Protein AF-A0A940CEE2-F1 (afdb_monomer_lite)

pLDDT: mean 84.32, std 19.45, range [20.98, 98.81]

Structure (mmCIF, N/CA/C/O backbone):
data_AF-A0A940CEE2-F1
#
_entry.id   AF-A0A940CEE2-F1
#
loop_
_atom_site.group_PDB
_atom_site.id
_atom_site.type_symbol
_atom_site.label_atom_id
_atom_site.label_alt_id
_atom_site.label_comp_id
_atom_site.label_asym_id
_atom_site.label_entity_id
_atom_site.label_seq_id
_atom_site.pdbx_PDB_ins_code
_atom_site.Cartn_x
_atom_site.Cartn_y
_atom_site.Cartn_z
_atom_site.occupancy
_atom_site.B_iso_or_equiv
_atom_site.auth_seq_id
_atom_site.auth_comp_id
_atom_site.auth_asym_id
_atom_site.auth_atom_id
_atom_site.pdbx_PDB_model_num
ATOM 1 N N . MET A 1 1 ? 8.000 -18.788 17.522 1.00 81.31 1 MET A N 1
ATOM 2 C CA . MET A 1 1 ? 8.241 -17.358 17.833 1.00 81.31 1 MET A CA 1
ATOM 3 C C . MET A 1 1 ? 6.896 -16.651 17.803 1.00 81.31 1 MET A C 1
ATOM 5 O O . MET A 1 1 ? 6.186 -16.853 16.826 1.00 81.31 1 MET A O 1
ATOM 9 N N . SER A 1 2 ? 6.534 -15.893 18.843 1.00 93.56 2 SER A N 1
ATOM 10 C CA . SER A 1 2 ? 5.255 -15.168 18.865 1.00 93.56 2 SER A CA 1
ATOM 11 C C . SER A 1 2 ? 5.265 -13.941 17.952 1.00 93.56 2 SER A C 1
ATOM 13 O O . SER A 1 2 ? 6.342 -13.401 17.676 1.00 93.56 2 SER A O 1
ATOM 15 N N . LEU A 1 3 ? 4.089 -13.460 17.534 1.00 95.31 3 LEU A N 1
ATOM 16 C CA . LEU A 1 3 ? 3.971 -12.258 16.687 1.00 95.31 3 LEU A CA 1
ATOM 17 C C . LEU A 1 3 ? 4.657 -11.036 17.311 1.00 95.31 3 LEU A C 1
ATOM 19 O O . LEU A 1 3 ? 5.455 -10.367 16.659 1.00 95.31 3 LEU A O 1
ATOM 23 N N . ILE A 1 4 ? 4.418 -10.780 18.598 1.00 92.94 4 ILE A N 1
ATOM 24 C CA . ILE A 1 4 ? 5.032 -9.651 19.310 1.00 92.94 4 ILE A CA 1
ATOM 25 C C . ILE A 1 4 ? 6.558 -9.777 19.348 1.00 92.94 4 ILE A C 1
ATOM 27 O O . ILE A 1 4 ? 7.265 -8.793 19.133 1.00 92.94 4 ILE A O 1
ATOM 31 N N . ASN A 1 5 ? 7.087 -10.985 19.565 1.00 92.81 5 ASN A N 1
ATOM 32 C CA . ASN A 1 5 ? 8.532 -11.202 19.531 1.00 92.81 5 ASN A CA 1
ATOM 33 C C . ASN A 1 5 ? 9.095 -11.028 18.118 1.00 92.81 5 ASN A C 1
ATOM 35 O O . ASN A 1 5 ? 10.197 -10.496 17.978 1.00 92.81 5 ASN A O 1
ATOM 39 N N . LYS A 1 6 ? 8.346 -11.416 17.078 1.00 94.38 6 LYS A N 1
ATOM 40 C CA . LYS A 1 6 ? 8.749 -11.178 15.690 1.00 94.38 6 LYS A CA 1
ATOM 41 C C . LYS A 1 6 ? 8.789 -9.686 15.363 1.00 94.38 6 LYS A C 1
ATOM 43 O O . LYS A 1 6 ? 9.757 -9.237 14.766 1.00 94.38 6 LYS A O 1
ATOM 48 N N . ILE A 1 7 ? 7.794 -8.915 15.800 1.00 92.50 7 ILE A N 1
ATOM 49 C CA . ILE A 1 7 ? 7.739 -7.458 15.606 1.00 92.50 7 ILE A CA 1
ATOM 50 C C . ILE A 1 7 ? 8.892 -6.756 16.335 1.00 92.50 7 ILE A C 1
ATOM 52 O O . ILE A 1 7 ? 9.545 -5.890 15.759 1.00 92.50 7 ILE A O 1
ATOM 56 N N . LYS A 1 8 ? 9.187 -7.149 17.581 1.00 90.38 8 LYS A N 1
ATOM 57 C CA . LYS A 1 8 ? 10.315 -6.594 18.352 1.00 90.38 8 LYS A CA 1
ATOM 58 C C . LYS A 1 8 ? 11.673 -6.839 17.688 1.00 90.38 8 LYS A C 1
ATOM 60 O O . LYS A 1 8 ? 12.581 -6.045 17.879 1.00 90.38 8 LYS A O 1
ATOM 65 N N . ASN A 1 9 ? 11.793 -7.912 16.909 1.00 91.38 9 ASN A N 1
ATOM 66 C CA . ASN A 1 9 ? 13.019 -8.312 16.219 1.00 91.38 9 ASN A CA 1
ATOM 67 C C . ASN A 1 9 ? 12.843 -8.273 14.691 1.00 91.38 9 ASN A C 1
ATOM 69 O O . ASN A 1 9 ? 13.391 -9.119 13.987 1.00 91.38 9 ASN A O 1
ATOM 73 N N . ILE A 1 10 ? 12.037 -7.342 14.169 1.00 91.19 10 ILE A N 1
ATOM 74 C CA . ILE A 1 10 ? 11.598 -7.355 12.763 1.00 91.19 10 ILE A CA 1
ATOM 75 C C . ILE A 1 10 ? 12.749 -7.207 11.755 1.00 91.19 10 ILE A C 1
ATOM 77 O O . ILE A 1 10 ? 12.699 -7.786 10.670 1.00 91.19 10 ILE A O 1
ATOM 81 N N . GLU A 1 11 ? 13.806 -6.492 12.139 1.00 88.81 11 GLU A N 1
ATOM 82 C CA . GLU A 1 11 ? 15.033 -6.312 11.354 1.00 88.81 11 GLU A CA 1
ATOM 83 C C . GLU A 1 11 ? 15.841 -7.612 11.201 1.00 88.81 11 GLU A C 1
ATOM 85 O O . GLU A 1 11 ? 16.693 -7.708 10.321 1.00 88.81 11 GLU A O 1
ATOM 90 N N . ASN A 1 12 ? 15.540 -8.629 12.019 1.00 87.81 12 ASN A N 1
ATOM 91 C CA . ASN A 1 12 ? 16.227 -9.912 12.037 1.00 87.81 12 ASN A CA 1
ATOM 92 C C . ASN A 1 12 ? 15.361 -11.037 11.415 1.00 87.81 12 ASN A C 1
ATOM 94 O O . ASN A 1 12 ? 14.203 -11.235 11.812 1.00 87.81 12 ASN A O 1
ATOM 98 N N . PRO A 1 13 ? 15.908 -11.826 10.467 1.00 87.38 13 PRO A N 1
ATOM 99 C CA . PRO A 1 13 ? 17.235 -11.667 9.871 1.00 87.38 13 PRO A CA 1
ATOM 100 C C . PRO A 1 13 ? 17.308 -10.427 8.955 1.00 87.38 13 PRO A C 1
ATOM 102 O O . PRO A 1 13 ? 16.278 -10.030 8.394 1.00 87.38 13 PRO A O 1
ATOM 105 N N . PRO A 1 14 ? 18.507 -9.842 8.763 1.00 83.50 14 PRO A N 1
ATOM 106 C CA . PRO A 1 14 ? 18.714 -8.771 7.798 1.00 83.50 14 PRO A CA 1
ATOM 107 C C . PRO A 1 14 ? 18.245 -9.184 6.408 1.00 83.50 14 PRO A C 1
ATOM 109 O O . PRO A 1 14 ? 18.475 -10.312 5.969 1.00 83.50 14 PRO A O 1
ATOM 112 N N . LEU A 1 15 ? 17.625 -8.257 5.682 1.00 76.69 15 LEU A N 1
ATOM 113 C CA . LEU A 1 15 ? 17.040 -8.551 4.374 1.00 76.69 15 LEU A CA 1
ATOM 114 C C . LEU A 1 15 ? 18.078 -9.032 3.345 1.00 76.69 15 LEU A C 1
ATOM 116 O O . LEU A 1 15 ? 17.732 -9.781 2.436 1.00 76.69 15 LEU A O 1
ATOM 120 N N . SER A 1 16 ? 19.346 -8.637 3.503 1.00 70.69 16 SER A N 1
ATOM 121 C CA . SER A 1 16 ? 20.480 -9.127 2.707 1.00 70.69 16 SER A CA 1
ATOM 122 C C . SER A 1 16 ? 20.638 -10.645 2.776 1.00 70.69 16 SER A C 1
ATOM 124 O O . SER A 1 16 ? 21.061 -11.259 1.801 1.00 70.69 16 SER A O 1
ATOM 126 N N . ASN A 1 17 ? 20.267 -11.257 3.903 1.00 70.44 17 ASN A N 1
ATOM 127 C CA . ASN A 1 17 ? 20.340 -12.703 4.088 1.00 70.44 17 ASN A CA 1
ATOM 128 C C . ASN A 1 17 ? 19.202 -13.411 3.342 1.00 70.44 17 ASN A C 1
ATOM 130 O O . ASN A 1 17 ? 19.378 -14.534 2.885 1.00 70.44 17 ASN A O 1
ATOM 134 N N . THR A 1 18 ? 18.051 -12.747 3.202 1.00 68.44 18 THR A N 1
ATOM 135 C CA . THR A 1 18 ? 16.849 -13.300 2.563 1.00 68.44 18 THR A CA 1
ATOM 136 C C . THR A 1 18 ? 16.827 -13.060 1.051 1.00 68.44 18 THR A C 1
ATOM 138 O O . THR A 1 18 ? 16.414 -13.932 0.294 1.00 68.44 18 THR A O 1
ATOM 141 N N . LEU A 1 19 ? 17.256 -11.879 0.595 1.00 73.00 19 LEU A N 1
ATOM 142 C CA . LEU A 1 19 ? 17.144 -11.441 -0.805 1.00 73.00 19 LEU A CA 1
ATOM 143 C C . LEU A 1 19 ? 18.478 -11.390 -1.559 1.00 73.00 19 LEU A C 1
ATOM 145 O O . LEU A 1 19 ? 18.493 -11.075 -2.752 1.00 73.00 19 LEU A O 1
ATOM 149 N N . GLY A 1 20 ? 19.590 -11.666 -0.875 1.00 66.38 20 GLY A N 1
ATOM 150 C CA . GLY A 1 20 ? 20.932 -11.421 -1.389 1.00 66.38 20 GLY A CA 1
ATOM 151 C C . GLY A 1 20 ? 21.278 -9.929 -1.452 1.00 66.38 20 GLY A C 1
ATOM 152 O O . GLY A 1 20 ? 20.511 -9.051 -1.041 1.00 66.38 20 GLY A O 1
ATOM 153 N N . ASN A 1 21 ? 22.466 -9.625 -1.976 1.00 64.06 21 ASN A N 1
ATOM 154 C CA . ASN A 1 21 ? 22.903 -8.243 -2.154 1.00 64.06 21 ASN A CA 1
ATOM 155 C C . ASN A 1 21 ? 22.044 -7.522 -3.204 1.00 64.06 21 ASN A C 1
ATOM 157 O O . ASN A 1 21 ? 21.789 -8.044 -4.287 1.00 64.06 21 ASN A O 1
ATOM 161 N N . TYR A 1 22 ? 21.672 -6.277 -2.896 1.00 66.50 22 TYR A N 1
ATOM 162 C CA . TYR A 1 22 ? 20.933 -5.362 -3.776 1.00 66.50 22 TYR A CA 1
ATOM 163 C C . TYR A 1 22 ? 21.579 -5.214 -5.172 1.00 66.50 22 TYR A C 1
ATOM 165 O O . TYR A 1 22 ? 20.865 -5.069 -6.165 1.00 66.50 22 TYR A O 1
ATOM 173 N N . GLY A 1 23 ? 22.914 -5.327 -5.247 1.00 71.50 23 GLY A N 1
ATOM 174 C CA . GLY A 1 23 ? 23.699 -5.387 -6.483 1.00 71.50 23 GLY A CA 1
ATOM 175 C C . GLY A 1 23 ? 23.629 -4.125 -7.350 1.00 71.50 23 GLY A C 1
ATOM 176 O O . GLY A 1 23 ? 22.944 -3.151 -7.038 1.00 71.50 23 GLY A O 1
ATOM 177 N N . SER A 1 24 ? 24.356 -4.139 -8.463 1.00 85.25 24 SER A N 1
ATOM 178 C CA . SER A 1 24 ? 24.131 -3.225 -9.581 1.00 85.25 24 SER A CA 1
ATOM 179 C C . SER A 1 24 ? 23.668 -4.028 -10.791 1.00 85.25 24 SER A C 1
ATOM 181 O O . SER A 1 24 ? 23.993 -5.207 -10.934 1.00 85.25 24 SER A O 1
ATOM 183 N N . GLY A 1 25 ? 22.853 -3.419 -11.642 1.00 89.94 25 GLY A N 1
ATOM 184 C CA . GLY A 1 25 ? 22.309 -4.115 -12.797 1.00 89.94 25 GLY A CA 1
ATOM 185 C C . GLY A 1 25 ? 21.598 -3.193 -13.765 1.00 89.94 25 GLY A C 1
ATOM 186 O O . GLY A 1 25 ? 21.305 -2.031 -13.468 1.00 89.94 25 GLY A O 1
ATOM 187 N N . SER A 1 26 ? 21.345 -3.731 -14.951 1.00 91.94 26 SER A N 1
ATOM 188 C CA . SER A 1 26 ? 20.600 -3.057 -15.998 1.00 91.94 26 SER A CA 1
ATOM 189 C C . SER A 1 26 ? 19.793 -4.056 -16.803 1.00 91.94 26 SER A C 1
ATOM 191 O O . SER A 1 26 ? 20.280 -5.152 -17.063 1.00 91.94 26 SER A O 1
ATOM 193 N N . HIS A 1 27 ? 18.585 -3.649 -17.185 1.00 94.38 27 HIS A N 1
ATOM 194 C CA . HIS A 1 27 ? 17.670 -4.432 -18.014 1.00 94.38 27 HIS A CA 1
ATOM 195 C C . HIS A 1 27 ? 16.973 -3.513 -19.007 1.00 94.38 27 HIS A C 1
ATOM 197 O O . HIS A 1 27 ? 16.676 -2.354 -18.697 1.00 94.38 27 HIS A O 1
ATOM 203 N N . ASN A 1 28 ? 16.706 -4.018 -20.204 1.00 92.12 28 ASN A N 1
ATOM 204 C CA . ASN A 1 28 ? 16.110 -3.225 -21.266 1.00 92.12 28 ASN A CA 1
ATOM 205 C C . ASN A 1 28 ? 14.593 -3.211 -21.163 1.00 92.12 28 ASN A C 1
ATOM 207 O O . ASN A 1 28 ? 13.999 -2.163 -21.413 1.00 92.12 28 ASN A O 1
ATOM 211 N N . THR A 1 29 ? 13.971 -4.321 -20.774 1.00 96.38 29 THR A N 1
ATOM 212 C CA . THR A 1 29 ? 12.514 -4.497 -20.811 1.00 96.38 29 THR A CA 1
ATOM 213 C C . THR A 1 29 ? 11.898 -4.750 -19.433 1.00 96.38 29 THR A C 1
ATOM 215 O O . THR A 1 29 ? 12.593 -4.970 -18.436 1.00 96.38 29 THR A O 1
ATOM 218 N N . ILE A 1 30 ? 10.567 -4.645 -19.356 1.00 97.44 30 ILE A N 1
ATOM 219 C CA . ILE A 1 30 ? 9.800 -4.895 -18.128 1.00 97.44 30 ILE A CA 1
ATOM 220 C C . ILE A 1 30 ? 9.936 -6.350 -17.678 1.00 97.44 30 ILE A C 1
ATOM 222 O O . ILE A 1 30 ? 10.122 -6.577 -16.486 1.00 97.44 30 ILE A O 1
ATOM 226 N N . ASP A 1 31 ? 9.845 -7.314 -18.596 1.00 97.75 31 ASP A N 1
ATOM 227 C CA . ASP A 1 31 ? 9.968 -8.741 -18.278 1.00 97.75 31 ASP A CA 1
ATOM 228 C C . ASP A 1 31 ? 11.364 -9.106 -17.770 1.00 97.75 31 ASP A C 1
ATOM 230 O O . ASP A 1 31 ? 11.460 -9.716 -16.709 1.00 97.75 31 ASP A O 1
ATOM 234 N N . GLU A 1 32 ? 12.429 -8.653 -18.435 1.00 97.38 32 GLU A N 1
ATOM 235 C CA . GLU A 1 32 ? 13.812 -8.825 -17.974 1.00 97.38 32 GLU A CA 1
ATOM 236 C C . GLU A 1 32 ? 13.981 -8.277 -16.551 1.00 97.38 32 GLU A C 1
ATOM 238 O O . GLU A 1 32 ? 14.397 -8.993 -15.637 1.00 97.38 32 GLU A O 1
ATOM 243 N N . PHE A 1 33 ? 13.596 -7.017 -16.317 1.00 96.81 33 PHE A N 1
ATOM 244 C CA . PHE A 1 33 ? 13.703 -6.432 -14.983 1.00 96.81 33 PHE A CA 1
ATOM 245 C C . PHE A 1 33 ? 12.853 -7.183 -13.952 1.00 96.81 33 PHE A C 1
ATOM 247 O O . PHE A 1 33 ? 13.296 -7.405 -12.823 1.00 96.81 33 PHE A O 1
ATOM 254 N N . PHE A 1 34 ? 11.641 -7.594 -14.321 1.00 97.88 34 PHE A N 1
ATOM 255 C CA . PHE A 1 34 ? 10.779 -8.354 -13.433 1.00 97.88 34 PHE A CA 1
ATOM 256 C C . PHE A 1 34 ? 11.407 -9.700 -13.061 1.00 97.88 34 PHE A C 1
ATOM 258 O O . PHE A 1 34 ? 11.545 -9.987 -11.872 1.00 97.88 34 PHE A O 1
ATOM 265 N N . ASP A 1 35 ? 11.813 -10.506 -14.040 1.00 96.31 35 ASP A N 1
ATOM 266 C CA . ASP A 1 35 ? 12.311 -11.862 -13.813 1.00 96.31 35 ASP A CA 1
ATOM 267 C C . ASP A 1 35 ? 13.661 -11.876 -13.087 1.00 96.31 35 ASP A C 1
ATOM 269 O O . ASP A 1 35 ? 13.861 -12.715 -12.207 1.00 96.31 35 ASP A O 1
ATOM 273 N N . TYR A 1 36 ? 14.562 -10.932 -13.383 1.00 93.25 36 TYR A N 1
ATOM 274 C CA . TYR A 1 36 ? 15.892 -10.895 -12.766 1.00 93.25 36 TYR A CA 1
ATOM 275 C C . TYR A 1 36 ? 15.959 -10.093 -11.461 1.00 93.25 36 TYR A C 1
ATOM 277 O O . TYR A 1 36 ? 16.795 -10.398 -10.607 1.00 93.25 36 TYR A O 1
ATOM 285 N N . TYR A 1 37 ? 15.116 -9.071 -11.269 1.00 93.31 37 TYR A N 1
ATOM 286 C CA . TYR A 1 37 ? 15.169 -8.232 -10.066 1.00 93.31 37 TYR A CA 1
ATOM 287 C C . TYR A 1 37 ? 13.998 -8.447 -9.109 1.00 93.31 37 TYR A C 1
ATOM 289 O O . TYR A 1 37 ? 14.243 -8.666 -7.919 1.00 93.31 37 TYR A O 1
ATOM 297 N N . ILE A 1 38 ? 12.755 -8.333 -9.594 1.00 95.56 38 ILE A N 1
ATOM 298 C CA . ILE A 1 38 ? 11.550 -8.279 -8.746 1.00 95.56 38 ILE A CA 1
ATOM 299 C C . ILE A 1 38 ? 11.150 -9.674 -8.274 1.00 95.56 38 ILE A C 1
ATOM 301 O O . ILE A 1 38 ? 10.988 -9.898 -7.078 1.00 95.56 38 ILE A O 1
ATOM 305 N N . LYS A 1 39 ? 10.994 -10.618 -9.202 1.00 95.69 39 LYS A N 1
ATOM 306 C CA . LYS A 1 39 ? 10.476 -11.964 -8.946 1.00 95.69 39 LYS A CA 1
ATOM 307 C C . LYS A 1 39 ? 11.280 -12.744 -7.900 1.00 95.69 39 LYS A C 1
ATOM 309 O O . LYS A 1 39 ? 10.642 -13.314 -7.017 1.00 95.69 39 LYS A O 1
ATOM 314 N N . PRO A 1 40 ? 12.630 -12.721 -7.891 1.00 91.94 40 PRO A N 1
ATOM 315 C CA . PRO A 1 40 ? 13.412 -13.371 -6.836 1.00 91.94 40 PRO A CA 1
ATOM 316 C C . PRO A 1 40 ? 13.230 -12.727 -5.452 1.00 91.94 40 PRO A C 1
ATOM 318 O O . PRO A 1 40 ? 13.626 -13.308 -4.449 1.00 91.94 40 PRO A O 1
ATOM 321 N N . LYS A 1 41 ? 12.656 -11.517 -5.396 1.00 92.81 41 LYS A N 1
ATOM 322 C CA . LYS A 1 41 ? 12.412 -10.726 -4.181 1.00 92.81 41 LYS A CA 1
ATOM 323 C C . LYS A 1 41 ? 10.945 -10.713 -3.748 1.00 92.81 41 LYS A C 1
ATOM 325 O O . LYS A 1 41 ? 10.556 -9.912 -2.895 1.00 92.81 41 LYS A O 1
ATOM 330 N N . LEU A 1 42 ? 10.120 -11.572 -4.341 1.00 95.50 42 LEU A N 1
ATOM 331 C CA . LEU A 1 42 ? 8.764 -11.816 -3.868 1.00 95.50 42 LEU A CA 1
ATOM 332 C C . LEU A 1 42 ? 8.791 -12.815 -2.699 1.00 95.50 42 LEU A C 1
ATOM 334 O O . LEU A 1 42 ? 9.643 -13.705 -2.678 1.00 95.50 42 LEU A O 1
ATOM 338 N N . PRO A 1 43 ? 7.859 -12.714 -1.734 1.00 95.56 43 PRO A N 1
ATOM 339 C CA . PRO A 1 43 ? 7.718 -13.723 -0.696 1.00 95.56 43 PRO A CA 1
ATOM 340 C C . PRO A 1 43 ? 7.426 -15.104 -1.287 1.00 95.56 43 PRO A C 1
ATOM 342 O O . PRO A 1 43 ? 6.812 -15.232 -2.351 1.00 95.56 43 PRO A O 1
ATOM 345 N N . GLN A 1 44 ? 7.827 -16.149 -0.564 1.00 94.38 44 GLN A N 1
ATOM 346 C CA . GLN A 1 44 ? 7.632 -17.526 -1.013 1.00 94.38 44 GLN A CA 1
ATOM 347 C C . GLN A 1 44 ? 6.140 -17.836 -1.223 1.00 94.38 44 GLN A C 1
ATOM 349 O O . GLN A 1 44 ? 5.330 -17.507 -0.349 1.00 94.38 44 GLN A O 1
ATOM 354 N N . PRO A 1 45 ? 5.745 -18.525 -2.311 1.00 95.75 45 PRO A N 1
ATOM 355 C CA . PRO A 1 45 ? 4.332 -18.749 -2.614 1.00 95.75 45 PRO A CA 1
ATOM 356 C C . PRO A 1 45 ? 3.530 -19.434 -1.506 1.00 95.75 45 PRO A C 1
ATOM 358 O O . PRO A 1 45 ? 2.371 -19.093 -1.280 1.00 95.75 45 PRO A O 1
ATOM 361 N N . CYS A 1 46 ? 4.130 -20.379 -0.777 1.00 96.31 46 CYS A N 1
ATOM 362 C CA . CYS A 1 46 ? 3.471 -21.033 0.356 1.00 96.31 46 CYS A CA 1
ATOM 363 C C . CYS A 1 46 ? 3.204 -20.067 1.523 1.00 96.31 46 CYS A C 1
ATOM 365 O O . CYS A 1 46 ? 2.202 -20.204 2.218 1.00 96.31 46 CYS A O 1
ATOM 367 N N . VAL A 1 47 ? 4.064 -19.067 1.720 1.00 97.88 47 VAL A N 1
ATOM 368 C CA . VAL A 1 47 ? 3.930 -18.053 2.774 1.00 97.88 47 VAL A CA 1
ATOM 369 C C . VAL A 1 47 ? 2.878 -17.024 2.378 1.00 97.88 47 VAL A C 1
ATOM 371 O O . VAL A 1 47 ? 2.045 -16.664 3.204 1.00 97.88 47 VAL A O 1
ATOM 374 N N . VAL A 1 48 ? 2.850 -16.612 1.106 1.00 98.25 48 VAL A N 1
ATOM 375 C CA . VAL A 1 48 ? 1.804 -15.722 0.579 1.00 98.25 48 VAL A CA 1
ATOM 376 C C . VAL A 1 48 ? 0.415 -16.338 0.753 1.00 98.25 48 VAL A C 1
ATOM 378 O O . VAL A 1 48 ? -0.493 -15.651 1.207 1.00 98.25 48 VAL A O 1
ATOM 381 N N . ARG A 1 49 ? 0.255 -17.640 0.477 1.00 98.50 49 ARG A N 1
ATOM 382 C CA . ARG A 1 49 ? -1.017 -18.357 0.690 1.00 98.50 49 ARG A CA 1
ATOM 383 C C . ARG A 1 49 ? -1.438 -18.428 2.158 1.00 98.50 49 ARG A C 1
ATOM 385 O O . ARG A 1 49 ? -2.619 -18.275 2.455 1.00 98.50 49 ARG A O 1
ATOM 392 N N . LYS A 1 50 ? -0.484 -18.610 3.080 1.00 98.56 50 LYS A N 1
ATOM 393 C CA . LYS A 1 50 ? -0.757 -18.556 4.528 1.00 98.56 50 LYS A CA 1
ATOM 394 C C . LYS A 1 50 ? -1.250 -17.174 4.952 1.00 98.56 50 LYS A C 1
ATOM 396 O O . LYS A 1 50 ? -2.260 -17.084 5.639 1.00 98.56 50 LYS A O 1
ATOM 401 N N . TRP A 1 51 ? -0.584 -16.113 4.493 1.00 98.75 51 TRP A N 1
ATOM 402 C CA . TRP A 1 51 ? -1.029 -14.738 4.734 1.00 98.75 51 TRP A CA 1
ATOM 403 C C . TRP A 1 51 ? -2.398 -14.451 4.126 1.00 98.75 51 TRP A C 1
ATOM 405 O O . TRP A 1 51 ? -3.208 -13.788 4.762 1.00 98.75 51 TRP A O 1
ATOM 415 N N . HIS A 1 52 ? -2.663 -14.956 2.922 1.00 98.81 52 HIS A N 1
ATOM 416 C CA . HIS A 1 52 ? -3.967 -14.818 2.288 1.00 98.81 52 HIS A CA 1
ATOM 417 C C . HIS A 1 52 ? -5.065 -15.458 3.138 1.00 98.81 52 HIS A C 1
ATOM 419 O O . HIS A 1 52 ? -5.987 -14.760 3.537 1.00 98.81 52 HIS A O 1
ATOM 425 N N . THR A 1 53 ? -4.900 -16.732 3.509 1.00 98.75 53 THR A N 1
ATOM 426 C CA . THR A 1 53 ? -5.853 -17.461 4.367 1.00 98.75 53 THR A CA 1
ATOM 427 C C . THR A 1 53 ? -6.087 -16.715 5.682 1.00 98.75 53 THR A C 1
ATOM 429 O O . THR A 1 53 ? -7.219 -16.388 6.014 1.00 98.75 53 THR A O 1
ATOM 432 N N . LEU A 1 54 ? -5.005 -16.338 6.378 1.00 98.75 54 LEU A N 1
ATOM 433 C CA . LEU A 1 54 ? -5.067 -15.561 7.619 1.00 98.75 54 LEU A CA 1
ATOM 434 C C . LEU A 1 54 ? -5.907 -14.286 7.459 1.00 98.75 54 LEU A C 1
ATOM 436 O O . LEU A 1 54 ? -6.730 -13.985 8.317 1.00 98.75 54 LEU A O 1
ATOM 440 N N . LEU A 1 55 ? -5.666 -13.512 6.397 1.00 98.69 55 LEU A N 1
ATOM 441 C CA . LEU A 1 55 ? -6.335 -12.233 6.180 1.00 98.69 55 LEU A CA 1
ATOM 442 C C . LEU A 1 55 ? -7.790 -12.411 5.737 1.00 98.69 55 LEU A C 1
ATOM 444 O O . LEU A 1 55 ? -8.627 -11.616 6.159 1.00 98.69 55 LEU A O 1
ATOM 448 N N . MET A 1 56 ? -8.102 -13.428 4.928 1.00 98.56 56 MET A N 1
ATOM 449 C CA . MET A 1 56 ? -9.482 -13.732 4.537 1.00 98.56 56 MET A CA 1
ATOM 450 C C . MET A 1 56 ? -10.301 -14.160 5.754 1.00 98.56 56 MET A C 1
ATOM 452 O O . MET A 1 56 ? -11.356 -13.567 5.981 1.00 98.56 56 MET A O 1
ATOM 456 N N . ASP A 1 57 ? -9.764 -15.070 6.577 1.00 98.44 57 ASP A N 1
ATOM 457 C CA . ASP A 1 57 ? -10.394 -15.532 7.818 1.00 98.44 57 ASP A CA 1
ATOM 458 C C . ASP A 1 57 ? -10.547 -14.384 8.819 1.00 98.44 57 ASP A C 1
ATOM 460 O O . ASP A 1 57 ? -11.613 -14.183 9.392 1.00 98.44 57 ASP A O 1
ATOM 464 N N . TYR A 1 58 ? -9.490 -13.591 9.033 1.00 98.50 58 TYR A N 1
ATOM 465 C CA . TYR A 1 58 ? -9.520 -12.471 9.974 1.00 98.50 58 TYR A CA 1
ATOM 466 C C . TYR A 1 58 ? -10.589 -11.442 9.603 1.00 98.50 58 TYR A C 1
ATOM 468 O O . TYR A 1 58 ? -11.272 -10.931 10.487 1.00 98.50 58 TYR A O 1
ATOM 476 N N . THR A 1 59 ? -10.745 -11.159 8.308 1.00 98.31 59 THR A N 1
ATOM 477 C CA . THR A 1 59 ? -11.652 -10.119 7.801 1.00 98.31 59 THR A CA 1
ATOM 478 C C . THR A 1 59 ? -12.998 -10.648 7.309 1.00 98.31 59 THR A C 1
ATOM 480 O O . THR A 1 59 ? -13.720 -9.917 6.628 1.00 98.31 59 THR A O 1
ATOM 483 N N . ASP A 1 60 ? -13.317 -11.912 7.592 1.00 97.75 60 ASP A N 1
ATOM 484 C CA . ASP A 1 60 ? -14.601 -12.521 7.242 1.00 97.75 60 ASP A CA 1
ATOM 485 C C . ASP A 1 60 ? -15.783 -11.735 7.837 1.00 97.75 60 ASP A C 1
ATOM 487 O O . ASP A 1 60 ? -15.683 -11.176 8.935 1.00 97.75 60 ASP A O 1
ATOM 491 N N . GLU A 1 61 ? -16.909 -11.691 7.119 1.00 96.94 61 GLU A N 1
ATOM 492 C CA . GLU A 1 61 ? -18.096 -10.940 7.550 1.00 96.94 61 GLU A CA 1
ATOM 493 C C . GLU A 1 61 ? -18.645 -11.438 8.894 1.00 96.94 61 GLU A C 1
ATOM 495 O O . GLU A 1 61 ? -19.137 -10.635 9.688 1.00 96.94 61 GLU A O 1
ATOM 500 N N . ALA A 1 62 ? -18.482 -12.727 9.216 1.00 97.06 62 ALA A N 1
ATOM 501 C CA . ALA A 1 62 ? -18.872 -13.282 10.509 1.00 97.06 62 ALA A CA 1
ATOM 502 C C . ALA A 1 62 ? -18.080 -12.687 11.688 1.00 97.06 62 ALA A C 1
ATOM 504 O O . ALA A 1 62 ? -18.546 -12.734 12.825 1.00 97.06 62 ALA A O 1
ATOM 505 N N . ASN A 1 63 ? -16.903 -12.104 11.433 1.00 96.50 63 ASN A N 1
ATOM 506 C CA . ASN A 1 63 ? -16.065 -11.474 12.454 1.00 96.50 63 ASN A CA 1
ATOM 507 C C . ASN A 1 63 ? -16.316 -9.965 12.602 1.00 96.50 63 ASN A C 1
ATOM 509 O O . ASN A 1 63 ? -15.687 -9.330 13.448 1.00 96.50 63 ASN A O 1
ATOM 513 N N . PHE A 1 64 ? -17.211 -9.365 11.807 1.00 96.12 64 PHE A N 1
ATOM 514 C CA . PHE A 1 64 ? -17.421 -7.912 11.792 1.00 96.12 64 PHE A CA 1
ATOM 515 C C . PHE A 1 64 ? -17.724 -7.322 13.167 1.00 96.12 64 PHE A C 1
ATOM 517 O O . PHE A 1 64 ? -17.256 -6.238 13.471 1.00 96.12 64 PHE A O 1
ATOM 524 N N . ASN A 1 65 ? -18.446 -8.019 14.031 1.00 94.94 65 ASN A N 1
ATOM 525 C CA . ASN A 1 65 ? -18.775 -7.508 15.362 1.00 94.94 65 ASN A CA 1
ATOM 526 C C . ASN A 1 65 ? -17.569 -7.335 16.308 1.00 94.94 65 ASN A C 1
ATOM 528 O O . ASN A 1 65 ? -17.745 -6.772 17.381 1.00 94.94 65 ASN A O 1
ATOM 532 N N . THR A 1 66 ? -16.382 -7.838 15.955 1.00 94.25 66 THR A N 1
ATOM 533 C CA . THR A 1 66 ? -15.165 -7.811 16.792 1.00 94.25 66 THR A CA 1
ATOM 534 C C . THR A 1 66 ? -13.906 -7.462 15.994 1.00 94.25 66 THR A C 1
ATOM 536 O O . THR A 1 66 ? -12.783 -7.686 16.448 1.00 94.25 66 THR A O 1
ATOM 539 N N . LEU A 1 67 ? -14.067 -6.955 14.770 1.00 97.19 67 LEU A N 1
ATOM 540 C CA . LEU A 1 67 ? -12.956 -6.725 13.858 1.00 97.19 67 LEU A CA 1
ATOM 541 C C . LEU A 1 67 ? -12.283 -5.375 14.122 1.00 97.19 67 LEU A C 1
ATOM 543 O O . LEU A 1 67 ? -12.951 -4.349 14.201 1.00 97.19 67 LEU A O 1
ATOM 547 N N . SER A 1 68 ? -10.950 -5.371 14.160 1.00 96.38 68 SER A N 1
ATOM 548 C CA . SER A 1 68 ? -10.133 -4.159 14.259 1.00 96.38 68 SER A CA 1
ATOM 549 C C . SER A 1 68 ? -9.300 -3.978 12.988 1.00 96.38 68 SER A C 1
ATOM 551 O O . SER A 1 68 ? -8.524 -4.859 12.607 1.00 96.38 68 SER A O 1
ATOM 553 N N . CYS A 1 69 ? -9.485 -2.861 12.283 1.00 95.75 69 CYS A N 1
ATOM 554 C CA . CYS A 1 69 ? -8.856 -2.599 10.983 1.00 95.75 69 CYS A CA 1
ATOM 555 C C . CYS A 1 69 ? -7.979 -1.344 10.996 1.00 95.75 69 CYS A C 1
ATOM 557 O O . CYS A 1 69 ? -8.338 -0.311 11.555 1.00 95.75 69 CYS A O 1
ATOM 559 N N . CYS A 1 70 ? -6.853 -1.388 10.283 1.00 92.06 70 CYS A N 1
ATOM 560 C CA . CYS A 1 70 ? -6.057 -0.192 10.030 1.00 92.06 70 CYS A CA 1
ATOM 561 C C . CYS A 1 70 ? -6.351 0.394 8.645 1.00 92.06 70 CYS A C 1
ATOM 563 O O . CYS A 1 70 ? -6.510 -0.330 7.662 1.00 92.06 70 CYS A O 1
ATOM 565 N N . LEU A 1 71 ? -6.397 1.720 8.554 1.00 91.00 71 LEU A N 1
ATOM 566 C CA . LEU A 1 71 ? -6.663 2.443 7.320 1.00 91.00 71 LEU A CA 1
ATOM 567 C C . LEU A 1 71 ? -5.577 3.461 7.037 1.00 91.00 71 LEU A C 1
ATOM 569 O O . LEU A 1 71 ? -5.003 4.074 7.932 1.00 91.00 71 LEU A O 1
ATOM 573 N N . ARG A 1 72 ? -5.373 3.727 5.754 1.00 86.50 72 ARG A N 1
ATOM 574 C CA . ARG A 1 72 ? -4.676 4.923 5.306 1.00 86.50 72 ARG A CA 1
ATOM 575 C C . ARG A 1 72 ? -5.693 5.910 4.755 1.00 86.50 72 ARG A C 1
ATOM 577 O O . ARG A 1 72 ? -6.542 5.533 3.947 1.00 86.50 72 ARG A O 1
ATOM 584 N N . TYR A 1 73 ? -5.565 7.168 5.165 1.00 81.88 73 TYR A N 1
ATOM 585 C CA . TYR A 1 73 ? -6.350 8.268 4.623 1.00 81.88 73 TYR A CA 1
ATOM 586 C C . TYR A 1 73 ? -5.460 9.458 4.285 1.00 81.88 73 TYR A C 1
ATOM 588 O O . TYR A 1 73 ? -4.718 9.969 5.130 1.00 81.88 73 TYR A O 1
ATOM 596 N N . GLY A 1 74 ? -5.551 9.903 3.031 1.00 69.94 74 GLY A N 1
ATOM 597 C CA . GLY A 1 74 ? -4.729 10.991 2.520 1.00 69.94 74 GLY A CA 1
ATOM 598 C C . GLY A 1 74 ? -3.222 10.691 2.533 1.00 69.94 74 GLY A C 1
ATOM 599 O O . GLY A 1 74 ? -2.735 9.665 3.008 1.00 69.94 74 GLY A O 1
ATOM 600 N N . ASN A 1 75 ? -2.450 11.605 1.946 1.00 54.81 75 ASN A N 1
ATOM 601 C CA . ASN A 1 75 ? -0.993 11.455 1.847 1.00 54.81 75 ASN A CA 1
ATOM 602 C C . ASN A 1 75 ? -0.227 12.691 2.324 1.00 54.81 75 ASN A C 1
ATOM 604 O O . ASN A 1 75 ? 0.884 12.583 2.823 1.00 54.81 75 ASN A O 1
ATOM 608 N N . ASN A 1 76 ? -0.847 13.866 2.207 1.00 54.28 76 ASN A N 1
ATOM 609 C CA . ASN A 1 76 ? -0.282 15.128 2.649 1.00 54.28 76 ASN A CA 1
ATOM 610 C C . ASN A 1 76 ? -1.287 15.782 3.582 1.00 54.28 76 ASN A C 1
ATOM 612 O O . ASN A 1 76 ? -2.393 16.129 3.162 1.00 54.28 76 ASN A O 1
ATOM 616 N N . GLY A 1 77 ? -0.889 15.985 4.834 1.00 56.47 77 GLY A N 1
ATOM 617 C CA . GLY A 1 77 ? -1.555 16.938 5.699 1.00 56.47 77 GLY A CA 1
ATOM 618 C C . GLY A 1 77 ? -1.532 18.297 5.010 1.00 56.47 77 GLY A C 1
ATOM 619 O O . GLY A 1 77 ? -0.499 18.957 4.974 1.00 56.47 77 GLY A O 1
ATOM 620 N N . SER A 1 78 ? -2.628 18.674 4.356 1.00 57.03 78 SER A N 1
ATOM 621 C CA . SER A 1 78 ? -2.699 19.930 3.613 1.00 57.03 78 SER A CA 1
ATOM 622 C C . SER A 1 78 ? -2.338 21.092 4.540 1.00 57.03 78 SER A C 1
ATOM 624 O O . SER A 1 78 ? -2.931 21.215 5.611 1.00 57.03 78 SER A O 1
ATOM 626 N N . ALA A 1 79 ? -1.423 21.970 4.112 1.00 57.56 79 ALA A N 1
ATOM 627 C CA . ALA A 1 79 ? -1.156 23.229 4.813 1.00 57.56 79 ALA A CA 1
ATOM 628 C C . ALA A 1 79 ? -2.424 24.093 4.905 1.00 57.56 79 ALA A C 1
ATOM 630 O O . ALA A 1 79 ? -2.625 24.805 5.883 1.00 57.56 79 ALA A O 1
ATOM 631 N N . LYS A 1 80 ? -3.320 23.981 3.911 1.00 64.75 80 LYS A N 1
ATOM 632 C CA . LYS A 1 80 ? -4.648 24.590 3.985 1.00 64.75 80 LYS A CA 1
ATOM 633 C C . LYS A 1 80 ? -5.492 23.866 5.042 1.00 64.75 80 LYS A C 1
ATOM 635 O O . LYS A 1 80 ? -5.606 22.632 4.935 1.00 64.75 80 LYS A O 1
ATOM 640 N N . PRO A 1 81 ? -6.094 24.597 5.993 1.00 60.56 81 PRO A N 1
ATOM 641 C CA . PRO A 1 81 ? -7.029 24.056 6.973 1.00 60.56 81 PRO A CA 1
ATOM 642 C C . PRO A 1 81 ? -8.188 23.270 6.341 1.00 60.56 81 PRO A C 1
ATOM 644 O O . PRO A 1 81 ? -8.462 23.383 5.146 1.00 60.56 81 PRO A O 1
ATOM 647 N N . SER A 1 82 ? -8.824 22.372 7.091 1.00 65.69 82 SER A N 1
ATOM 648 C CA . SER A 1 82 ? -10.146 21.838 6.758 1.00 65.69 82 SER A CA 1
ATOM 649 C C . SER A 1 82 ? -11.165 22.963 6.934 1.00 65.69 82 SER A C 1
ATOM 651 O O . SER A 1 82 ? -10.840 24.023 7.470 1.00 65.69 82 SER A O 1
ATOM 653 N N . VAL A 1 83 ? -12.410 22.732 6.523 1.00 62.28 83 VAL A N 1
ATOM 654 C CA . VAL A 1 83 ? -13.512 23.656 6.842 1.00 62.28 83 VAL A CA 1
ATOM 655 C C . VAL A 1 83 ? -13.693 23.845 8.359 1.00 62.28 83 VAL A C 1
ATOM 657 O O . VAL A 1 83 ? -14.232 24.856 8.785 1.00 62.28 83 VAL A O 1
ATOM 660 N N . HIS A 1 84 ? -13.136 22.938 9.171 1.00 65.12 84 HIS A N 1
ATOM 661 C CA . HIS A 1 84 ? -13.090 23.006 10.635 1.00 65.12 84 HIS A CA 1
ATOM 662 C C . HIS A 1 84 ? -11.733 23.483 11.190 1.00 65.12 84 HIS A C 1
ATOM 664 O O . HIS A 1 84 ? -11.424 23.262 12.356 1.00 65.12 84 HIS A O 1
ATOM 670 N N . GLY A 1 85 ? -10.883 24.105 10.365 1.00 67.00 85 GLY A N 1
ATOM 671 C CA . GLY A 1 85 ? -9.640 24.740 10.822 1.00 67.00 85 GLY A CA 1
ATOM 672 C C . GLY A 1 85 ? -8.435 23.805 11.003 1.00 67.00 85 GLY A C 1
ATOM 673 O O . GLY A 1 85 ? -7.332 24.267 11.280 1.00 67.00 85 GLY A O 1
ATOM 674 N N . GLU A 1 86 ? -8.584 22.500 10.793 1.00 74.69 86 GLU A N 1
ATOM 675 C CA . GLU A 1 86 ? -7.513 21.527 11.045 1.00 74.69 86 GLU A CA 1
ATOM 676 C C . GLU A 1 86 ? -6.544 21.486 9.868 1.00 74.69 86 GLU A C 1
ATOM 678 O O . GLU A 1 86 ? -6.991 21.342 8.741 1.00 74.69 86 GLU A O 1
ATOM 683 N N . SER A 1 87 ? -5.231 21.556 10.058 1.00 67.19 87 SER A N 1
ATOM 684 C CA . SER A 1 87 ? -4.256 21.488 8.955 1.00 67.19 87 SER A CA 1
ATOM 685 C C . SER A 1 87 ? -3.146 20.481 9.240 1.00 67.19 87 SER A C 1
ATOM 687 O O . SER A 1 87 ? -3.025 19.954 10.345 1.00 67.19 87 SER A O 1
ATOM 689 N N . GLY A 1 88 ? -2.341 20.171 8.223 1.00 70.19 88 GLY A N 1
ATOM 690 C CA . GLY A 1 88 ? -1.137 19.368 8.403 1.00 70.19 88 GLY A CA 1
ATOM 691 C C . GLY A 1 88 ? -1.420 17.980 8.980 1.00 70.19 88 GLY A 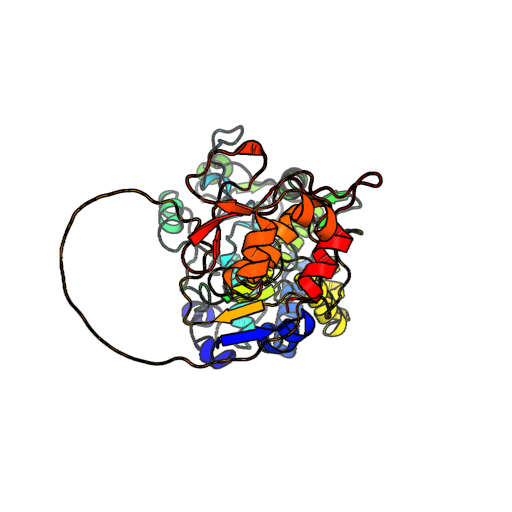C 1
ATOM 692 O O . GLY A 1 88 ? -2.366 17.298 8.581 1.00 70.19 88 GLY A O 1
ATOM 693 N N . TYR A 1 89 ? -0.571 17.576 9.923 1.00 64.94 89 TYR A N 1
ATOM 694 C CA . TYR A 1 89 ? -0.583 16.258 10.557 1.00 64.94 89 TYR A CA 1
ATOM 695 C C . TYR A 1 89 ? -1.936 15.887 11.179 1.00 64.94 89 TYR A C 1
ATOM 697 O O . TYR A 1 89 ? -2.352 14.733 11.105 1.00 64.94 89 TYR A O 1
ATOM 705 N N . TYR A 1 90 ? -2.661 16.869 11.724 1.00 70.44 90 TYR A N 1
ATOM 706 C CA . TYR A 1 90 ? -3.947 16.644 12.380 1.00 70.44 90 TYR A CA 1
ATOM 707 C C . TYR A 1 90 ? -4.944 15.962 11.443 1.00 70.44 90 TYR A C 1
ATOM 709 O O . TYR A 1 90 ? -5.579 14.993 11.851 1.00 70.44 90 TYR A O 1
ATOM 717 N N . LYS A 1 91 ? -4.999 16.375 10.168 1.00 72.38 91 LYS A N 1
ATOM 718 C CA . LYS A 1 91 ? -5.910 15.809 9.156 1.00 72.38 91 LYS A CA 1
ATOM 719 C C . LYS A 1 91 ? -5.692 14.323 8.864 1.00 72.38 91 LYS A C 1
ATOM 721 O O . LYS A 1 91 ? -6.577 13.698 8.295 1.00 72.38 91 LYS A O 1
ATOM 726 N N . LEU A 1 92 ? -4.516 13.778 9.179 1.00 75.12 92 LEU A N 1
ATOM 727 C CA . LEU A 1 92 ? -4.160 12.401 8.829 1.00 75.12 92 LEU A CA 1
ATOM 728 C C . LEU A 1 92 ? -4.660 11.379 9.858 1.00 75.12 92 LEU A C 1
ATOM 730 O O . LEU A 1 92 ? -4.619 10.188 9.570 1.00 75.12 92 LEU A O 1
ATOM 734 N N . ARG A 1 93 ? -5.094 11.836 11.047 1.00 81.44 93 ARG A N 1
ATOM 735 C CA . ARG A 1 93 ? -5.703 11.017 12.117 1.00 81.44 93 ARG A CA 1
ATOM 736 C C . ARG A 1 93 ? -4.871 9.811 12.575 1.00 81.44 93 ARG A C 1
ATOM 738 O O . ARG A 1 93 ? -5.395 8.907 13.213 1.00 81.44 93 ARG A O 1
ATOM 745 N N . ARG A 1 94 ? -3.574 9.769 12.254 1.00 80.94 94 ARG A N 1
ATOM 746 C CA . ARG A 1 94 ? -2.712 8.594 12.464 1.00 80.94 94 ARG A CA 1
ATOM 747 C C . ARG A 1 94 ? -2.664 8.206 13.945 1.00 80.94 94 ARG A C 1
ATOM 749 O O . ARG A 1 94 ? -2.292 9.026 14.784 1.00 80.94 94 ARG A O 1
ATOM 756 N N . GLY A 1 95 ? -3.009 6.956 14.241 1.00 80.50 95 GLY A N 1
ATOM 757 C CA . GLY A 1 95 ? -3.126 6.387 15.584 1.00 80.50 95 GLY A CA 1
ATOM 758 C C . GLY A 1 95 ? -4.472 6.630 16.274 1.00 80.50 95 GLY A C 1
ATOM 759 O O . GLY A 1 95 ? -4.637 6.213 17.412 1.00 80.50 95 GLY A O 1
ATOM 760 N N . TRP A 1 96 ? -5.423 7.319 15.639 1.00 87.12 96 TRP A N 1
ATOM 761 C CA . TRP A 1 96 ? -6.695 7.658 16.276 1.00 87.12 96 TRP A CA 1
ATOM 762 C C . TRP A 1 96 ? -7.737 6.585 15.996 1.00 87.12 96 TRP A C 1
ATOM 764 O O . TRP A 1 96 ? -7.946 6.209 14.841 1.00 87.12 96 TRP A O 1
ATOM 774 N N . LEU A 1 97 ? -8.379 6.111 17.061 1.00 91.62 97 LEU A N 1
ATOM 775 C CA . LEU A 1 97 ? -9.303 4.985 17.040 1.00 91.62 97 LEU A CA 1
ATOM 776 C C . LEU A 1 97 ? -10.754 5.456 16.947 1.00 91.62 97 LEU A C 1
ATOM 778 O O . LEU A 1 97 ? -11.192 6.312 17.721 1.00 91.62 97 LEU A O 1
ATOM 782 N N . THR A 1 98 ? -11.499 4.858 16.024 1.00 94.62 98 THR A N 1
ATOM 783 C CA . THR A 1 98 ? -12.954 4.970 15.925 1.00 94.62 98 THR A CA 1
ATOM 784 C C . THR A 1 98 ? -13.579 3.610 16.218 1.00 94.62 98 THR A C 1
ATOM 786 O O . THR A 1 98 ? -13.171 2.616 15.624 1.00 94.62 98 THR A O 1
ATOM 789 N N . LYS A 1 99 ? -14.574 3.573 17.106 1.00 95.94 99 LYS A N 1
ATOM 790 C CA . LYS A 1 99 ? -15.376 2.383 17.419 1.00 95.94 99 LYS A CA 1
ATOM 791 C C . LYS A 1 99 ? -16.802 2.535 16.907 1.00 95.94 99 LYS A C 1
ATOM 793 O O . LYS A 1 99 ? -17.355 3.640 16.933 1.00 95.94 99 LYS A O 1
ATOM 798 N N . ASN A 1 100 ? -17.387 1.425 16.475 1.00 97.25 100 ASN A N 1
ATOM 799 C CA . ASN A 1 100 ? -18.813 1.353 16.223 1.00 97.25 100 ASN A CA 1
ATOM 800 C C . ASN A 1 100 ? -19.592 1.533 17.539 1.00 97.25 100 ASN A C 1
ATOM 802 O O . ASN A 1 100 ? -19.076 1.269 18.625 1.00 97.25 100 ASN A O 1
ATOM 806 N N . VAL A 1 101 ? -20.826 2.026 17.459 1.00 96.12 101 VAL A N 1
ATOM 807 C CA . VAL A 1 101 ? -21.715 2.140 18.631 1.00 96.12 101 VAL A CA 1
ATOM 808 C C . VAL A 1 101 ? -22.551 0.885 18.868 1.00 96.12 101 VAL A C 1
ATOM 810 O O . VAL A 1 101 ? -23.040 0.695 19.976 1.00 96.12 101 VAL A O 1
ATOM 813 N N . GLU A 1 102 ? -22.725 0.053 17.840 1.00 95.62 102 GLU A N 1
ATOM 814 C CA . GLU A 1 102 ? -23.613 -1.119 17.869 1.00 95.62 102 GLU A CA 1
ATOM 815 C C . GLU A 1 102 ? -22.877 -2.421 18.211 1.00 95.62 102 GLU A C 1
ATOM 817 O O . GLU A 1 102 ? -23.496 -3.381 18.662 1.00 95.62 102 GLU A O 1
ATOM 822 N N . ASP A 1 103 ? -21.563 -2.461 17.996 1.00 96.38 103 ASP A N 1
ATOM 823 C CA . ASP A 1 103 ? -20.704 -3.615 18.247 1.00 96.38 103 ASP A CA 1
ATOM 824 C C . ASP A 1 103 ? -19.246 -3.181 18.474 1.00 96.38 103 ASP A C 1
ATOM 826 O O . ASP A 1 103 ? -18.934 -1.990 18.518 1.00 96.38 103 ASP A O 1
ATOM 830 N N . GLU A 1 104 ? -18.344 -4.154 18.616 1.00 96.00 104 GLU A N 1
ATOM 831 C CA . GLU A 1 104 ? -16.919 -3.925 18.860 1.00 96.00 104 GLU A CA 1
ATOM 832 C C . GLU A 1 104 ? -16.106 -3.765 17.563 1.00 96.00 104 GLU A C 1
ATOM 834 O O . GLU A 1 104 ? -14.876 -3.842 17.606 1.00 96.00 104 GLU A O 1
ATOM 839 N N . PHE A 1 105 ? -16.745 -3.532 16.405 1.00 97.75 105 PHE A N 1
ATOM 840 C CA . PHE A 1 105 ? -16.007 -3.162 15.199 1.00 97.75 105 PHE A CA 1
ATOM 841 C C . PHE A 1 105 ? -15.265 -1.850 15.440 1.00 97.75 105 PHE A C 1
ATOM 843 O O . PHE A 1 105 ? -15.835 -0.851 15.888 1.00 97.75 105 PHE A O 1
ATOM 850 N N . GLU A 1 106 ? -13.996 -1.809 15.068 1.00 96.44 106 GLU A N 1
ATOM 851 C CA . GLU A 1 106 ? -13.182 -0.619 15.221 1.00 96.44 106 GLU A CA 1
ATOM 852 C C . GLU A 1 106 ? -12.203 -0.446 14.065 1.00 96.44 106 GLU A C 1
ATOM 854 O O . GLU A 1 106 ? -11.787 -1.388 13.386 1.00 96.44 106 GLU A O 1
ATOM 859 N N . PHE A 1 107 ? -11.813 0.799 13.834 1.00 94.94 107 PHE A N 1
ATOM 860 C CA . PHE A 1 107 ? -10.765 1.100 12.883 1.00 94.94 107 PHE A CA 1
ATOM 861 C C . PHE A 1 107 ? -9.930 2.294 13.317 1.00 94.94 107 PHE A C 1
ATOM 863 O O . PHE A 1 107 ? -10.378 3.188 14.036 1.00 94.94 107 PHE A O 1
ATOM 870 N N . PHE A 1 108 ? -8.692 2.318 12.848 1.00 91.31 108 PHE A N 1
ATOM 871 C CA . PHE A 1 108 ? -7.726 3.353 13.181 1.00 91.31 108 PHE A CA 1
ATOM 872 C C . PHE A 1 108 ? -6.852 3.695 11.981 1.00 91.31 108 PHE A C 1
ATOM 874 O O . PHE A 1 108 ? -6.775 2.942 11.013 1.00 91.31 108 PHE A O 1
ATOM 881 N N . TYR A 1 109 ? -6.145 4.821 12.044 1.00 87.94 109 TYR A N 1
ATOM 882 C CA . TYR A 1 109 ? -5.333 5.285 10.919 1.00 87.94 109 TYR A CA 1
ATOM 883 C C . TYR A 1 109 ? -3.847 4.978 11.083 1.00 87.94 109 TYR A C 1
ATOM 885 O O . TYR A 1 109 ? -3.280 5.125 12.164 1.00 87.94 109 TYR A O 1
ATOM 893 N N . ALA A 1 110 ? -3.199 4.630 9.982 1.00 86.50 110 ALA A N 1
ATOM 894 C CA . ALA A 1 110 ? -1.801 4.238 9.897 1.00 86.50 110 ALA A CA 1
ATOM 895 C C . ALA A 1 110 ? -1.111 4.907 8.691 1.00 86.50 110 ALA A C 1
ATOM 897 O O . ALA A 1 110 ? -1.763 5.361 7.744 1.00 86.50 110 ALA A O 1
ATOM 898 N N . ASP A 1 111 ? 0.221 4.991 8.724 1.00 82.12 111 ASP A N 1
ATOM 899 C CA . ASP A 1 111 ? 1.031 5.426 7.576 1.00 82.12 111 ASP A CA 1
ATOM 900 C C . ASP A 1 111 ? 1.557 4.225 6.786 1.00 82.12 111 ASP A C 1
ATOM 902 O O . ASP A 1 111 ? 1.632 3.118 7.311 1.00 82.12 111 ASP A O 1
ATOM 906 N N . ASN A 1 112 ? 1.981 4.445 5.536 1.00 80.31 112 ASN A N 1
ATOM 907 C CA . ASN A 1 112 ? 2.507 3.448 4.590 1.00 80.31 112 ASN A CA 1
ATOM 908 C C . ASN A 1 112 ? 3.562 2.497 5.163 1.00 80.31 112 ASN A C 1
ATOM 910 O O . ASN A 1 112 ? 3.767 1.408 4.632 1.00 80.31 112 ASN A O 1
ATOM 914 N N . PHE A 1 113 ? 4.242 2.908 6.231 1.00 83.44 113 PHE A N 1
ATOM 915 C CA . PHE A 1 113 ? 5.181 2.073 6.963 1.00 83.44 113 PHE A CA 1
ATOM 916 C C . PHE A 1 113 ? 4.531 0.819 7.560 1.00 83.44 113 PHE A C 1
ATOM 918 O O . PHE A 1 113 ? 5.206 -0.199 7.656 1.00 83.44 113 PHE A O 1
ATOM 925 N N . PHE A 1 114 ? 3.244 0.834 7.912 1.00 89.81 114 PHE A N 1
ATOM 926 C CA . PHE A 1 114 ? 2.539 -0.343 8.436 1.00 89.81 114 PHE A CA 1
ATOM 927 C C . PHE A 1 114 ? 2.713 -1.576 7.530 1.00 89.81 114 PHE A C 1
ATOM 929 O O . PHE A 1 114 ? 3.107 -2.645 7.997 1.00 89.81 114 PHE A O 1
ATOM 936 N N . SER A 1 115 ? 2.524 -1.413 6.219 1.00 92.69 115 SER A N 1
ATOM 937 C CA . SER A 1 115 ? 2.593 -2.510 5.246 1.00 92.69 115 SER A CA 1
ATOM 938 C C . SER A 1 115 ? 3.968 -3.175 5.193 1.00 92.69 115 SER A C 1
ATOM 940 O O . SER A 1 115 ? 4.084 -4.359 4.877 1.00 92.69 115 SER A O 1
ATOM 942 N N . SER A 1 116 ? 5.023 -2.433 5.544 1.00 92.56 116 SER A N 1
ATOM 943 C CA . SER A 1 116 ? 6.388 -2.959 5.553 1.00 92.56 116 SER A CA 1
ATOM 944 C C . SER A 1 116 ? 6.615 -4.029 6.620 1.00 92.56 116 SER A C 1
ATOM 946 O O . SER A 1 116 ? 7.403 -4.940 6.378 1.00 92.56 116 SER A O 1
ATOM 948 N N . PHE A 1 117 ? 5.885 -3.998 7.743 1.00 93.94 117 PHE A N 1
ATOM 949 C CA . PHE A 1 117 ? 5.971 -5.038 8.774 1.00 93.94 117 PHE A CA 1
ATOM 950 C C . PHE A 1 117 ? 5.437 -6.373 8.258 1.00 93.94 117 PHE A C 1
ATOM 952 O O . PHE A 1 117 ? 6.115 -7.395 8.358 1.00 93.94 117 PHE A O 1
ATOM 959 N N . ILE A 1 118 ? 4.240 -6.363 7.663 1.00 95.69 118 ILE A N 1
ATOM 960 C CA . ILE A 1 118 ? 3.625 -7.580 7.122 1.00 95.69 118 ILE A CA 1
ATOM 961 C C . ILE A 1 118 ? 4.444 -8.116 5.952 1.00 95.69 118 ILE A C 1
ATOM 963 O O . ILE A 1 118 ? 4.754 -9.307 5.908 1.00 95.69 118 ILE A O 1
ATOM 967 N N . TYR A 1 119 ? 4.877 -7.238 5.047 1.00 96.00 119 TYR A N 1
ATOM 968 C CA . TYR A 1 119 ? 5.681 -7.663 3.909 1.00 96.00 119 TYR A CA 1
ATOM 969 C C . TYR A 1 119 ? 7.043 -8.229 4.340 1.00 96.00 119 TYR A C 1
ATOM 971 O O . TYR A 1 119 ? 7.453 -9.266 3.823 1.00 96.00 119 TYR A O 1
ATOM 979 N N . LYS A 1 120 ? 7.718 -7.629 5.336 1.00 94.44 120 LYS A N 1
ATOM 980 C CA . LYS A 1 120 ? 8.955 -8.190 5.913 1.00 94.44 120 LYS A CA 1
ATOM 981 C C . LYS A 1 120 ? 8.730 -9.571 6.503 1.00 94.44 120 LYS A C 1
ATOM 983 O O . LYS A 1 120 ? 9.510 -10.477 6.236 1.00 94.44 120 LYS A O 1
ATOM 988 N N . MET A 1 121 ? 7.664 -9.744 7.281 1.00 95.88 121 MET A N 1
ATOM 989 C CA . MET A 1 121 ? 7.324 -11.048 7.844 1.00 95.88 121 MET A CA 1
ATOM 990 C C . MET A 1 121 ? 7.098 -12.091 6.747 1.00 95.88 121 MET A C 1
ATOM 992 O O . MET A 1 121 ? 7.633 -13.191 6.847 1.00 95.88 121 MET A O 1
ATOM 996 N N . ALA A 1 122 ? 6.391 -11.731 5.673 1.00 96.75 122 ALA A N 1
ATOM 997 C CA . ALA A 1 122 ? 6.203 -12.613 4.527 1.00 96.75 122 ALA A CA 1
ATOM 998 C C . ALA A 1 122 ? 7.534 -12.969 3.836 1.00 96.75 122 ALA A C 1
ATOM 1000 O O . ALA A 1 122 ? 7.752 -14.136 3.507 1.00 96.75 122 ALA A O 1
ATOM 1001 N N . LEU A 1 123 ? 8.441 -12.001 3.652 1.00 94.56 123 LEU A N 1
ATOM 1002 C CA . LEU A 1 123 ? 9.785 -12.250 3.111 1.00 94.56 123 LEU A CA 1
ATOM 1003 C C . LEU A 1 123 ? 10.592 -13.210 3.991 1.00 94.56 123 LEU A C 1
ATOM 1005 O O . LEU A 1 123 ? 11.235 -14.115 3.472 1.00 94.56 123 LEU A O 1
ATOM 1009 N N . ASP A 1 124 ? 10.499 -13.066 5.311 1.00 93.62 124 ASP A N 1
ATOM 1010 C CA . ASP A 1 124 ? 11.176 -13.935 6.283 1.00 93.62 124 ASP A CA 1
ATOM 1011 C C . ASP A 1 124 ? 10.541 -15.328 6.411 1.00 93.62 124 ASP A C 1
ATOM 1013 O O . ASP A 1 124 ? 10.961 -16.133 7.243 1.00 93.62 124 ASP A O 1
ATOM 1017 N N . GLY A 1 125 ? 9.491 -15.613 5.640 1.00 94.31 125 GLY A N 1
ATOM 1018 C CA . GLY A 1 125 ? 8.759 -16.869 5.717 1.00 94.31 125 GLY A CA 1
ATOM 1019 C C . GLY A 1 125 ? 7.858 -17.005 6.947 1.00 94.31 125 GLY A C 1
ATOM 1020 O O . GLY A 1 125 ? 7.400 -18.106 7.255 1.00 94.31 125 GLY A O 1
ATOM 1021 N N . TYR A 1 126 ? 7.586 -15.906 7.651 1.00 96.25 126 TYR A N 1
ATOM 1022 C CA . TYR A 1 126 ? 6.762 -15.873 8.853 1.00 96.25 126 TYR A CA 1
ATOM 1023 C C . TYR A 1 126 ? 5.314 -15.480 8.537 1.00 96.25 126 TYR A C 1
ATOM 1025 O O . TYR A 1 126 ? 5.056 -14.504 7.834 1.00 96.25 126 TYR A O 1
ATOM 1033 N N . CYS A 1 127 ? 4.367 -16.212 9.120 1.00 97.81 127 CYS A N 1
ATOM 1034 C CA . CYS A 1 127 ? 2.949 -15.868 9.186 1.00 97.81 127 CYS A CA 1
ATOM 1035 C C . CYS A 1 127 ? 2.466 -16.205 10.606 1.00 97.81 127 CYS A C 1
ATOM 1037 O O . CYS A 1 127 ? 2.699 -17.337 11.042 1.00 97.81 127 CYS A O 1
ATOM 1039 N N . PRO A 1 128 ? 1.850 -15.263 11.343 1.00 98.06 128 PRO A N 1
ATOM 1040 C CA . PRO A 1 128 ? 1.334 -15.537 12.679 1.00 98.06 128 PRO A CA 1
ATOM 1041 C C . PRO A 1 128 ? 0.097 -16.438 12.620 1.00 98.06 128 PRO A C 1
ATOM 1043 O O . PRO A 1 128 ? -0.496 -16.637 11.556 1.00 98.06 128 PRO A O 1
ATOM 1046 N N . SER A 1 129 ? -0.318 -16.956 13.775 1.00 97.75 129 SER A N 1
ATOM 1047 C CA . SER A 1 129 ? -1.651 -17.547 13.911 1.00 97.75 129 SER A CA 1
ATOM 1048 C C . SER A 1 129 ? -2.745 -16.469 13.892 1.00 97.75 129 SER A C 1
ATOM 1050 O O . SER A 1 129 ? -2.501 -15.315 14.255 1.00 97.75 129 SER A O 1
ATOM 1052 N N . ILE A 1 130 ? -3.977 -16.852 13.536 1.00 96.69 130 ILE A N 1
ATOM 1053 C CA . ILE A 1 130 ? -5.136 -15.941 13.559 1.00 96.69 130 ILE A CA 1
ATOM 1054 C C . ILE A 1 130 ? -5.372 -15.337 14.944 1.00 96.69 130 ILE A C 1
ATOM 1056 O O . ILE A 1 130 ? -5.668 -14.149 15.052 1.00 96.69 130 ILE A O 1
ATOM 1060 N N . LYS A 1 131 ? -5.169 -16.126 16.006 1.00 96.31 131 LYS A N 1
ATOM 1061 C CA . LYS A 1 131 ? -5.303 -15.663 17.388 1.00 96.31 131 LYS A CA 1
ATOM 1062 C C . LYS A 1 131 ? -4.285 -14.573 17.703 1.00 96.31 131 LYS A C 1
ATOM 1064 O O . LYS A 1 131 ? -4.669 -13.515 18.176 1.00 96.31 131 LYS A O 1
ATOM 1069 N N . GLU A 1 132 ? -3.005 -14.799 17.408 1.00 97.06 132 GLU A N 1
ATOM 1070 C CA . GLU A 1 132 ? -1.964 -13.794 17.659 1.00 97.06 132 GLU A CA 1
ATOM 1071 C C . GLU A 1 132 ? -2.192 -12.515 16.855 1.00 97.06 132 GLU A C 1
ATOM 1073 O O . GLU A 1 132 ? -1.976 -11.423 17.375 1.00 97.06 132 GLU A O 1
ATOM 1078 N N . PHE A 1 133 ? -2.620 -12.647 15.597 1.00 96.69 133 PHE A N 1
ATOM 1079 C CA . PHE A 1 133 ? -2.914 -11.499 14.747 1.00 96.69 133 PHE A CA 1
ATOM 1080 C C . PHE A 1 133 ? -4.085 -10.682 15.304 1.00 96.69 133 PHE A C 1
ATOM 1082 O O . PHE A 1 133 ? -3.956 -9.473 15.485 1.00 96.69 133 PHE A O 1
ATOM 1089 N N . ARG A 1 134 ? -5.187 -11.352 15.661 1.00 95.62 134 ARG A N 1
ATOM 1090 C CA . ARG A 1 134 ? -6.361 -10.726 16.278 1.00 95.62 134 ARG A CA 1
ATOM 1091 C C . ARG A 1 134 ? -6.019 -10.065 17.610 1.00 95.62 134 ARG A C 1
ATOM 1093 O O . ARG A 1 134 ? -6.341 -8.895 17.797 1.00 95.62 134 ARG A O 1
ATOM 1100 N N . ASP A 1 135 ? -5.316 -10.772 18.492 1.00 95.25 135 ASP A N 1
ATOM 1101 C CA . ASP A 1 135 ? -4.883 -10.239 19.785 1.00 95.25 135 ASP A CA 1
ATOM 1102 C C . ASP A 1 135 ? -4.024 -8.982 19.587 1.00 95.25 135 ASP A C 1
ATOM 1104 O O . ASP A 1 135 ? -4.220 -7.990 20.284 1.00 95.25 135 ASP A O 1
ATOM 1108 N N . ALA A 1 136 ? -3.107 -8.972 18.614 1.00 94.44 136 ALA A N 1
ATOM 1109 C CA . ALA A 1 136 ? -2.244 -7.819 18.360 1.00 94.44 136 ALA A CA 1
ATOM 1110 C C . ALA A 1 136 ? -3.005 -6.575 17.870 1.00 94.44 136 ALA A C 1
ATOM 1112 O O . ALA A 1 136 ? -2.627 -5.454 18.220 1.00 94.44 136 ALA A O 1
ATOM 1113 N N . PHE A 1 137 ? -4.068 -6.756 17.083 1.00 93.19 137 PHE A N 1
ATOM 1114 C CA . PHE A 1 137 ? -4.913 -5.654 16.619 1.00 93.19 137 PHE A CA 1
ATOM 1115 C C . PHE A 1 137 ? -5.849 -5.141 17.717 1.00 93.19 137 PHE A C 1
ATOM 1117 O O . PHE A 1 137 ? -5.850 -3.941 17.975 1.00 93.19 137 PHE A O 1
ATOM 1124 N N . LEU A 1 138 ? -6.553 -6.034 18.422 1.00 91.44 138 LEU A N 1
ATOM 1125 C CA . LEU A 1 138 ? -7.481 -5.671 19.504 1.00 91.44 138 LEU A CA 1
ATOM 1126 C C . LEU A 1 138 ? -6.780 -5.041 20.712 1.00 91.44 138 LEU A C 1
ATOM 1128 O O . LEU A 1 138 ? -7.307 -4.142 21.358 1.00 91.44 138 LEU A O 1
ATOM 1132 N N . THR A 1 139 ? -5.571 -5.507 21.033 1.00 90.94 139 THR A N 1
ATOM 1133 C CA . THR A 1 139 ? -4.747 -4.902 22.096 1.00 90.94 139 THR A CA 1
ATOM 1134 C C . THR A 1 139 ? -3.956 -3.697 21.611 1.00 90.94 139 THR A C 1
ATOM 1136 O O . THR A 1 139 ? -3.160 -3.140 22.368 1.00 90.94 139 THR A O 1
ATOM 1139 N N . HIS A 1 140 ? -4.136 -3.306 20.348 1.00 88.50 140 HIS A N 1
ATOM 1140 C CA . HIS A 1 140 ? -3.471 -2.161 19.756 1.00 88.50 140 HIS A CA 1
ATOM 1141 C C . HIS A 1 140 ? -1.936 -2.220 19.820 1.00 88.50 140 HIS A C 1
ATOM 1143 O O . HIS A 1 140 ? -1.274 -1.180 19.809 1.00 88.50 140 HIS A O 1
ATOM 1149 N N . SER A 1 141 ? -1.365 -3.427 19.860 1.00 89.44 141 SER A N 1
ATOM 1150 C CA . SER A 1 141 ? 0.071 -3.680 20.017 1.00 89.44 141 SER A CA 1
ATOM 1151 C C . SER A 1 141 ? 0.815 -3.869 18.689 1.00 89.44 141 SER A C 1
ATOM 1153 O O . SER A 1 141 ? 2.050 -3.843 18.670 1.00 89.44 141 SER A O 1
ATOM 1155 N N . PHE A 1 142 ? 0.097 -3.999 17.567 1.00 90.94 142 PHE A N 1
ATOM 1156 C CA . PHE A 1 142 ? 0.699 -3.980 16.233 1.00 90.94 142 PHE A CA 1
ATOM 1157 C C . PHE A 1 142 ? 1.169 -2.556 15.850 1.00 90.94 142 PHE A C 1
ATOM 1159 O O . PHE A 1 142 ? 0.413 -1.602 16.025 1.00 90.94 142 PHE A O 1
ATOM 1166 N N . PRO A 1 143 ? 2.384 -2.362 15.299 1.00 87.44 143 PRO A N 1
ATOM 1167 C CA . PRO A 1 143 ? 2.882 -1.035 14.938 1.00 87.44 143 PRO A CA 1
ATOM 1168 C C . PRO A 1 143 ? 2.093 -0.375 13.801 1.00 87.44 143 PRO A C 1
ATOM 1170 O O . PRO A 1 143 ? 1.953 -0.943 12.722 1.00 87.44 143 PRO A O 1
ATOM 1173 N N . TYR A 1 144 ? 1.680 0.879 13.987 1.00 77.00 144 TYR A N 1
ATOM 1174 C CA . TYR A 1 144 ? 0.867 1.609 12.998 1.00 77.00 144 TYR A CA 1
ATOM 1175 C C . TYR A 1 144 ? 1.690 2.374 11.942 1.00 77.00 144 TYR A C 1
ATOM 1177 O O . TYR A 1 144 ? 1.126 2.997 11.045 1.00 77.00 144 TYR A O 1
ATOM 1185 N N . GLY A 1 145 ? 3.026 2.320 12.033 1.00 63.94 145 GLY A N 1
ATOM 1186 C CA . GLY A 1 145 ? 3.952 2.993 11.119 1.00 63.94 145 GLY A CA 1
ATOM 1187 C C . GLY A 1 145 ? 4.067 4.502 11.370 1.00 63.94 145 GLY A C 1
ATOM 1188 O O . GLY A 1 145 ? 3.118 5.245 11.149 1.00 63.94 145 GLY A O 1
ATOM 1189 N N . PHE A 1 146 ? 5.240 4.975 11.805 1.00 62.03 146 PHE A N 1
ATOM 1190 C CA . PHE A 1 146 ? 5.479 6.402 12.067 1.00 62.03 146 PHE A CA 1
ATOM 1191 C C . PHE A 1 146 ? 6.912 6.805 11.757 1.00 62.03 146 PHE A C 1
ATOM 1193 O O . PHE A 1 146 ? 7.835 6.012 11.933 1.00 62.03 146 PHE A O 1
ATOM 1200 N N . GLY A 1 147 ? 7.108 8.085 11.421 1.00 58.91 147 GLY A N 1
ATOM 1201 C CA . GLY A 1 147 ? 8.379 8.757 11.673 1.00 58.91 147 GLY A CA 1
ATOM 1202 C C . GLY A 1 147 ? 8.617 8.748 13.182 1.00 58.91 147 GLY A C 1
ATOM 1203 O O . GLY A 1 147 ? 8.117 9.620 13.890 1.00 58.91 147 GLY A O 1
ATOM 1204 N N . PHE A 1 148 ? 9.320 7.713 13.651 1.00 54.66 148 PHE A N 1
ATOM 1205 C CA . PHE A 1 148 ? 9.243 7.099 14.986 1.00 54.66 148 PHE A CA 1
ATOM 1206 C C . PHE A 1 148 ? 9.272 8.035 16.205 1.00 54.66 148 PHE A C 1
ATOM 1208 O O . PHE A 1 148 ? 8.872 7.627 17.292 1.00 54.66 148 PHE A O 1
ATOM 1215 N N . MET A 1 149 ? 9.725 9.280 16.053 1.00 58.97 149 MET A N 1
ATOM 1216 C CA . MET A 1 149 ? 9.940 10.199 17.170 1.00 58.97 149 MET A CA 1
ATOM 1217 C C . MET A 1 149 ? 9.063 11.454 17.186 1.00 58.97 149 MET A C 1
ATOM 1219 O O . MET A 1 149 ? 8.790 11.953 18.272 1.00 58.97 149 MET A O 1
ATOM 1223 N N . VAL A 1 150 ? 8.631 11.994 16.043 1.00 64.00 150 VAL A N 1
ATOM 1224 C CA . VAL A 1 150 ? 7.876 13.268 16.026 1.00 64.00 150 VAL A CA 1
ATOM 1225 C C . VAL A 1 150 ? 6.388 12.999 16.224 1.00 64.00 150 VAL A C 1
ATOM 1227 O O . VAL A 1 150 ? 5.763 13.545 17.129 1.00 64.00 150 VAL A O 1
ATOM 1230 N N . ASP A 1 151 ? 5.853 12.081 15.431 1.00 64.75 151 ASP A N 1
ATOM 1231 C CA . ASP A 1 151 ? 4.434 11.733 15.408 1.00 64.75 151 ASP A CA 1
ATOM 1232 C C . ASP A 1 151 ? 3.979 11.071 16.714 1.00 64.75 151 ASP A C 1
ATOM 1234 O O . ASP A 1 151 ? 2.906 11.377 17.240 1.00 64.75 151 ASP A O 1
ATOM 1238 N N . LYS A 1 152 ? 4.843 10.216 17.275 1.00 70.50 152 LYS A N 1
ATOM 1239 C CA . LYS A 1 152 ? 4.647 9.582 18.581 1.00 70.50 152 LYS A CA 1
ATOM 1240 C C . LYS A 1 152 ? 4.490 10.633 19.679 1.00 70.50 152 LYS A C 1
ATOM 1242 O O . LYS A 1 152 ? 3.463 10.652 20.343 1.00 70.50 152 LYS A O 1
ATOM 1247 N N . LYS A 1 153 ? 5.442 11.567 19.795 1.00 73.25 153 LYS A N 1
ATOM 1248 C CA . LYS A 1 153 ? 5.397 12.643 20.800 1.00 73.25 153 LYS A CA 1
ATOM 1249 C C . LYS A 1 153 ? 4.141 13.505 20.669 1.00 73.25 153 LYS A C 1
ATOM 1251 O O . LYS A 1 153 ? 3.536 13.857 21.675 1.00 73.25 153 LYS A O 1
ATOM 1256 N N . VAL A 1 154 ? 3.731 13.829 19.440 1.00 74.56 154 VAL A N 1
ATOM 1257 C CA . VAL A 1 154 ? 2.522 14.631 19.181 1.00 74.56 154 VAL A CA 1
ATOM 1258 C C . VAL A 1 154 ? 1.245 13.907 19.616 1.00 74.56 154 VAL A C 1
ATOM 1260 O O . VAL A 1 154 ? 0.326 14.556 20.117 1.00 74.56 154 VAL A O 1
ATOM 1263 N N . ASN A 1 155 ? 1.158 12.593 19.404 1.00 74.88 155 ASN A N 1
ATOM 1264 C CA . ASN A 1 155 ? -0.004 11.797 19.803 1.00 74.88 155 ASN A CA 1
ATOM 1265 C C . ASN A 1 155 ? -0.003 11.487 21.309 1.00 74.88 155 ASN A C 1
ATOM 1267 O O . ASN A 1 155 ? -1.035 11.662 21.955 1.00 74.88 155 ASN A O 1
ATOM 1271 N N . GLU A 1 156 ? 1.150 11.152 21.892 1.00 76.88 156 GLU A N 1
ATOM 1272 C CA . GLU A 1 156 ? 1.304 10.931 23.337 1.00 76.88 156 GLU A CA 1
ATOM 1273 C C . GLU A 1 156 ? 0.969 12.189 24.142 1.00 76.88 156 GLU A C 1
ATOM 1275 O O . GLU A 1 156 ? 0.247 12.104 25.132 1.00 76.88 156 GLU A O 1
ATOM 1280 N N . PHE A 1 157 ? 1.385 13.373 23.674 1.00 75.12 157 PHE A N 1
ATOM 1281 C CA . PHE A 1 157 ? 1.001 14.652 24.284 1.00 75.12 157 PHE A CA 1
ATOM 1282 C C . PHE A 1 157 ? -0.525 14.847 24.363 1.00 75.12 157 PHE A C 1
ATOM 1284 O O . PHE A 1 157 ? -1.021 15.563 25.227 1.00 75.12 157 PHE A O 1
ATOM 1291 N N . LYS A 1 158 ? -1.288 14.199 23.477 1.00 74.75 158 LYS A N 1
ATOM 1292 C CA . LYS A 1 158 ? -2.757 14.268 23.433 1.00 74.75 158 LYS A CA 1
ATOM 1293 C C . LYS A 1 158 ? -3.442 13.112 24.163 1.00 74.75 158 LYS A C 1
ATOM 1295 O O . LYS A 1 158 ? -4.669 13.027 24.133 1.00 74.75 158 LYS A O 1
ATOM 1300 N N . GLY A 1 159 ? -2.671 12.218 24.782 1.00 74.25 159 GLY A N 1
ATOM 1301 C CA . GLY A 1 159 ? -3.181 11.007 25.420 1.00 74.25 159 GLY A CA 1
ATOM 1302 C C . GLY A 1 159 ? -3.590 9.907 24.436 1.00 74.25 159 GLY A C 1
ATOM 1303 O O . GLY A 1 159 ? -4.334 9.012 24.821 1.00 74.25 159 GLY A O 1
ATOM 1304 N N . VAL A 1 160 ? -3.135 9.961 23.177 1.00 77.38 160 VAL A N 1
ATOM 1305 C CA . VAL A 1 160 ? -3.347 8.887 22.196 1.00 77.38 160 VAL A CA 1
ATOM 1306 C C . VAL A 1 160 ? -2.150 7.942 22.237 1.00 77.38 160 VAL A C 1
ATOM 1308 O O . VAL A 1 160 ? -1.030 8.333 21.900 1.00 77.38 160 VAL A O 1
ATOM 1311 N N . VAL A 1 161 ? -2.387 6.694 22.643 1.00 71.38 161 VAL A N 1
ATOM 1312 C CA . VAL A 1 161 ? -1.351 5.657 22.717 1.00 71.38 161 VAL A CA 1
ATOM 1313 C C . VAL A 1 161 ? -1.174 5.003 21.357 1.00 71.38 161 VAL A C 1
ATOM 1315 O O . VAL A 1 161 ? -2.137 4.653 20.683 1.00 71.38 161 VAL A O 1
ATOM 1318 N N . VAL A 1 162 ? 0.082 4.836 20.958 1.00 75.81 162 VAL A N 1
ATOM 1319 C CA . VAL A 1 162 ? 0.443 4.355 19.633 1.00 75.81 162 VAL A CA 1
ATOM 1320 C C . VAL A 1 162 ? 1.583 3.351 19.751 1.00 75.81 162 VAL A C 1
ATOM 1322 O O . VAL A 1 162 ? 2.671 3.690 20.221 1.00 75.81 162 VAL A O 1
ATOM 1325 N N . ALA A 1 163 ? 1.361 2.119 19.294 1.00 80.38 163 ALA A N 1
ATOM 1326 C CA . ALA A 1 163 ? 2.414 1.111 19.264 1.00 80.38 163 ALA A CA 1
ATOM 1327 C C . ALA A 1 163 ? 3.478 1.443 18.210 1.00 80.38 163 ALA A C 1
ATOM 1329 O O . ALA A 1 163 ? 3.187 1.806 17.065 1.00 80.38 163 ALA A O 1
ATOM 1330 N N . THR A 1 164 ? 4.737 1.277 18.607 1.00 78.06 164 THR A N 1
ATOM 1331 C CA . THR A 1 164 ? 5.916 1.522 17.773 1.00 78.06 164 THR A CA 1
ATOM 1332 C C . THR A 1 164 ? 6.867 0.337 17.833 1.00 78.06 164 THR A C 1
ATOM 1334 O O . THR A 1 164 ? 6.963 -0.323 18.864 1.00 78.06 164 THR A O 1
ATOM 1337 N N . ALA A 1 165 ? 7.613 0.112 16.757 1.00 81.69 165 ALA A N 1
ATOM 1338 C CA . ALA A 1 165 ? 8.683 -0.879 16.674 1.00 81.69 165 ALA A CA 1
ATOM 1339 C C . ALA A 1 165 ? 9.841 -0.316 15.840 1.00 81.69 165 ALA A C 1
ATOM 1341 O O . ALA A 1 165 ? 9.694 0.755 15.253 1.00 81.69 165 ALA A O 1
ATOM 1342 N N . SER A 1 166 ? 10.970 -1.024 15.788 1.00 82.38 166 SER A N 1
ATOM 1343 C CA . SER A 1 166 ? 12.057 -0.710 14.855 1.00 82.38 166 SER A CA 1
ATOM 1344 C C . SER A 1 166 ? 11.580 -0.788 13.404 1.00 82.38 166 SER A C 1
ATOM 1346 O O . SER A 1 166 ? 10.602 -1.472 13.087 1.00 82.38 166 SER A O 1
ATOM 1348 N N . GLU A 1 167 ? 12.267 -0.076 12.514 1.00 83.75 167 GLU A N 1
ATOM 1349 C CA . GLU A 1 167 ? 11.984 -0.160 11.084 1.00 83.75 167 GLU A CA 1
ATOM 1350 C C . GLU A 1 167 ? 12.346 -1.564 10.543 1.00 83.75 167 GLU A C 1
ATOM 1352 O O . GLU A 1 167 ? 13.305 -2.161 11.032 1.00 83.75 167 GLU A O 1
ATOM 1357 N N . PRO A 1 168 ? 11.598 -2.136 9.577 1.00 88.25 168 PRO A N 1
ATOM 1358 C CA . PRO A 1 168 ? 11.827 -3.512 9.110 1.00 88.25 168 PRO A CA 1
ATOM 1359 C C . PRO A 1 168 ? 13.165 -3.841 8.418 1.00 88.25 168 PRO A C 1
ATOM 1361 O O . PRO A 1 168 ? 13.361 -4.982 7.997 1.00 88.25 168 PRO A O 1
ATOM 1364 N N . GLY A 1 169 ? 14.080 -2.888 8.274 1.00 84.62 169 GLY A N 1
ATOM 1365 C CA . GLY A 1 169 ? 15.471 -3.097 7.871 1.00 84.62 169 GLY A CA 1
ATOM 1366 C C . GLY A 1 169 ? 15.729 -3.008 6.368 1.00 84.62 169 GLY A C 1
ATOM 1367 O O . GLY A 1 169 ? 16.770 -3.468 5.902 1.00 84.62 169 GLY A O 1
ATOM 1368 N N . PHE A 1 170 ? 14.777 -2.510 5.573 1.00 85.88 170 PHE A N 1
ATOM 1369 C CA . PHE A 1 170 ? 14.903 -2.503 4.104 1.00 85.88 170 PHE A CA 1
ATOM 1370 C C . PHE A 1 170 ? 14.476 -1.215 3.411 1.00 85.88 170 PHE A C 1
ATOM 1372 O O . PHE A 1 170 ? 14.714 -1.042 2.209 1.00 85.88 170 PHE A O 1
ATOM 1379 N N . LEU A 1 171 ? 13.823 -0.320 4.144 1.00 83.81 171 LEU A N 1
ATOM 1380 C CA . LEU A 1 171 ? 13.355 0.936 3.589 1.00 83.81 171 LEU A CA 1
ATOM 1381 C C . LEU A 1 171 ? 14.550 1.870 3.372 1.00 83.81 171 LEU A C 1
ATOM 1383 O O . LEU A 1 171 ? 15.437 1.985 4.208 1.00 83.81 171 LEU A O 1
ATOM 1387 N N . GLY A 1 172 ? 14.582 2.537 2.220 1.00 82.12 172 GLY A N 1
ATOM 1388 C CA . GLY A 1 172 ? 15.686 3.418 1.820 1.00 82.12 172 GLY A CA 1
ATOM 1389 C C . GLY A 1 172 ? 16.542 2.812 0.713 1.00 82.12 172 GLY A C 1
ATOM 1390 O O . GLY A 1 172 ? 16.765 3.473 -0.305 1.00 82.12 172 GLY A O 1
ATOM 1391 N N . GLU A 1 173 ? 16.924 1.542 0.848 1.00 84.56 173 GLU A N 1
ATOM 1392 C CA . GLU A 1 173 ? 17.525 0.775 -0.252 1.00 84.56 173 GLU A CA 1
ATOM 1393 C C . GLU A 1 173 ? 16.444 0.305 -1.221 1.00 84.56 173 GLU A C 1
ATOM 1395 O O . GLU A 1 173 ? 16.496 0.583 -2.421 1.00 84.56 173 GLU A O 1
ATOM 1400 N N . TYR A 1 174 ? 15.390 -0.301 -0.679 1.00 89.69 174 TYR A N 1
ATOM 1401 C CA . TYR A 1 174 ? 14.224 -0.695 -1.446 1.00 89.69 174 TYR A CA 1
ATOM 1402 C C . TYR A 1 174 ? 13.071 0.277 -1.231 1.00 89.69 174 TYR A C 1
ATOM 1404 O O . TYR A 1 174 ? 12.928 0.935 -0.194 1.00 89.69 174 TYR A O 1
ATOM 1412 N N . LYS A 1 175 ? 12.206 0.328 -2.237 1.00 92.19 175 LYS A N 1
ATOM 1413 C CA . LYS A 1 175 ? 10.857 0.854 -2.113 1.00 92.19 175 LYS A CA 1
ATOM 1414 C C . LYS A 1 175 ? 9.878 -0.316 -2.080 1.00 92.19 175 LYS A C 1
ATOM 1416 O O . LYS A 1 175 ? 9.922 -1.181 -2.952 1.00 92.19 175 LYS A O 1
ATOM 1421 N N . LEU A 1 176 ? 8.967 -0.287 -1.109 1.00 94.25 176 LEU A N 1
ATOM 1422 C CA . LEU A 1 176 ? 7.775 -1.126 -1.107 1.00 94.25 176 LEU A CA 1
ATOM 1423 C C . LEU A 1 176 ? 6.709 -0.469 -1.991 1.00 94.25 176 LEU A C 1
ATOM 1425 O O . LEU A 1 176 ? 6.078 0.515 -1.602 1.00 94.25 176 LEU A O 1
ATOM 1429 N N . SER A 1 177 ? 6.575 -0.968 -3.211 1.00 95.50 177 SER A N 1
ATOM 1430 C CA . SER A 1 177 ? 5.658 -0.435 -4.215 1.00 95.50 177 SER A CA 1
ATOM 1431 C C . SER A 1 177 ? 4.311 -1.132 -4.101 1.00 95.50 177 SER A C 1
ATOM 1433 O O . SER A 1 177 ? 4.275 -2.344 -3.909 1.00 95.50 177 SER A O 1
ATOM 1435 N N . HIS A 1 178 ? 3.220 -0.366 -4.181 1.00 94.81 178 HIS A N 1
ATOM 1436 C CA . HIS A 1 178 ? 1.860 -0.895 -4.088 1.00 94.81 178 HIS A CA 1
ATOM 1437 C C . HIS A 1 178 ? 1.246 -1.087 -5.480 1.00 94.81 178 HIS A C 1
ATOM 1439 O O . HIS A 1 178 ? 1.535 -0.318 -6.394 1.00 94.81 178 HIS A O 1
ATOM 1445 N N . ILE A 1 179 ? 0.392 -2.098 -5.638 1.00 96.88 179 ILE A N 1
ATOM 1446 C CA . ILE A 1 179 ? -0.298 -2.421 -6.899 1.00 96.88 179 ILE A CA 1
ATOM 1447 C C . ILE A 1 179 ? -1.642 -1.686 -7.004 1.00 96.88 179 ILE A C 1
ATOM 1449 O O . ILE A 1 179 ? -2.017 -1.193 -8.067 1.00 96.88 179 ILE A O 1
ATOM 1453 N N . PHE A 1 180 ? -2.359 -1.603 -5.888 1.00 95.69 180 PHE A N 1
ATOM 1454 C CA . PHE A 1 180 ? -3.660 -0.977 -5.711 1.00 95.69 180 PHE A CA 1
ATOM 1455 C C . PHE A 1 180 ? -3.524 0.150 -4.688 1.00 95.69 180 PHE A C 1
ATOM 1457 O O . PHE A 1 180 ? -3.044 -0.055 -3.569 1.00 95.69 180 PHE A O 1
ATOM 1464 N N . ASP A 1 181 ? -3.941 1.355 -5.074 1.00 91.75 181 ASP A N 1
ATOM 1465 C CA . ASP A 1 181 ? -3.991 2.503 -4.169 1.00 91.75 181 ASP A CA 1
ATOM 1466 C C . ASP A 1 181 ? -5.072 2.274 -3.097 1.00 91.75 181 ASP A C 1
ATOM 1468 O O . ASP A 1 181 ? -6.154 1.755 -3.381 1.00 91.75 181 ASP A O 1
ATOM 1472 N N . ALA A 1 182 ? -4.780 2.647 -1.850 1.00 88.81 182 ALA A N 1
ATOM 1473 C CA . ALA A 1 182 ? -5.673 2.417 -0.717 1.00 88.81 182 ALA A CA 1
ATOM 1474 C C . ALA A 1 182 ? -6.959 3.267 -0.754 1.00 88.81 182 ALA A C 1
ATOM 1476 O O . ALA A 1 182 ? -7.889 2.982 -0.004 1.00 88.81 182 ALA A O 1
ATOM 1477 N N . GLY A 1 183 ? -7.030 4.315 -1.576 1.00 89.88 183 GLY A N 1
ATOM 1478 C CA . GLY A 1 183 ? -8.157 5.250 -1.649 1.00 89.88 183 GLY A CA 1
ATOM 1479 C C . GLY A 1 183 ? -8.674 5.503 -3.064 1.00 89.88 183 GLY A C 1
ATOM 1480 O O . GLY A 1 183 ? -9.330 6.514 -3.291 1.00 89.88 183 GLY A O 1
ATOM 1481 N N . ASN A 1 184 ? -8.356 4.643 -4.034 1.00 92.38 184 ASN A N 1
ATOM 1482 C CA . ASN A 1 184 ? -8.716 4.865 -5.432 1.00 92.38 184 ASN A CA 1
ATOM 1483 C C . ASN A 1 184 ? -9.117 3.564 -6.144 1.00 92.38 184 ASN A C 1
ATOM 1485 O O . ASN A 1 184 ? -8.706 2.480 -5.734 1.00 92.38 184 ASN A O 1
ATOM 1489 N N . ASN A 1 185 ? -9.875 3.675 -7.234 1.00 95.06 185 ASN A N 1
ATOM 1490 C CA . ASN A 1 185 ? -10.364 2.558 -8.049 1.00 95.06 185 ASN A CA 1
ATOM 1491 C C . ASN A 1 185 ? -11.130 1.515 -7.216 1.00 95.06 185 ASN A C 1
ATOM 1493 O O . ASN A 1 185 ? -10.730 0.347 -7.129 1.00 95.06 185 ASN A O 1
ATOM 1497 N N . PHE A 1 186 ? -12.208 1.969 -6.577 1.00 96.81 186 PHE A N 1
ATOM 1498 C CA . PHE A 1 186 ? -13.181 1.112 -5.898 1.00 96.81 186 PHE A CA 1
ATOM 1499 C C . PHE A 1 186 ? -14.469 1.000 -6.710 1.00 96.81 186 PHE A C 1
ATOM 1501 O O . PHE A 1 186 ? -14.884 1.984 -7.319 1.00 96.81 186 PHE A O 1
ATOM 1508 N N . GLU A 1 187 ? -15.111 -0.162 -6.659 1.00 96.94 187 GLU A N 1
ATOM 1509 C CA . GLU A 1 187 ? -16.497 -0.360 -7.085 1.00 96.94 187 GLU A CA 1
ATOM 1510 C C . GLU A 1 187 ? -17.306 -0.847 -5.881 1.00 96.94 187 GLU A C 1
ATOM 1512 O O . GLU A 1 187 ? -17.020 -1.906 -5.327 1.00 96.94 187 GLU A O 1
ATOM 1517 N N . VAL A 1 188 ? -18.274 -0.051 -5.429 1.00 96.44 188 VAL A N 1
ATOM 1518 C CA . VAL A 1 188 ? -19.069 -0.347 -4.229 1.00 96.44 188 VAL A CA 1
ATOM 1519 C C . VAL A 1 188 ? -20.539 -0.184 -4.575 1.00 96.44 188 VAL A C 1
ATOM 1521 O O . VAL A 1 188 ? -20.971 0.921 -4.891 1.00 96.44 188 VAL A O 1
ATOM 1524 N N . ASN A 1 189 ? -21.310 -1.271 -4.507 1.00 93.50 189 ASN A N 1
ATOM 1525 C CA . ASN A 1 189 ? -22.747 -1.279 -4.812 1.00 93.50 189 ASN A CA 1
ATOM 1526 C C . ASN A 1 189 ? -23.087 -0.665 -6.192 1.00 93.50 189 ASN A C 1
ATOM 1528 O O . ASN A 1 189 ? -24.092 0.025 -6.336 1.00 93.50 189 ASN A O 1
ATOM 1532 N N . GLY A 1 190 ? -22.234 -0.891 -7.199 1.00 93.19 190 GLY A N 1
ATOM 1533 C CA . GLY A 1 190 ? -22.381 -0.351 -8.559 1.00 93.19 190 GLY A CA 1
ATOM 1534 C C . GLY A 1 190 ? -21.844 1.073 -8.761 1.00 93.19 190 GLY A C 1
ATOM 1535 O O . GLY A 1 190 ? -21.728 1.517 -9.903 1.00 93.19 190 GLY A O 1
ATOM 1536 N N . ASP A 1 191 ? -21.460 1.778 -7.691 1.00 95.69 191 ASP A N 1
ATOM 1537 C CA . ASP A 1 191 ? -20.811 3.087 -7.779 1.00 95.69 191 ASP A CA 1
ATOM 1538 C C . ASP A 1 191 ? -19.290 2.938 -7.921 1.00 95.69 191 ASP A C 1
ATOM 1540 O O . ASP A 1 191 ? -18.639 2.237 -7.140 1.00 95.69 191 ASP A O 1
ATOM 1544 N N . VAL A 1 192 ? -18.699 3.668 -8.871 1.00 96.38 192 VAL A N 1
ATOM 1545 C CA . VAL A 1 192 ? -17.246 3.701 -9.086 1.00 96.38 192 VAL A CA 1
ATOM 1546 C C . VAL A 1 192 ? -16.621 4.927 -8.421 1.00 96.38 192 VAL A C 1
ATOM 1548 O O . VAL A 1 192 ? -16.962 6.067 -8.732 1.00 96.38 192 VAL A O 1
ATOM 1551 N N . TYR A 1 193 ? -15.616 4.695 -7.577 1.00 95.31 193 TYR A N 1
ATOM 1552 C CA . TYR A 1 193 ? -14.813 5.729 -6.925 1.00 95.31 193 TYR A CA 1
ATOM 1553 C C . TYR A 1 193 ? -13.401 5.708 -7.499 1.00 95.31 193 TYR A C 1
ATOM 1555 O O . TYR A 1 193 ? -12.538 4.940 -7.059 1.00 95.31 193 TYR A O 1
ATOM 1563 N N . SER A 1 194 ? -13.159 6.559 -8.497 1.00 93.75 194 SER A N 1
ATOM 1564 C CA . SER A 1 194 ? -11.851 6.701 -9.134 1.00 93.75 194 SER A CA 1
ATOM 1565 C C . SER A 1 194 ? -11.420 8.162 -9.310 1.00 93.75 194 SER A C 1
ATOM 1567 O O . SER A 1 194 ? -12.225 9.092 -9.362 1.00 93.75 194 SER A O 1
ATOM 1569 N N . GLY A 1 195 ? -10.109 8.387 -9.366 1.00 89.56 195 GLY A N 1
ATOM 1570 C CA . GLY A 1 195 ? -9.502 9.696 -9.581 1.00 89.56 195 GLY A CA 1
ATOM 1571 C C . GLY A 1 195 ? -9.173 10.472 -8.302 1.00 89.56 195 GLY A C 1
ATOM 1572 O O . GLY A 1 195 ? -9.062 9.936 -7.203 1.00 89.56 195 GLY A O 1
ATOM 1573 N N . LYS A 1 196 ? -8.938 11.779 -8.464 1.00 86.50 196 LYS A N 1
ATOM 1574 C CA . LYS A 1 196 ? -8.316 12.644 -7.443 1.00 86.50 196 LYS A CA 1
ATOM 1575 C C . LYS A 1 196 ? -9.097 12.731 -6.123 1.00 86.50 196 LYS A C 1
ATOM 1577 O O . LYS A 1 196 ? -8.482 12.975 -5.088 1.00 86.50 196 LYS A O 1
ATOM 1582 N N . TYR A 1 197 ? -10.419 12.581 -6.171 1.00 88.38 197 TYR A N 1
ATOM 1583 C CA . TYR A 1 197 ? -11.315 12.772 -5.026 1.00 88.38 197 TYR A CA 1
ATOM 1584 C C . TYR A 1 197 ? -11.949 11.465 -4.524 1.00 88.38 197 TYR A C 1
ATOM 1586 O O . TYR A 1 197 ? -12.792 11.521 -3.634 1.00 88.38 197 TYR A O 1
ATOM 1594 N N . ALA A 1 198 ? -11.530 10.308 -5.050 1.00 91.44 198 ALA A N 1
ATOM 1595 C CA . ALA A 1 198 ? -12.119 9.009 -4.721 1.00 91.44 198 ALA A CA 1
ATOM 1596 C C . ALA A 1 198 ? -12.101 8.713 -3.210 1.00 91.44 198 ALA A C 1
ATOM 1598 O O . ALA A 1 198 ? -13.152 8.460 -2.633 1.00 91.44 198 ALA A O 1
ATOM 1599 N N . ASP A 1 199 ? -10.947 8.845 -2.546 1.00 90.44 199 ASP A N 1
ATOM 1600 C CA . ASP A 1 199 ? -10.807 8.563 -1.105 1.00 90.44 199 ASP A CA 1
ATOM 1601 C C . ASP A 1 199 ? -11.689 9.476 -0.237 1.00 90.44 199 ASP A C 1
ATOM 1603 O O . ASP A 1 199 ? -12.226 9.047 0.779 1.00 90.44 199 ASP A O 1
ATOM 1607 N N . GLN A 1 200 ? -11.870 10.736 -0.656 1.00 88.19 200 GLN A N 1
ATOM 1608 C CA . GLN A 1 200 ? -12.736 11.695 0.034 1.00 88.19 200 GLN A CA 1
ATOM 1609 C C . GLN A 1 200 ? -14.218 11.344 -0.145 1.00 88.19 200 GLN A C 1
ATOM 1611 O O . GLN A 1 200 ? -14.992 11.443 0.799 1.00 88.19 200 GLN A O 1
ATOM 1616 N N . GLN A 1 201 ? -14.626 10.960 -1.354 1.00 91.81 201 GLN A N 1
ATOM 1617 C CA . GLN A 1 201 ? -16.004 10.548 -1.626 1.00 91.81 201 GLN A CA 1
ATOM 1618 C C . GLN A 1 201 ? -16.349 9.247 -0.892 1.00 91.81 201 GLN A C 1
ATOM 1620 O O . GLN A 1 201 ? -17.424 9.143 -0.305 1.00 91.81 201 GLN A O 1
ATOM 1625 N N . LEU A 1 202 ? -15.417 8.289 -0.878 1.00 93.12 202 LEU A N 1
ATOM 1626 C CA . LEU A 1 202 ? -15.539 7.042 -0.127 1.00 93.12 202 LEU A CA 1
ATOM 1627 C C . LEU A 1 202 ? -15.671 7.300 1.374 1.00 93.12 202 LEU A C 1
ATOM 1629 O O . LEU A 1 202 ? -16.586 6.766 1.996 1.00 93.12 202 LEU A O 1
ATOM 1633 N N . SER A 1 203 ? -14.799 8.130 1.957 1.00 91.50 203 SER A N 1
ATOM 1634 C CA . SER A 1 203 ? -14.843 8.395 3.396 1.00 91.50 203 SER A CA 1
ATOM 1635 C C . SER A 1 203 ? -16.119 9.120 3.815 1.00 91.50 203 SER A C 1
ATOM 1637 O O . SER A 1 203 ? -16.747 8.703 4.780 1.00 91.50 203 SER A O 1
ATOM 1639 N N . LEU A 1 204 ? -16.561 10.132 3.058 1.00 90.31 204 LEU A N 1
ATOM 1640 C CA . LEU A 1 204 ? -17.807 10.855 3.341 1.00 90.31 204 LEU A CA 1
ATOM 1641 C C . LEU A 1 204 ? -19.045 9.951 3.322 1.00 90.31 204 LEU A C 1
ATOM 1643 O O . LEU A 1 204 ? -19.998 10.225 4.044 1.00 90.31 204 LEU A O 1
ATOM 1647 N N . LYS A 1 205 ? -19.045 8.900 2.493 1.00 94.12 205 LYS A N 1
ATOM 1648 C CA . LYS A 1 205 ? -20.188 7.988 2.370 1.00 94.12 205 LYS A CA 1
ATOM 1649 C C . LYS A 1 205 ? -20.129 6.818 3.351 1.00 94.12 205 LYS A C 1
ATOM 1651 O O . LYS A 1 205 ? -21.167 6.429 3.873 1.00 94.12 205 LYS A O 1
ATOM 1656 N N . TYR A 1 206 ? -18.947 6.245 3.580 1.00 94.94 206 TYR A N 1
ATOM 1657 C CA . TYR A 1 206 ? -18.825 4.946 4.248 1.00 94.94 206 TYR A CA 1
ATOM 1658 C C . TYR A 1 206 ? -18.069 4.991 5.577 1.00 94.94 206 TYR A C 1
ATOM 1660 O O . TYR A 1 206 ? -18.441 4.287 6.502 1.00 94.94 206 TYR A O 1
ATOM 1668 N N . TYR A 1 207 ? -17.014 5.788 5.722 1.00 91.12 207 TYR A N 1
ATOM 1669 C CA . TYR A 1 207 ? -16.177 5.758 6.928 1.00 91.12 207 TYR A CA 1
ATOM 1670 C C . TYR A 1 207 ? -15.699 7.165 7.269 1.00 91.12 207 TYR A C 1
ATOM 1672 O O . TYR A 1 207 ? -14.531 7.511 7.093 1.00 91.12 207 TYR A O 1
ATOM 1680 N N . ASP A 1 208 ? -16.628 8.008 7.723 1.00 89.00 208 ASP A N 1
ATOM 1681 C CA . ASP A 1 208 ? -16.312 9.394 8.054 1.00 89.00 208 ASP A CA 1
ATOM 1682 C C . ASP A 1 208 ? -15.101 9.454 8.992 1.00 89.00 208 ASP A C 1
ATOM 1684 O O . ASP A 1 208 ? -15.060 8.815 10.051 1.00 89.00 208 ASP A O 1
ATOM 1688 N N . ILE A 1 209 ? -14.108 10.237 8.574 1.00 86.75 209 ILE A N 1
ATOM 1689 C CA . ILE A 1 209 ? -12.830 10.333 9.262 1.00 86.75 209 ILE A CA 1
ATOM 1690 C C . ILE A 1 209 ? -12.896 11.127 10.564 1.00 86.75 209 ILE A C 1
ATOM 1692 O O . ILE A 1 209 ? -11.950 11.076 11.357 1.00 86.75 209 ILE A O 1
ATOM 1696 N N . GLY A 1 210 ? -13.986 11.869 10.762 1.00 85.19 210 GLY A N 1
ATOM 1697 C CA . GLY A 1 210 ? -14.205 12.724 11.916 1.00 85.19 210 GLY A CA 1
ATOM 1698 C C . GLY A 1 210 ? -13.208 13.877 12.037 1.00 85.19 210 GLY A C 1
ATOM 1699 O O . GLY A 1 210 ? -12.246 14.032 11.271 1.00 85.19 210 GLY A O 1
ATOM 1700 N N . HIS A 1 211 ? -13.425 14.694 13.058 1.00 85.69 211 HIS A N 1
ATOM 1701 C CA . HIS A 1 211 ? -12.611 15.841 13.447 1.00 85.69 211 HIS A CA 1
ATOM 1702 C C . HIS A 1 211 ? -11.838 15.579 14.730 1.00 85.69 211 HIS A C 1
ATOM 1704 O O . HIS A 1 211 ? -12.194 14.718 15.519 1.00 85.69 211 HIS A O 1
ATOM 1710 N N . SER A 1 212 ? -10.784 16.357 14.978 1.00 84.19 212 SER A N 1
ATOM 1711 C CA . SER A 1 212 ? -9.960 16.254 16.190 1.00 84.19 212 SER A CA 1
ATOM 1712 C C . SER A 1 212 ? -10.782 16.274 17.466 1.00 84.19 212 SER A C 1
ATOM 1714 O O . SER A 1 212 ? -10.519 15.481 18.365 1.00 84.19 212 SER A O 1
ATOM 1716 N N . ASN A 1 213 ? -11.809 17.115 17.530 1.00 86.56 213 ASN A N 1
ATOM 1717 C CA . ASN A 1 213 ? -12.654 17.206 18.714 1.00 86.56 213 ASN A CA 1
ATOM 1718 C C . ASN A 1 213 ? -13.485 15.940 18.947 1.00 86.56 213 ASN A C 1
ATOM 1720 O O . ASN A 1 213 ? -13.710 15.599 20.104 1.00 86.56 213 ASN A O 1
ATOM 1724 N N . ASP A 1 214 ? -13.840 15.191 17.903 1.00 88.88 214 ASP A N 1
ATOM 1725 C CA . ASP A 1 214 ? -14.585 13.929 18.014 1.00 88.88 214 ASP A CA 1
ATOM 1726 C C . ASP A 1 214 ? -13.787 12.845 18.755 1.00 88.88 214 ASP A C 1
ATOM 1728 O O . ASP A 1 214 ? -14.358 11.899 19.286 1.00 88.88 214 ASP A O 1
ATOM 1732 N N . PHE A 1 215 ? -12.458 12.975 18.798 1.00 89.38 215 PHE A N 1
ATOM 1733 C CA . PHE A 1 215 ? -11.570 12.097 19.558 1.00 89.38 215 PHE A CA 1
ATOM 1734 C C . PHE A 1 215 ? -11.167 12.775 20.865 1.00 89.38 215 PHE A C 1
ATOM 1736 O O . PHE A 1 215 ? -11.363 12.230 21.945 1.00 89.38 215 PHE A O 1
ATOM 1743 N N . LEU A 1 216 ? -10.630 13.996 20.786 1.00 85.06 216 LEU A N 1
ATOM 1744 C CA . LEU A 1 216 ? -9.970 14.665 21.907 1.00 85.06 216 LEU A CA 1
ATOM 1745 C C . LEU A 1 216 ? -10.920 15.091 23.030 1.00 85.06 216 LEU A C 1
ATOM 1747 O O . LEU A 1 216 ? -10.459 15.226 24.165 1.00 85.06 216 LEU A O 1
ATOM 1751 N N . SER A 1 217 ? -12.213 15.268 22.748 1.00 86.81 217 SER A N 1
ATOM 1752 C CA . SER A 1 217 ? -13.222 15.534 23.783 1.00 86.81 217 SER A CA 1
ATOM 1753 C C . SER A 1 217 ? -13.551 14.299 24.629 1.00 86.81 217 SER A C 1
ATOM 1755 O O . SER A 1 217 ? -13.964 14.444 25.777 1.00 86.81 217 SER A O 1
ATOM 1757 N N . ASN A 1 218 ? -13.305 13.087 24.118 1.00 86.50 218 ASN A N 1
ATOM 1758 C CA . ASN A 1 218 ? -13.575 11.854 24.848 1.00 86.50 218 ASN A CA 1
ATOM 1759 C C . ASN A 1 218 ? -12.489 11.581 25.910 1.00 86.50 218 ASN A C 1
ATOM 1761 O O . ASN A 1 218 ? -11.297 11.802 25.645 1.00 86.50 218 ASN A O 1
ATOM 1765 N N . PRO A 1 219 ? -12.846 11.063 27.105 1.00 84.88 219 PRO A N 1
ATOM 1766 C CA . PRO A 1 219 ? -11.870 10.735 28.148 1.00 84.88 219 PRO A CA 1
ATOM 1767 C C . PRO A 1 219 ? -10.792 9.746 27.684 1.00 84.88 219 PRO A C 1
ATOM 1769 O O . PRO A 1 219 ? -9.616 9.940 27.969 1.00 84.88 219 PRO A O 1
ATOM 1772 N N . ASN A 1 220 ? -11.180 8.737 26.901 1.00 86.38 220 ASN A N 1
ATOM 1773 C CA . ASN A 1 220 ? -10.287 7.710 26.353 1.00 86.38 220 ASN A CA 1
ATOM 1774 C C . ASN A 1 220 ? -9.713 8.056 24.967 1.00 86.38 220 ASN A C 1
ATOM 1776 O O . ASN A 1 220 ? -9.021 7.233 24.377 1.00 86.38 220 ASN A O 1
ATOM 1780 N N . LYS A 1 221 ? -10.014 9.246 24.433 1.00 87.94 221 LYS A N 1
ATOM 1781 C CA . LYS A 1 221 ? -9.587 9.697 23.099 1.00 87.94 221 LYS A CA 1
ATOM 1782 C C . LYS A 1 221 ? -10.061 8.816 21.933 1.00 87.94 221 LYS A C 1
ATOM 1784 O O . LYS A 1 221 ? -9.488 8.872 20.846 1.00 87.94 221 LYS A O 1
ATOM 1789 N N . VAL A 1 222 ? -11.127 8.041 22.142 1.00 91.38 222 VAL A N 1
ATOM 1790 C CA . VAL A 1 222 ? -11.753 7.185 21.126 1.00 91.38 222 VAL A CA 1
ATOM 1791 C C . VAL A 1 222 ? -13.004 7.869 20.592 1.00 91.38 222 VAL A C 1
ATOM 1793 O O . VAL A 1 222 ? -13.864 8.281 21.369 1.00 91.38 222 VAL A O 1
ATOM 1796 N N . ARG A 1 223 ? -13.126 7.961 19.267 1.00 93.81 223 ARG A N 1
ATOM 1797 C CA . ARG A 1 223 ? -14.355 8.419 18.610 1.00 93.81 223 ARG A CA 1
ATOM 1798 C C . ARG A 1 223 ? -15.354 7.270 18.525 1.00 93.81 223 ARG A C 1
ATOM 1800 O O . ARG A 1 223 ? -14.969 6.135 18.259 1.00 93.81 223 ARG A O 1
ATOM 1807 N N . LYS A 1 224 ? -16.638 7.566 18.700 1.00 94.31 224 LYS A N 1
ATOM 1808 C CA . LYS A 1 224 ? -17.730 6.613 18.474 1.00 94.31 224 LYS A CA 1
ATOM 1809 C C . LYS A 1 224 ? -18.591 7.076 17.302 1.00 94.31 224 LYS A C 1
ATOM 1811 O O . LYS A 1 224 ? -18.880 8.266 17.210 1.00 94.31 224 LYS A O 1
ATOM 1816 N N . MET A 1 225 ? -18.987 6.164 16.420 1.00 94.44 225 MET A N 1
ATOM 1817 C CA . MET A 1 225 ? -19.933 6.439 15.329 1.00 94.44 225 MET A CA 1
ATOM 1818 C C . MET A 1 225 ? -20.721 5.179 14.961 1.00 94.44 225 MET A C 1
ATOM 1820 O O . MET A 1 225 ? -20.277 4.080 15.265 1.00 94.44 225 MET A O 1
ATOM 1824 N N . THR A 1 226 ? -21.847 5.319 14.265 1.00 95.81 226 THR A N 1
ATOM 1825 C CA . THR A 1 226 ? -22.521 4.174 13.633 1.00 95.81 226 THR A CA 1
ATOM 1826 C C . THR A 1 226 ? -21.781 3.760 12.365 1.00 95.81 226 THR A C 1
ATOM 1828 O O . THR A 1 226 ? -21.501 4.601 11.511 1.00 95.81 226 THR A O 1
ATOM 1831 N N . ILE A 1 227 ? -21.473 2.468 12.234 1.00 96.81 227 ILE A N 1
ATOM 1832 C CA . ILE A 1 227 ? -20.767 1.884 11.088 1.00 96.81 227 ILE A CA 1
ATOM 1833 C C . ILE A 1 227 ? -21.622 0.750 10.515 1.00 96.81 227 ILE A C 1
ATOM 1835 O O . ILE A 1 227 ? -21.727 -0.325 11.103 1.00 96.81 227 ILE A O 1
ATOM 1839 N N . SER A 1 228 ? -22.220 0.986 9.346 1.00 96.38 228 SER A N 1
ATOM 1840 C CA . SER A 1 228 ? -23.041 -0.012 8.651 1.00 96.38 228 SER A CA 1
ATOM 1841 C C . SER A 1 228 ? -22.207 -1.185 8.119 1.00 96.38 228 SER A C 1
ATOM 1843 O O . SER A 1 228 ? -20.990 -1.087 7.971 1.00 96.38 228 SER A O 1
ATOM 1845 N N . ASN A 1 229 ? -22.849 -2.297 7.757 1.00 96.31 229 ASN A N 1
ATOM 1846 C CA . ASN A 1 229 ? -22.130 -3.430 7.162 1.00 96.31 229 ASN A CA 1
ATOM 1847 C C . ASN A 1 229 ? -21.440 -3.062 5.839 1.00 96.31 229 ASN A C 1
ATOM 1849 O O . ASN A 1 229 ? -20.300 -3.465 5.630 1.00 96.31 229 ASN A O 1
ATOM 1853 N N . ASP A 1 230 ? -22.058 -2.236 4.992 1.00 96.50 230 ASP A N 1
ATOM 1854 C CA . ASP A 1 230 ? -21.417 -1.738 3.766 1.00 96.50 230 ASP A CA 1
ATOM 1855 C C . ASP A 1 230 ? -20.163 -0.915 4.080 1.00 96.50 230 ASP A C 1
ATOM 1857 O O . ASP A 1 230 ? -19.115 -1.096 3.459 1.00 96.50 230 ASP A O 1
ATOM 1861 N N . ALA A 1 231 ? -20.237 -0.061 5.106 1.00 97.31 231 ALA A N 1
ATOM 1862 C CA . ALA A 1 231 ? -19.086 0.678 5.599 1.00 97.31 231 ALA A CA 1
ATOM 1863 C C . ALA A 1 231 ? -17.965 -0.251 6.083 1.00 97.31 231 ALA A C 1
ATOM 1865 O O . ALA A 1 231 ? -16.807 -0.059 5.709 1.00 97.31 231 ALA A O 1
ATOM 1866 N N . LYS A 1 232 ? -18.300 -1.295 6.851 1.00 98.12 232 LYS A N 1
ATOM 1867 C CA . LYS A 1 232 ? -17.335 -2.306 7.309 1.00 98.12 232 LYS A CA 1
ATOM 1868 C C . LYS A 1 232 ? -16.663 -3.013 6.135 1.00 98.12 232 LYS A C 1
ATOM 1870 O O . LYS A 1 232 ? -15.442 -3.145 6.147 1.00 98.12 232 LYS A O 1
ATOM 1875 N N . LYS A 1 233 ? -17.408 -3.383 5.085 1.00 98.06 233 LYS A N 1
ATOM 1876 C CA . LYS A 1 233 ? -16.841 -3.991 3.866 1.00 98.06 233 LYS A CA 1
ATOM 1877 C C . LYS A 1 233 ? -15.852 -3.053 3.165 1.00 98.06 233 LYS A C 1
ATOM 1879 O O . LYS A 1 233 ? -14.762 -3.486 2.799 1.00 98.06 233 LYS A O 1
ATOM 1884 N N . VAL A 1 234 ? -16.171 -1.762 3.042 1.00 97.75 234 VAL A N 1
ATOM 1885 C CA . VAL A 1 234 ? -15.251 -0.759 2.466 1.00 97.75 234 VAL A CA 1
ATOM 1886 C C . VAL A 1 234 ? -13.996 -0.581 3.330 1.00 97.75 234 VAL A C 1
ATOM 1888 O O . VAL A 1 234 ? -12.880 -0.528 2.809 1.00 97.75 234 VAL A O 1
ATOM 1891 N N . ILE A 1 235 ? -14.150 -0.524 4.655 1.00 97.69 235 ILE A N 1
ATOM 1892 C CA . ILE A 1 235 ? -13.031 -0.440 5.607 1.00 97.69 235 ILE A CA 1
ATOM 1893 C C . ILE A 1 235 ? -12.131 -1.679 5.487 1.00 97.69 235 ILE A C 1
ATOM 1895 O O . ILE A 1 235 ? -10.911 -1.541 5.390 1.00 97.69 235 ILE A O 1
ATOM 1899 N N . VAL A 1 236 ? -12.718 -2.876 5.412 1.00 98.31 236 VAL A N 1
ATOM 1900 C CA . VAL A 1 236 ? -12.003 -4.140 5.186 1.00 98.31 236 VAL A CA 1
ATOM 1901 C C . VAL A 1 236 ? -11.257 -4.127 3.856 1.00 98.31 236 VAL A C 1
ATOM 1903 O O . VAL A 1 236 ? -10.071 -4.453 3.825 1.00 98.31 236 VAL A O 1
ATOM 1906 N N . ALA A 1 237 ? -11.891 -3.686 2.770 1.00 98.19 237 ALA A N 1
ATOM 1907 C CA . ALA A 1 237 ? -11.250 -3.580 1.463 1.00 98.19 237 ALA A CA 1
ATOM 1908 C C . ALA A 1 237 ? -10.004 -2.678 1.514 1.00 98.19 237 ALA A C 1
ATOM 1910 O O . ALA A 1 237 ? -8.940 -3.035 0.998 1.00 98.19 237 ALA A O 1
ATOM 1911 N N . LYS A 1 238 ? -10.093 -1.529 2.196 1.00 96.12 238 LYS A N 1
ATOM 1912 C CA . LYS A 1 238 ? -8.949 -0.630 2.417 1.00 96.12 238 LYS A CA 1
ATOM 1913 C C . LYS A 1 238 ? -7.866 -1.268 3.283 1.00 96.12 238 LYS A C 1
ATOM 1915 O O . LYS A 1 238 ? -6.686 -1.146 2.949 1.00 96.12 238 LYS A O 1
ATOM 1920 N N . PHE A 1 239 ? -8.247 -1.952 4.360 1.00 97.06 239 PHE A N 1
ATOM 1921 C CA . PHE A 1 239 ? -7.316 -2.675 5.222 1.00 97.06 239 PHE A CA 1
ATOM 1922 C C . PHE A 1 239 ? -6.563 -3.763 4.449 1.00 97.06 239 PHE A C 1
ATOM 1924 O O . PHE A 1 239 ? -5.340 -3.840 4.527 1.00 97.06 239 PHE A O 1
ATOM 1931 N N . LEU A 1 240 ? -7.255 -4.552 3.626 1.00 98.19 240 LEU A N 1
ATOM 1932 C CA . LEU A 1 240 ? -6.648 -5.594 2.799 1.00 98.19 240 LEU A CA 1
ATOM 1933 C C . LEU A 1 240 ? -5.700 -5.016 1.746 1.00 98.19 240 LEU A C 1
ATOM 1935 O O . LEU A 1 240 ? -4.605 -5.547 1.561 1.00 98.19 240 LEU A O 1
ATOM 1939 N N . ARG A 1 241 ? -6.034 -3.878 1.122 1.00 96.31 241 ARG A N 1
ATOM 1940 C CA . ARG A 1 241 ? -5.072 -3.148 0.274 1.00 96.31 241 ARG A CA 1
ATOM 1941 C C . ARG A 1 241 ? -3.832 -2.727 1.059 1.00 96.31 241 ARG A C 1
ATOM 1943 O O . ARG A 1 241 ? -2.777 -2.547 0.471 1.00 96.31 241 ARG A O 1
ATOM 1950 N N . PHE A 1 242 ? -3.914 -2.588 2.374 1.00 92.44 242 PHE A N 1
ATOM 1951 C CA . PHE A 1 242 ? -2.786 -2.169 3.188 1.00 92.44 242 PHE A CA 1
ATOM 1952 C C . PHE A 1 242 ? -1.965 -3.315 3.782 1.00 92.44 242 PHE A C 1
ATOM 1954 O O . PHE A 1 242 ? -0.748 -3.202 3.933 1.00 92.44 242 PHE A O 1
ATOM 1961 N N . ALA A 1 243 ? -2.627 -4.416 4.115 1.00 96.00 243 ALA A N 1
ATOM 1962 C CA . ALA A 1 243 ? -2.043 -5.543 4.822 1.00 96.00 243 ALA A CA 1
ATOM 1963 C C . ALA A 1 243 ? -1.610 -6.681 3.893 1.00 96.00 243 ALA A C 1
ATOM 1965 O O . ALA A 1 243 ? -0.676 -7.412 4.212 1.00 96.00 243 ALA A O 1
ATOM 1966 N N . HIS A 1 244 ? -2.274 -6.859 2.751 1.00 98.12 244 HIS A N 1
ATOM 1967 C CA . HIS A 1 244 ? -2.131 -8.083 1.974 1.00 98.12 244 HIS A CA 1
ATOM 1968 C C . HIS A 1 244 ? -0.837 -8.101 1.140 1.00 98.12 244 HIS A C 1
ATOM 1970 O O . HIS A 1 244 ? -0.624 -7.188 0.338 1.00 98.12 244 HIS A O 1
ATOM 1976 N N . PRO A 1 245 ? 0.001 -9.159 1.216 1.00 98.00 245 PRO A N 1
ATOM 1977 C CA . PRO A 1 245 ? 1.242 -9.244 0.437 1.00 98.00 245 PRO A CA 1
ATOM 1978 C C . PRO A 1 245 ? 1.048 -9.134 -1.081 1.00 98.00 245 PRO A C 1
ATOM 1980 O O . PRO A 1 245 ? 1.900 -8.575 -1.761 1.00 98.00 245 PRO A O 1
ATOM 1983 N N . PHE A 1 246 ? -0.087 -9.602 -1.616 1.00 98.44 246 PHE A N 1
ATOM 1984 C CA . PHE A 1 246 ? -0.455 -9.389 -3.026 1.00 98.44 246 PHE A CA 1
ATOM 1985 C C . PHE A 1 246 ? -0.490 -7.928 -3.458 1.00 98.44 246 PHE A C 1
ATOM 1987 O O . PHE A 1 246 ? -0.381 -7.679 -4.652 1.00 98.44 246 PHE A O 1
ATOM 1994 N N . ASN A 1 247 ? -0.653 -6.968 -2.545 1.00 97.94 247 ASN A N 1
ATOM 1995 C CA . ASN A 1 247 ? -0.641 -5.571 -2.939 1.00 97.94 247 ASN A CA 1
ATOM 1996 C C . ASN A 1 247 ? 0.772 -5.003 -3.109 1.00 97.94 247 ASN A C 1
ATOM 1998 O O . ASN A 1 247 ? 0.893 -3.835 -3.455 1.00 97.94 247 ASN A O 1
ATOM 2002 N N . TYR A 1 248 ? 1.835 -5.774 -2.870 1.00 97.81 248 TYR A N 1
ATOM 2003 C CA . TYR A 1 248 ? 3.175 -5.214 -2.756 1.00 97.81 248 TYR A CA 1
ATOM 2004 C C . TYR A 1 248 ? 4.244 -5.982 -3.523 1.00 97.81 248 TYR A C 1
ATOM 2006 O O . TYR A 1 248 ? 4.186 -7.197 -3.689 1.00 97.81 248 TYR A O 1
ATOM 2014 N N . PHE A 1 249 ? 5.260 -5.240 -3.956 1.00 97.38 249 PHE A N 1
ATOM 2015 C CA . PHE A 1 249 ? 6.506 -5.770 -4.498 1.00 97.38 249 PHE A CA 1
ATOM 2016 C C . PHE A 1 249 ? 7.658 -4.799 -4.219 1.00 97.38 249 PHE A C 1
ATOM 2018 O O . PHE A 1 249 ? 7.444 -3.609 -3.965 1.00 97.38 249 PHE A O 1
ATOM 2025 N N . LEU A 1 250 ? 8.896 -5.299 -4.250 1.00 94.94 250 LEU A N 1
ATOM 2026 C CA . LEU A 1 250 ? 10.082 -4.471 -4.034 1.00 94.94 250 LEU A CA 1
ATOM 2027 C C . LEU A 1 250 ? 10.664 -3.974 -5.352 1.00 94.94 250 LEU A C 1
ATOM 2029 O O . LEU A 1 250 ? 10.883 -4.742 -6.288 1.00 94.94 250 LEU A O 1
ATOM 2033 N N . THR A 1 251 ? 10.996 -2.689 -5.380 1.00 94.44 251 THR A N 1
ATOM 2034 C CA . THR A 1 251 ? 11.807 -2.065 -6.429 1.00 94.44 251 THR A CA 1
ATOM 2035 C C . THR A 1 251 ? 13.005 -1.353 -5.805 1.00 94.44 251 THR A C 1
ATOM 2037 O O . THR A 1 251 ? 12.980 -1.056 -4.605 1.00 94.44 251 THR A O 1
ATOM 2040 N N . PRO A 1 252 ? 14.035 -1.007 -6.595 1.00 92.44 252 PRO A N 1
ATOM 2041 C CA . PRO A 1 252 ? 15.014 -0.004 -6.204 1.00 92.44 252 PRO A CA 1
ATOM 2042 C C . PRO A 1 252 ? 14.325 1.233 -5.641 1.00 92.44 252 PRO A C 1
ATOM 2044 O O . PRO A 1 252 ? 13.320 1.693 -6.201 1.00 92.44 252 PRO A O 1
ATOM 2047 N N . SER A 1 253 ? 14.859 1.816 -4.569 1.00 90.19 253 SER A N 1
ATOM 2048 C CA . SER A 1 253 ? 14.368 3.122 -4.150 1.00 90.19 253 SER A CA 1
ATOM 2049 C C . SER A 1 253 ? 14.587 4.150 -5.263 1.00 90.19 253 SER A C 1
ATOM 2051 O O . SER A 1 253 ? 15.468 4.019 -6.119 1.00 90.19 253 SER A O 1
ATOM 2053 N N . LYS A 1 254 ? 13.764 5.201 -5.282 1.00 88.56 254 LYS A N 1
ATOM 2054 C CA . LYS A 1 254 ? 13.762 6.210 -6.352 1.00 88.56 254 LYS A CA 1
ATOM 2055 C C . LYS A 1 254 ? 15.139 6.820 -6.644 1.00 88.56 254 LYS A C 1
ATOM 2057 O O . LYS A 1 254 ? 15.424 7.190 -7.774 1.00 88.56 254 LYS A O 1
ATOM 2062 N N . LYS A 1 255 ? 15.988 6.951 -5.623 1.00 86.94 255 LYS A N 1
ATOM 2063 C CA . LYS A 1 255 ? 17.333 7.537 -5.749 1.00 86.94 255 LYS A CA 1
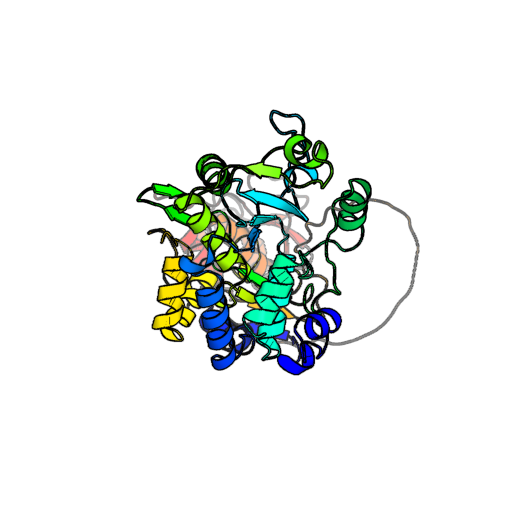ATOM 2064 C C . LYS A 1 255 ? 18.379 6.549 -6.269 1.00 86.94 255 LYS A C 1
ATOM 2066 O O . LYS A 1 255 ? 19.459 6.979 -6.652 1.00 86.94 255 LYS A O 1
ATOM 2071 N N . LYS A 1 256 ? 18.061 5.255 -6.257 1.00 88.62 256 LYS A N 1
ATOM 2072 C CA . LYS A 1 256 ? 18.974 4.148 -6.548 1.00 88.62 256 LYS A CA 1
ATOM 2073 C C . LYS A 1 256 ? 18.693 3.491 -7.904 1.00 88.62 256 LYS A C 1
ATOM 2075 O O . LYS A 1 256 ? 19.244 2.429 -8.190 1.00 88.62 256 LYS A O 1
ATOM 2080 N N . HIS A 1 257 ? 17.837 4.100 -8.730 1.00 90.81 257 HIS A N 1
ATOM 2081 C CA . HIS A 1 257 ? 17.629 3.691 -10.114 1.00 90.81 257 HIS A CA 1
ATOM 2082 C C . HIS A 1 257 ? 17.419 4.875 -11.058 1.00 90.81 257 HIS A C 1
ATOM 2084 O O . HIS A 1 257 ? 17.089 5.987 -10.652 1.00 90.81 257 HIS A O 1
ATOM 2090 N N . SER A 1 258 ? 17.584 4.604 -12.347 1.00 90.31 258 SER A N 1
ATOM 2091 C CA . SER A 1 258 ? 17.237 5.496 -13.450 1.00 90.31 258 SER A CA 1
ATOM 2092 C C . SER A 1 258 ? 16.682 4.672 -14.608 1.00 90.31 258 SER A C 1
ATOM 2094 O O . SER A 1 258 ? 17.017 3.497 -14.731 1.00 90.31 258 SER A O 1
ATOM 2096 N N . CYS A 1 259 ? 15.823 5.269 -15.430 1.00 88.31 259 CYS A N 1
ATOM 2097 C CA . CYS A 1 259 ? 15.271 4.635 -16.627 1.00 88.31 259 CYS A CA 1
ATOM 2098 C C . CYS A 1 259 ? 15.632 5.476 -17.854 1.00 88.31 259 CYS A C 1
ATOM 2100 O O . CYS A 1 259 ? 15.629 6.708 -17.777 1.00 88.31 259 CYS A O 1
ATOM 2102 N N . ALA A 1 260 ? 15.916 4.820 -18.978 1.00 86.44 260 ALA A N 1
ATOM 2103 C CA . ALA A 1 260 ? 16.171 5.474 -20.259 1.00 86.44 260 ALA A CA 1
ATOM 2104 C C . ALA A 1 260 ? 14.909 6.153 -20.817 1.00 86.44 260 ALA A C 1
ATOM 2106 O O . ALA A 1 260 ? 14.996 7.144 -21.541 1.00 86.44 260 ALA A O 1
ATOM 2107 N N . VAL A 1 261 ? 13.729 5.641 -20.451 1.00 85.94 261 VAL A N 1
ATOM 2108 C CA . VAL A 1 261 ? 12.433 6.228 -20.806 1.00 85.94 261 VAL A CA 1
ATOM 2109 C C . VAL A 1 261 ? 11.814 6.975 -19.631 1.00 85.94 261 VAL A C 1
ATOM 2111 O O . VAL A 1 261 ? 12.083 6.697 -18.460 1.00 85.94 261 VAL A O 1
ATOM 2114 N N . LYS A 1 262 ? 10.899 7.897 -19.940 1.00 87.19 262 LYS A N 1
ATOM 2115 C CA . LYS A 1 262 ? 10.056 8.519 -18.920 1.00 87.19 262 LYS A CA 1
ATOM 2116 C C . LYS A 1 262 ? 9.182 7.446 -18.266 1.00 87.19 262 LYS A C 1
ATOM 2118 O O . LYS A 1 262 ? 8.362 6.813 -18.930 1.00 87.19 262 LYS A O 1
ATOM 2123 N N . VAL A 1 263 ? 9.345 7.284 -16.960 1.00 87.88 263 VAL A N 1
ATOM 2124 C CA . VAL A 1 263 ? 8.479 6.462 -16.109 1.00 87.88 263 VAL A CA 1
ATOM 2125 C C . VAL A 1 263 ? 7.680 7.370 -15.183 1.00 87.88 263 VAL A C 1
ATOM 2127 O O . VAL A 1 263 ? 8.102 8.492 -14.869 1.00 87.88 263 VAL A O 1
ATOM 2130 N N . TYR A 1 264 ? 6.490 6.932 -14.779 1.00 86.06 264 TYR A N 1
ATOM 2131 C CA . TYR A 1 264 ? 5.614 7.755 -13.946 1.00 86.06 264 TYR A CA 1
ATOM 2132 C C . TYR A 1 264 ? 6.328 8.192 -12.655 1.00 86.06 264 TYR A C 1
ATOM 2134 O O . TYR A 1 264 ? 7.005 7.409 -11.997 1.00 86.06 264 TYR A O 1
ATOM 2142 N N . LYS A 1 265 ? 6.254 9.494 -12.337 1.00 85.75 265 LYS A N 1
ATOM 2143 C CA . LYS A 1 265 ? 6.962 10.144 -11.213 1.00 85.75 265 LYS A CA 1
ATOM 2144 C C . LYS A 1 265 ? 8.484 9.891 -11.140 1.00 85.75 265 LYS A C 1
ATOM 2146 O O . LYS A 1 265 ? 9.076 10.225 -10.110 1.00 85.75 265 LYS A O 1
ATOM 2151 N N . ASN A 1 266 ? 9.133 9.397 -12.199 1.00 85.88 266 ASN A N 1
ATOM 2152 C CA . ASN A 1 266 ? 10.514 8.890 -12.175 1.00 85.88 266 ASN A CA 1
ATOM 2153 C C . ASN A 1 266 ? 10.711 7.779 -11.128 1.00 85.88 266 ASN A C 1
ATOM 2155 O O . ASN A 1 266 ? 11.685 7.807 -10.382 1.00 85.88 266 ASN A O 1
ATOM 2159 N N . ASP A 1 267 ? 9.740 6.878 -11.004 1.00 92.25 267 ASP A N 1
ATOM 2160 C CA . ASP A 1 267 ? 9.747 5.779 -10.046 1.00 92.25 267 ASP A CA 1
ATOM 2161 C C . ASP A 1 267 ? 9.171 4.527 -10.716 1.00 92.25 267 ASP A C 1
ATOM 2163 O O . ASP A 1 267 ? 7.969 4.461 -10.976 1.00 92.25 267 ASP A O 1
ATOM 2167 N N . ILE A 1 268 ? 10.026 3.544 -11.021 1.00 94.50 268 ILE A N 1
ATOM 2168 C CA . ILE A 1 268 ? 9.610 2.321 -11.728 1.00 94.50 268 ILE A CA 1
ATOM 2169 C C . ILE A 1 268 ? 8.513 1.552 -10.980 1.00 94.50 268 ILE A C 1
ATOM 2171 O O . ILE A 1 268 ? 7.676 0.907 -11.604 1.00 94.50 268 ILE A O 1
ATOM 2175 N N . GLY A 1 269 ? 8.478 1.661 -9.650 1.00 95.06 269 GLY A N 1
ATOM 2176 C CA . GLY A 1 269 ? 7.467 1.022 -8.819 1.00 95.06 269 GLY A CA 1
ATOM 2177 C C . GLY A 1 269 ? 6.093 1.690 -8.869 1.00 95.06 269 GLY A C 1
ATOM 2178 O O . GLY A 1 269 ? 5.120 1.086 -8.440 1.00 95.06 269 GLY A O 1
ATOM 2179 N N . GLU A 1 270 ? 5.993 2.920 -9.384 1.00 94.19 270 GLU A N 1
ATOM 2180 C CA . GLU A 1 270 ? 4.706 3.587 -9.649 1.00 94.19 270 GLU A CA 1
ATOM 2181 C C . GLU A 1 270 ? 4.301 3.493 -11.125 1.00 94.19 270 GLU A C 1
ATOM 2183 O O . GLU A 1 270 ? 3.256 4.025 -11.500 1.00 94.19 270 GLU A O 1
ATOM 2188 N N . ASP A 1 271 ? 5.138 2.915 -11.994 1.00 95.19 271 ASP A N 1
ATOM 2189 C CA . ASP A 1 271 ? 4.864 2.905 -13.426 1.00 95.19 271 ASP A CA 1
ATOM 2190 C C . ASP A 1 271 ? 3.691 1.957 -13.742 1.00 95.19 271 ASP A C 1
ATOM 2192 O O . ASP A 1 271 ? 3.796 0.754 -13.486 1.00 95.19 271 ASP A O 1
ATOM 2196 N N . PRO A 1 272 ? 2.583 2.450 -14.334 1.00 94.81 272 PRO A N 1
ATOM 2197 C CA . PRO A 1 272 ? 1.404 1.622 -14.587 1.00 94.81 272 PRO A CA 1
ATOM 2198 C C . PRO A 1 272 ? 1.672 0.402 -15.479 1.00 94.81 272 PRO A C 1
ATOM 2200 O O . PRO A 1 272 ? 0.990 -0.613 -15.357 1.00 94.81 272 PRO A O 1
ATOM 2203 N N . ARG A 1 273 ? 2.685 0.462 -16.357 1.00 95.06 273 ARG A N 1
ATOM 2204 C CA . ARG A 1 273 ? 3.061 -0.666 -17.225 1.00 95.06 273 ARG A CA 1
ATOM 2205 C C . ARG A 1 273 ? 3.722 -1.779 -16.412 1.00 95.06 273 ARG A C 1
ATOM 2207 O O . ARG A 1 273 ? 3.416 -2.948 -16.624 1.00 95.06 273 ARG A O 1
ATOM 2214 N N . MET A 1 274 ? 4.580 -1.407 -15.457 1.00 97.44 274 MET A N 1
ATOM 2215 C CA . MET A 1 274 ? 5.193 -2.345 -14.512 1.00 97.44 274 MET A CA 1
ATOM 2216 C C . MET A 1 274 ? 4.127 -2.972 -13.612 1.00 97.44 274 MET A C 1
ATOM 2218 O O . MET A 1 274 ? 4.042 -4.192 -13.515 1.00 97.44 274 MET A O 1
ATOM 2222 N N . ILE A 1 275 ? 3.265 -2.145 -13.013 1.00 97.56 275 ILE A N 1
ATOM 2223 C CA . ILE A 1 275 ? 2.180 -2.603 -12.135 1.00 97.56 275 ILE A CA 1
ATOM 2224 C C . ILE A 1 275 ? 1.261 -3.590 -12.871 1.00 97.56 275 ILE A C 1
ATOM 2226 O O . ILE A 1 275 ? 0.962 -4.655 -12.335 1.00 97.56 275 ILE A O 1
ATOM 2230 N N . SER A 1 276 ? 0.868 -3.290 -14.113 1.00 97.25 276 SER A N 1
ATOM 2231 C CA . SER A 1 276 ? 0.050 -4.193 -14.934 1.00 97.25 276 SER A CA 1
ATOM 2232 C C . SER A 1 276 ? 0.729 -5.545 -15.190 1.00 97.25 276 SER A C 1
ATOM 2234 O O . SER A 1 276 ? 0.095 -6.597 -15.076 1.00 97.25 276 SER A O 1
ATOM 2236 N N . TYR A 1 277 ? 2.041 -5.547 -15.452 1.00 98.38 277 TYR A N 1
ATOM 2237 C CA . TYR A 1 277 ? 2.805 -6.785 -15.608 1.00 98.38 277 TYR A CA 1
ATOM 2238 C C . TYR A 1 277 ? 2.840 -7.614 -14.311 1.00 98.38 277 TYR A C 1
ATOM 2240 O O . TYR A 1 277 ? 2.599 -8.822 -14.343 1.00 98.38 277 TYR A O 1
ATOM 2248 N N . VAL A 1 278 ? 3.036 -6.968 -13.153 1.00 98.44 278 VAL A N 1
ATOM 2249 C CA . VAL A 1 278 ? 2.983 -7.638 -11.840 1.00 98.44 278 VAL A CA 1
ATOM 2250 C C . VAL A 1 278 ? 1.585 -8.211 -11.563 1.00 98.44 278 VAL A C 1
ATOM 2252 O O . VAL A 1 278 ? 1.479 -9.362 -11.138 1.00 98.44 278 VAL A O 1
ATOM 2255 N N . LYS A 1 279 ? 0.502 -7.474 -11.859 1.00 98.25 279 LYS A N 1
ATOM 2256 C CA . LYS A 1 279 ? -0.883 -7.979 -11.745 1.00 98.25 279 LYS A CA 1
ATOM 2257 C C . LYS A 1 279 ? -1.091 -9.250 -12.568 1.00 98.25 279 LYS A C 1
ATOM 2259 O O . LYS A 1 279 ? -1.664 -10.221 -12.073 1.00 98.25 279 LYS A O 1
ATOM 2264 N N . ALA A 1 280 ? -0.607 -9.268 -13.811 1.00 98.25 280 ALA A N 1
ATOM 2265 C CA . ALA A 1 280 ? -0.712 -10.434 -14.685 1.00 98.25 280 ALA A CA 1
ATOM 2266 C C . ALA A 1 280 ? 0.061 -11.643 -14.134 1.00 98.25 280 ALA A C 1
ATOM 2268 O O . ALA A 1 280 ? -0.458 -12.762 -14.147 1.00 98.25 280 ALA A O 1
ATOM 2269 N N . TYR A 1 281 ? 1.260 -11.418 -13.590 1.00 98.50 281 TYR A N 1
ATOM 2270 C CA . TYR A 1 281 ? 2.022 -12.459 -12.902 1.00 98.50 281 TYR A CA 1
ATOM 2271 C C . TYR A 1 281 ? 1.268 -13.024 -11.690 1.00 98.50 281 TYR A C 1
ATOM 2273 O O . TYR A 1 281 ? 1.162 -14.245 -11.557 1.00 98.50 281 TYR A O 1
ATOM 2281 N N . LEU A 1 282 ? 0.712 -12.167 -10.826 1.00 98.56 282 LEU A N 1
ATOM 2282 C CA . LEU A 1 282 ? -0.038 -12.600 -9.642 1.00 98.56 282 LEU A CA 1
ATOM 2283 C C . LEU A 1 282 ? -1.288 -13.394 -10.028 1.00 98.56 282 LEU A C 1
ATOM 2285 O O . LEU A 1 282 ? -1.498 -14.480 -9.495 1.00 98.56 282 LEU A O 1
ATOM 2289 N N . LYS A 1 283 ? -2.047 -12.923 -11.024 1.00 98.19 283 LYS A N 1
ATOM 2290 C CA . LYS A 1 283 ? -3.218 -13.632 -11.561 1.00 98.19 283 LYS A CA 1
ATOM 2291 C C . LYS A 1 283 ? -2.863 -15.014 -12.112 1.00 98.19 283 LYS A C 1
ATOM 2293 O O . LYS A 1 283 ? -3.621 -15.957 -11.920 1.00 98.19 283 LYS A O 1
ATOM 2298 N N . LYS A 1 284 ? -1.717 -15.148 -12.785 1.00 97.94 284 LYS A N 1
ATOM 2299 C CA . LYS A 1 284 ? -1.232 -16.439 -13.295 1.00 97.94 284 LYS A CA 1
ATOM 2300 C C . LYS A 1 284 ? -0.756 -17.368 -12.172 1.00 97.94 284 LYS A C 1
ATOM 2302 O O . LYS A 1 284 ? -0.950 -18.574 -12.259 1.00 97.94 284 LYS A O 1
ATOM 2307 N N . THR A 1 285 ? -0.109 -16.817 -11.147 1.00 97.75 285 THR A N 1
ATOM 2308 C CA . THR A 1 285 ? 0.555 -17.594 -10.084 1.00 97.75 285 THR A CA 1
ATOM 2309 C C . THR A 1 285 ? -0.412 -18.029 -8.977 1.00 97.75 285 THR A C 1
ATOM 2311 O O . THR A 1 285 ? -0.237 -19.099 -8.392 1.00 97.75 285 THR A O 1
ATOM 2314 N N . TYR A 1 286 ? -1.434 -17.215 -8.703 1.00 98.06 286 TYR A N 1
ATOM 2315 C CA . TYR A 1 286 ? -2.419 -17.402 -7.635 1.00 98.06 286 TYR A CA 1
ATOM 2316 C C . TYR A 1 286 ? -3.844 -17.187 -8.175 1.00 98.06 286 TYR A C 1
ATOM 2318 O O . TYR A 1 286 ? -4.522 -16.245 -7.770 1.00 98.06 286 TYR A O 1
ATOM 2326 N N . PRO A 1 287 ? -4.310 -17.985 -9.151 1.00 97.44 287 PRO A N 1
ATOM 2327 C CA . PRO A 1 287 ? -5.557 -17.697 -9.862 1.00 97.44 287 PRO A CA 1
ATOM 2328 C C . PRO A 1 287 ? -6.788 -17.653 -8.946 1.00 97.44 287 PRO A C 1
ATOM 2330 O O . PRO A 1 287 ? -7.685 -16.842 -9.175 1.00 97.44 287 PRO A O 1
ATOM 2333 N N . THR A 1 288 ? -6.825 -18.492 -7.909 1.00 98.06 288 THR A N 1
ATOM 2334 C CA . THR A 1 288 ? -7.943 -18.552 -6.961 1.00 98.06 288 THR A CA 1
ATOM 2335 C C . THR A 1 288 ? -7.827 -17.448 -5.918 1.00 98.06 288 THR A C 1
ATOM 2337 O O . THR A 1 288 ? -8.713 -16.603 -5.822 1.00 98.06 288 THR A O 1
ATOM 2340 N N . GLU A 1 289 ? -6.704 -17.411 -5.202 1.00 98.69 289 GLU A N 1
ATOM 2341 C CA . GLU A 1 289 ? -6.464 -16.507 -4.075 1.00 98.69 289 GLU A CA 1
ATOM 2342 C C . GLU A 1 289 ? -6.414 -15.044 -4.529 1.00 98.69 289 GLU A C 1
ATOM 2344 O O . GLU A 1 289 ? -6.921 -14.146 -3.862 1.00 98.69 289 GLU A O 1
ATOM 2349 N N . TYR A 1 290 ? -5.818 -14.773 -5.696 1.00 98.56 290 TYR A N 1
ATOM 2350 C CA . TYR A 1 290 ? -5.764 -13.413 -6.222 1.00 98.56 290 TYR A CA 1
ATOM 2351 C C . TYR A 1 290 ? -7.144 -12.940 -6.669 1.00 98.56 290 TYR A C 1
ATOM 2353 O O . TYR A 1 290 ? -7.479 -11.787 -6.436 1.00 98.56 290 TYR A O 1
ATOM 2361 N N . ARG A 1 291 ? -7.974 -13.811 -7.259 1.00 98.50 291 ARG A N 1
ATOM 2362 C CA . ARG A 1 291 ? -9.354 -13.454 -7.617 1.00 98.50 291 ARG A CA 1
ATOM 2363 C C . ARG A 1 291 ? -10.179 -13.112 -6.377 1.00 98.50 291 ARG A C 1
ATOM 2365 O O . ARG A 1 291 ? -10.850 -12.088 -6.389 1.00 98.50 291 ARG A O 1
ATOM 2372 N N . GLU A 1 292 ? -10.097 -13.930 -5.330 1.00 98.69 292 GLU A N 1
ATOM 2373 C CA . GLU A 1 292 ? -10.758 -13.652 -4.050 1.00 98.69 292 GLU A CA 1
ATOM 2374 C C . GLU A 1 292 ? -10.263 -12.335 -3.443 1.00 98.69 292 GLU A C 1
ATOM 2376 O O . GLU A 1 292 ? -11.056 -11.489 -3.043 1.00 98.69 292 GLU A O 1
ATOM 2381 N N . PHE A 1 293 ? -8.948 -12.105 -3.455 1.00 98.69 293 PHE A N 1
ATOM 2382 C CA . PHE A 1 293 ? -8.380 -10.842 -3.003 1.00 98.69 293 PHE A CA 1
ATOM 2383 C C . PHE A 1 293 ? -8.938 -9.640 -3.778 1.00 98.69 293 PHE A C 1
ATOM 2385 O O . PHE A 1 293 ? -9.327 -8.664 -3.145 1.00 98.69 293 PHE A O 1
ATOM 2392 N N . LEU A 1 294 ? -8.995 -9.697 -5.117 1.00 98.44 294 LEU A N 1
ATOM 2393 C CA . LEU A 1 294 ? -9.504 -8.607 -5.963 1.00 98.44 294 LEU A CA 1
ATOM 2394 C C . LEU A 1 294 ? -10.965 -8.250 -5.653 1.00 98.44 294 LEU A C 1
ATOM 2396 O O . LEU A 1 294 ? -11.300 -7.065 -5.614 1.00 98.44 294 LEU A O 1
ATOM 2400 N N . ASP A 1 295 ? -11.793 -9.263 -5.403 1.00 97.88 295 ASP A N 1
ATOM 2401 C CA . ASP A 1 295 ? -13.186 -9.102 -4.978 1.00 97.88 295 ASP A CA 1
ATOM 2402 C C . ASP A 1 295 ? -13.268 -8.436 -3.595 1.00 97.88 295 ASP A C 1
ATOM 2404 O O . ASP A 1 295 ? -13.875 -7.378 -3.428 1.00 97.88 295 ASP A O 1
ATOM 2408 N N . ARG A 1 296 ? -12.521 -8.962 -2.616 1.00 98.19 296 ARG A N 1
ATOM 2409 C CA . ARG A 1 296 ? -12.504 -8.448 -1.235 1.00 98.19 296 ARG A CA 1
ATOM 2410 C C . ARG A 1 296 ? -11.938 -7.036 -1.108 1.00 98.19 296 ARG A C 1
ATOM 2412 O O . ARG A 1 296 ? -12.288 -6.329 -0.166 1.00 98.19 296 ARG A O 1
ATOM 2419 N N . ILE A 1 297 ? -11.082 -6.597 -2.035 1.00 98.06 297 ILE A N 1
ATOM 2420 C CA . ILE A 1 297 ? -10.606 -5.205 -2.090 1.00 98.06 297 ILE A CA 1
ATOM 2421 C C . ILE A 1 297 ? -11.491 -4.280 -2.931 1.00 98.06 297 ILE A C 1
ATOM 2423 O O . ILE A 1 297 ? -11.106 -3.118 -3.127 1.00 98.06 297 ILE A O 1
ATOM 2427 N N . MET A 1 298 ? -12.630 -4.771 -3.433 1.00 98.00 298 MET A N 1
ATOM 2428 C CA . MET A 1 298 ? -13.591 -4.013 -4.239 1.00 98.00 298 MET A CA 1
ATOM 2429 C C . MET A 1 298 ? -12.921 -3.343 -5.441 1.00 98.00 298 MET A C 1
ATOM 2431 O O . MET A 1 298 ? -13.055 -2.138 -5.659 1.00 98.00 298 MET A O 1
ATOM 2435 N N . TRP A 1 299 ? -12.066 -4.077 -6.155 1.00 97.31 299 TRP A N 1
ATOM 2436 C CA . TRP A 1 299 ? -11.257 -3.484 -7.213 1.00 97.31 299 TRP A CA 1
ATOM 2437 C C . TRP A 1 299 ? -12.093 -3.125 -8.443 1.00 97.31 299 TRP A C 1
ATOM 2439 O O . TRP A 1 299 ? -12.576 -4.002 -9.150 1.00 97.31 299 TRP A O 1
ATOM 2449 N N . TYR A 1 300 ? -12.149 -1.829 -8.758 1.00 96.31 300 TYR A N 1
ATOM 2450 C CA . TYR A 1 300 ? -12.600 -1.362 -10.065 1.00 96.31 300 TYR A CA 1
ATOM 2451 C C . TYR A 1 300 ? -11.457 -1.443 -11.082 1.00 96.31 300 TYR A C 1
ATOM 2453 O O . TYR A 1 300 ? -10.424 -0.769 -10.943 1.00 96.31 300 TYR A O 1
ATOM 2461 N N . GLN A 1 301 ? -11.645 -2.241 -12.130 1.00 93.31 301 GLN A N 1
ATOM 2462 C CA . GLN A 1 301 ? -10.704 -2.320 -13.240 1.00 93.31 301 GLN A CA 1
ATOM 2463 C C . GLN A 1 301 ? -10.964 -1.186 -14.240 1.00 93.31 301 GLN A C 1
ATOM 2465 O O . GLN A 1 301 ? -11.896 -1.254 -15.035 1.00 93.31 301 GLN A O 1
ATOM 2470 N N . ASP A 1 302 ? -10.102 -0.164 -14.238 1.00 90.25 302 ASP A N 1
ATOM 2471 C CA . ASP A 1 302 ? -10.153 0.909 -15.237 1.00 90.25 302 ASP A CA 1
ATOM 2472 C C . ASP A 1 302 ? -9.932 0.327 -16.649 1.00 90.25 302 ASP A C 1
ATOM 2474 O O . ASP A 1 302 ? -8.872 -0.257 -16.904 1.00 90.25 302 ASP A O 1
ATOM 2478 N N . PRO A 1 303 ? -10.880 0.498 -17.592 1.00 89.31 303 PRO A N 1
ATOM 2479 C CA . PRO A 1 303 ? -10.724 0.041 -18.974 1.00 89.31 303 PRO A CA 1
ATOM 2480 C C . PRO A 1 303 ? -9.501 0.631 -19.691 1.00 89.31 303 PRO A C 1
ATOM 2482 O O . PRO A 1 303 ? -9.018 0.050 -20.664 1.00 89.31 303 PRO A O 1
ATOM 2485 N N . ASN A 1 304 ? -8.999 1.777 -19.221 1.00 90.44 304 ASN A N 1
ATOM 2486 C CA . ASN A 1 304 ? -7.821 2.452 -19.761 1.00 90.44 304 ASN A CA 1
ATOM 2487 C C . ASN A 1 304 ? -6.510 2.004 -19.100 1.00 90.44 304 ASN A C 1
ATOM 2489 O O . ASN A 1 304 ? -5.442 2.513 -19.457 1.00 90.44 304 ASN A O 1
ATOM 2493 N N . GLU A 1 305 ? -6.558 1.082 -18.132 1.00 88.75 305 GLU A N 1
ATOM 2494 C CA . GLU A 1 305 ? -5.350 0.544 -17.518 1.00 88.75 305 GLU A CA 1
ATOM 2495 C C . GLU A 1 305 ? -4.461 -0.119 -18.590 1.00 88.75 305 GLU A C 1
ATOM 2497 O O . GLU A 1 305 ? -4.962 -0.866 -19.441 1.00 88.75 305 GLU A O 1
ATOM 2502 N N . PRO A 1 306 ? -3.133 0.126 -18.590 1.00 92.12 306 PRO A N 1
ATOM 2503 C CA . PRO A 1 306 ? -2.249 -0.502 -19.559 1.00 92.12 306 PRO A CA 1
ATOM 2504 C C . PRO A 1 306 ? -2.372 -2.021 -19.528 1.00 92.12 306 PRO A C 1
ATOM 2506 O O . PRO A 1 306 ? -2.392 -2.634 -18.462 1.00 92.12 306 PRO A O 1
ATOM 2509 N N . LYS A 1 307 ? -2.389 -2.647 -20.704 1.00 93.94 307 LYS A N 1
ATOM 2510 C CA . LYS A 1 307 ? -2.320 -4.107 -20.810 1.00 93.94 307 LYS A CA 1
ATOM 2511 C C . LYS A 1 307 ? -0.916 -4.600 -20.428 1.00 93.94 307 LYS A C 1
ATOM 2513 O O . LYS A 1 307 ? 0.061 -3.899 -20.710 1.00 93.94 307 LYS A O 1
ATOM 2518 N N . PRO A 1 308 ? -0.792 -5.798 -19.833 1.00 94.50 308 PRO A N 1
ATOM 2519 C CA . PRO A 1 308 ? 0.508 -6.352 -19.483 1.00 94.50 308 PRO A CA 1
ATOM 2520 C C . PRO A 1 308 ? 1.310 -6.627 -20.758 1.00 94.50 308 PRO A C 1
ATOM 2522 O O . PRO A 1 308 ? 0.880 -7.390 -21.621 1.00 94.50 308 PRO A O 1
ATOM 2525 N N . ASN A 1 309 ? 2.478 -5.998 -20.879 1.00 94.31 309 ASN A N 1
ATOM 2526 C CA . ASN A 1 309 ? 3.411 -6.225 -21.976 1.00 94.31 309 ASN A CA 1
ATOM 2527 C C . ASN A 1 309 ? 4.848 -6.181 -21.439 1.00 94.31 309 ASN A C 1
ATOM 2529 O O . ASN A 1 309 ? 5.367 -5.110 -21.122 1.00 94.31 309 ASN A O 1
ATOM 2533 N N . GLY A 1 310 ? 5.463 -7.359 -21.322 1.00 91.94 310 GLY A N 1
ATOM 2534 C CA . GLY A 1 310 ? 6.816 -7.530 -20.790 1.00 91.94 310 GLY A CA 1
ATOM 2535 C C . GLY A 1 310 ? 7.896 -6.914 -21.674 1.00 91.94 310 GLY A C 1
ATOM 2536 O O . GLY A 1 310 ? 8.816 -6.282 -21.165 1.00 91.94 310 GLY A O 1
ATOM 2537 N N . SER A 1 311 ? 7.722 -6.968 -22.995 1.00 95.06 311 SER A N 1
ATOM 2538 C CA . SER A 1 311 ? 8.715 -6.513 -23.975 1.00 95.06 311 SER A CA 1
ATOM 2539 C C . SER A 1 311 ? 8.797 -4.987 -24.114 1.00 95.06 311 SER A C 1
ATOM 2541 O O . SER A 1 311 ? 9.516 -4.468 -24.967 1.00 95.06 311 SER A O 1
ATOM 2543 N N . VAL A 1 312 ? 8.050 -4.237 -23.298 1.00 92.88 312 VAL A N 1
ATOM 2544 C CA . VAL A 1 312 ? 8.136 -2.776 -23.257 1.00 92.88 312 VAL A CA 1
ATOM 2545 C C . VAL A 1 312 ? 9.529 -2.360 -22.802 1.00 92.88 312 VAL A C 1
ATOM 2547 O O . VAL A 1 312 ? 9.943 -2.663 -21.685 1.00 92.88 312 VAL A O 1
ATOM 2550 N N . TYR A 1 313 ? 10.214 -1.591 -23.647 1.00 90.69 313 TYR A N 1
ATOM 2551 C CA . TYR A 1 313 ? 11.504 -1.001 -23.315 1.00 90.69 313 TYR A CA 1
ATOM 2552 C C . TYR A 1 313 ? 11.379 0.052 -22.200 1.00 90.69 313 TYR A C 1
ATOM 2554 O O . TYR A 1 313 ? 10.600 1.007 -22.299 1.00 90.69 313 TYR A O 1
ATOM 2562 N N . ILE A 1 314 ? 12.184 -0.115 -21.152 1.00 92.19 314 ILE A N 1
ATOM 2563 C CA . ILE A 1 314 ? 12.350 0.809 -20.026 1.00 92.19 314 ILE A CA 1
ATOM 2564 C C . ILE A 1 314 ? 13.800 1.284 -19.857 1.00 92.19 314 ILE A C 1
ATOM 2566 O O . ILE A 1 314 ? 14.007 2.410 -19.395 1.00 92.19 314 ILE A O 1
ATOM 2570 N N . GLY A 1 315 ? 14.787 0.462 -20.238 1.00 90.94 315 GLY A N 1
ATOM 2571 C CA . GLY A 1 315 ? 16.215 0.740 -20.055 1.00 90.94 315 GLY A CA 1
ATOM 2572 C C . GLY A 1 315 ? 16.545 1.125 -18.613 1.00 90.94 315 GLY A C 1
ATOM 2573 O O . GLY A 1 315 ? 16.995 2.242 -18.356 1.00 90.94 315 GLY A O 1
ATOM 2574 N N . ILE A 1 316 ? 16.226 0.251 -17.656 1.00 93.56 316 ILE A N 1
ATOM 2575 C CA . ILE A 1 316 ? 16.459 0.512 -16.237 1.00 93.56 316 ILE A CA 1
ATOM 2576 C C . ILE A 1 316 ? 17.913 0.215 -15.865 1.00 93.56 316 ILE A C 1
ATOM 2578 O O . ILE A 1 316 ? 18.497 -0.772 -16.305 1.00 93.56 316 ILE A O 1
ATOM 2582 N N . HIS A 1 317 ? 18.482 1.067 -15.017 1.00 92.75 317 HIS A N 1
ATOM 2583 C CA . HIS A 1 317 ? 19.776 0.885 -14.367 1.00 92.75 317 HIS A CA 1
ATOM 2584 C C . HIS A 1 317 ? 19.614 1.131 -12.865 1.00 92.75 317 HIS A C 1
ATOM 2586 O O . HIS A 1 317 ? 19.033 2.149 -12.484 1.00 92.75 317 HIS A O 1
ATOM 2592 N N . TYR A 1 318 ? 20.144 0.249 -12.018 1.00 90.62 318 TYR A N 1
ATOM 2593 C CA . TYR A 1 318 ? 20.144 0.389 -10.557 1.00 90.62 318 TYR A CA 1
ATOM 2594 C C . TYR A 1 318 ? 21.512 0.040 -9.961 1.00 90.62 318 TYR A C 1
ATOM 2596 O O . TYR A 1 318 ? 22.237 -0.786 -10.512 1.00 90.62 318 TYR A O 1
ATOM 2604 N N . ASP A 1 319 ? 21.878 0.689 -8.853 1.00 82.69 319 ASP A N 1
ATOM 2605 C CA . ASP A 1 319 ? 23.186 0.519 -8.199 1.00 82.69 319 ASP A CA 1
ATOM 2606 C C . ASP A 1 319 ? 23.129 0.909 -6.709 1.00 82.69 319 ASP A C 1
ATOM 2608 O O . ASP A 1 319 ? 22.588 1.960 -6.352 1.00 82.69 319 ASP A O 1
ATOM 2612 N N . ILE A 1 320 ? 23.691 0.055 -5.843 1.00 65.12 320 ILE A N 1
ATOM 2613 C CA . ILE A 1 320 ? 23.736 0.222 -4.381 1.00 65.12 320 ILE A CA 1
ATOM 2614 C C . ILE A 1 320 ? 24.621 1.399 -3.946 1.00 65.12 320 ILE A C 1
ATOM 2616 O O . ILE A 1 320 ? 24.290 2.108 -2.990 1.00 65.12 320 ILE A O 1
ATOM 2620 N N . ASN A 1 321 ? 25.710 1.650 -4.680 1.00 61.72 321 ASN A N 1
ATOM 2621 C CA . ASN A 1 321 ? 26.726 2.651 -4.340 1.00 61.72 321 ASN A CA 1
ATOM 2622 C C . ASN A 1 321 ? 26.387 4.038 -4.893 1.00 61.72 321 ASN A C 1
ATOM 2624 O O . ASN A 1 321 ? 27.003 5.044 -4.532 1.00 61.72 321 ASN A O 1
ATOM 2628 N N . ASN A 1 322 ? 25.384 4.117 -5.765 1.00 55.62 322 ASN A N 1
ATOM 2629 C CA . ASN A 1 322 ? 25.018 5.350 -6.435 1.00 55.62 322 ASN A CA 1
ATOM 2630 C C . ASN A 1 322 ? 24.022 6.144 -5.586 1.00 55.62 322 ASN A C 1
ATOM 2632 O O . ASN A 1 322 ? 22.814 6.128 -5.805 1.00 55.62 322 ASN A O 1
ATOM 2636 N N . VAL A 1 323 ? 24.538 6.866 -4.592 1.00 46.00 323 VAL A N 1
ATOM 2637 C CA . VAL A 1 323 ? 23.730 7.793 -3.778 1.00 46.00 323 VAL A CA 1
ATOM 2638 C C . VAL A 1 323 ? 23.378 9.077 -4.553 1.00 46.00 323 VAL A C 1
ATOM 2640 O O . VAL A 1 323 ? 22.536 9.849 -4.105 1.00 46.00 323 VAL A O 1
ATOM 2643 N N . ASN A 1 324 ? 23.935 9.313 -5.749 1.00 41.22 324 ASN A N 1
ATOM 2644 C CA . ASN A 1 324 ? 23.755 10.575 -6.469 1.00 41.22 324 ASN A CA 1
ATOM 2645 C C . ASN A 1 324 ? 23.654 10.424 -7.996 1.00 41.22 324 ASN A C 1
ATOM 2647 O O . ASN A 1 324 ? 24.548 10.833 -8.731 1.00 41.22 324 ASN A O 1
ATOM 2651 N N . ARG A 1 325 ? 22.492 9.992 -8.496 1.00 42.19 325 ARG A N 1
ATOM 2652 C CA . ARG A 1 325 ? 21.972 10.490 -9.784 1.00 42.19 325 ARG A CA 1
ATOM 2653 C C . ARG A 1 325 ? 20.513 10.906 -9.658 1.00 42.19 325 ARG A C 1
ATOM 2655 O O . ARG A 1 325 ? 19.630 10.459 -10.378 1.00 42.19 325 ARG A O 1
ATOM 2662 N N . THR A 1 326 ? 20.276 11.865 -8.767 1.00 31.91 326 THR A N 1
ATOM 2663 C CA . THR A 1 326 ? 19.227 12.840 -9.069 1.00 31.91 326 THR A CA 1
ATOM 2664 C C . THR A 1 326 ? 19.710 13.590 -10.308 1.00 31.91 326 THR A C 1
ATOM 2666 O O . THR A 1 326 ? 20.855 14.039 -10.339 1.00 31.91 326 THR A O 1
ATOM 2669 N N . VAL A 1 327 ? 18.877 13.727 -11.338 1.00 33.66 327 VAL A N 1
ATOM 2670 C CA . VAL A 1 327 ? 19.085 14.763 -12.355 1.00 33.66 327 VAL A CA 1
ATOM 2671 C C . VAL A 1 327 ? 18.956 16.098 -11.624 1.00 33.66 327 VAL A C 1
ATOM 2673 O O . VAL A 1 327 ? 17.868 16.652 -11.485 1.00 33.66 327 VAL A O 1
ATOM 2676 N N . THR A 1 328 ? 20.056 16.569 -11.046 1.00 24.89 328 THR A N 1
ATOM 2677 C CA . THR A 1 328 ? 20.124 17.872 -10.405 1.00 24.89 328 THR A CA 1
ATOM 2678 C C . THR A 1 328 ? 20.238 18.887 -11.525 1.00 24.89 328 THR A C 1
ATOM 2680 O O . THR A 1 328 ? 21.272 19.014 -12.179 1.00 24.89 328 THR A O 1
ATOM 2683 N N . THR A 1 329 ? 19.154 19.617 -11.760 1.00 27.00 329 THR A N 1
ATOM 2684 C CA . THR A 1 329 ? 19.202 20.930 -12.394 1.00 27.00 329 THR A CA 1
ATOM 2685 C C . THR A 1 329 ? 20.307 21.728 -11.704 1.00 27.00 329 THR A C 1
ATOM 2687 O O . THR A 1 329 ? 20.182 22.049 -10.521 1.00 27.00 329 THR A O 1
ATOM 2690 N N . ILE A 1 330 ? 21.399 22.022 -12.411 1.00 27.06 330 ILE A N 1
ATOM 2691 C CA . ILE A 1 330 ? 22.454 22.900 -11.903 1.00 27.06 330 ILE A CA 1
ATOM 2692 C C . ILE A 1 330 ? 21.842 24.300 -11.776 1.00 27.06 330 ILE A C 1
ATOM 2694 O O . ILE A 1 330 ? 21.794 25.075 -12.728 1.00 27.06 330 ILE A O 1
ATOM 2698 N N . LYS A 1 331 ? 21.322 24.616 -10.588 1.00 26.17 331 LYS A N 1
ATOM 2699 C CA . LYS A 1 331 ? 21.197 25.992 -10.117 1.00 26.17 331 LYS A CA 1
ATOM 2700 C C . LYS A 1 331 ? 22.579 26.394 -9.620 1.00 26.17 331 LYS A C 1
ATOM 2702 O O . LYS A 1 331 ? 22.952 26.052 -8.501 1.00 26.17 331 LYS A O 1
ATOM 2707 N N . ASN A 1 332 ? 23.328 27.121 -10.443 1.00 27.27 332 ASN A N 1
ATOM 2708 C CA . ASN A 1 332 ? 24.522 27.812 -9.973 1.00 27.27 332 ASN A CA 1
ATOM 2709 C C . ASN A 1 332 ? 24.086 28.921 -9.007 1.00 27.27 332 ASN A C 1
ATOM 2711 O O . ASN A 1 332 ? 23.671 29.998 -9.428 1.00 27.27 332 ASN A O 1
ATOM 2715 N N . LYS A 1 333 ? 24.167 28.646 -7.701 1.00 26.55 333 LYS A N 1
ATOM 2716 C CA . LYS A 1 333 ? 24.339 29.697 -6.700 1.00 26.55 333 LYS A CA 1
ATOM 2717 C C . LYS A 1 333 ? 25.807 30.101 -6.732 1.00 26.55 333 LYS A C 1
ATOM 2719 O O . LYS A 1 333 ? 26.683 29.343 -6.331 1.00 26.55 333 LYS A O 1
ATOM 2724 N N . SER A 1 334 ? 26.051 31.300 -7.235 1.00 25.78 334 SER A N 1
ATOM 2725 C CA . SER A 1 334 ? 27.309 32.013 -7.089 1.00 25.78 334 SER A CA 1
ATOM 2726 C C . SER A 1 334 ? 27.528 32.365 -5.618 1.00 25.78 334 SER A C 1
ATOM 2728 O O . SER A 1 334 ? 26.861 33.249 -5.083 1.00 25.78 334 SER A O 1
ATOM 2730 N N . THR A 1 335 ? 28.490 31.720 -4.973 1.00 26.22 335 THR A N 1
ATOM 2731 C CA . THR A 1 335 ? 29.160 32.287 -3.800 1.00 26.22 335 THR A CA 1
ATOM 2732 C C . THR A 1 335 ? 30.650 32.183 -4.045 1.00 26.22 335 THR A C 1
ATOM 2734 O O . THR A 1 335 ? 31.229 31.100 -4.008 1.00 26.22 335 THR A O 1
ATOM 2737 N N . GLY A 1 336 ? 31.250 33.319 -4.388 1.00 26.84 336 GLY A N 1
ATOM 2738 C CA . GLY A 1 336 ? 32.681 33.421 -4.594 1.00 26.84 336 GLY A CA 1
ATOM 2739 C C . GLY A 1 336 ? 33.442 33.254 -3.284 1.00 26.84 336 GLY A C 1
ATOM 2740 O O . GLY A 1 336 ? 33.074 33.839 -2.270 1.00 26.84 336 GLY A O 1
ATOM 2741 N N . LYS A 1 337 ? 34.555 32.524 -3.344 1.00 26.33 337 LYS A N 1
ATOM 2742 C CA . LYS A 1 337 ? 35.836 32.975 -2.793 1.00 26.33 337 LYS A CA 1
ATOM 2743 C C . LYS A 1 337 ? 36.979 32.120 -3.344 1.00 26.33 337 LYS A C 1
ATOM 2745 O O . LYS A 1 337 ? 36.855 30.916 -3.521 1.00 26.33 337 LYS A O 1
ATOM 2750 N N . LYS A 1 338 ? 38.058 32.831 -3.672 1.00 24.44 338 LYS A N 1
ATOM 2751 C CA . LYS A 1 338 ? 39.323 32.393 -4.273 1.00 24.44 338 LYS A CA 1
ATOM 2752 C C . LYS A 1 338 ? 40.106 31.453 -3.345 1.00 24.44 338 LYS A C 1
ATOM 2754 O O . LYS A 1 338 ? 40.111 31.673 -2.139 1.00 24.44 338 LYS A O 1
ATOM 2759 N N . GLY A 1 339 ? 40.886 30.538 -3.923 1.00 23.92 339 GLY A N 1
ATOM 2760 C CA . GLY A 1 339 ? 41.957 29.820 -3.223 1.00 23.92 339 GLY A CA 1
ATOM 2761 C C . GLY A 1 339 ? 42.680 28.819 -4.126 1.00 23.92 339 GLY A C 1
ATOM 2762 O O . GLY A 1 339 ? 42.040 27.971 -4.724 1.00 23.92 339 GLY A O 1
ATOM 2763 N N . LYS A 1 340 ? 43.997 28.985 -4.267 1.00 23.16 340 LYS A N 1
ATOM 2764 C CA . LYS A 1 340 ? 44.936 28.349 -5.210 1.00 23.16 340 LYS A CA 1
ATOM 2765 C C . LYS A 1 340 ? 45.230 26.857 -4.933 1.00 23.16 340 LYS A C 1
ATOM 2767 O O . LYS A 1 340 ? 45.414 26.499 -3.781 1.00 23.16 340 LYS A O 1
ATOM 2772 N N . GLY A 1 341 ? 45.526 26.105 -6.004 1.00 21.61 341 GLY A N 1
ATOM 2773 C CA . GLY A 1 341 ? 46.834 25.437 -6.165 1.00 21.61 341 GLY A CA 1
ATOM 2774 C C . GLY A 1 341 ? 46.965 23.912 -5.967 1.00 21.61 341 GLY A C 1
ATOM 2775 O O . GLY A 1 341 ? 46.758 23.419 -4.871 1.00 21.61 341 GLY A O 1
ATOM 2776 N N . HIS A 1 342 ? 47.512 23.269 -7.015 1.00 23.50 342 HIS A N 1
ATOM 2777 C CA . HIS A 1 342 ? 48.371 22.058 -7.067 1.00 23.50 342 HIS A CA 1
ATOM 2778 C C . HIS A 1 342 ? 47.795 20.622 -7.243 1.00 23.50 342 HIS A C 1
ATOM 2780 O O . HIS A 1 342 ? 47.393 19.960 -6.298 1.00 23.50 342 HIS A O 1
ATOM 2786 N N . SER A 1 343 ? 47.890 20.166 -8.510 1.00 21.66 343 SER A N 1
ATOM 2787 C CA . SER A 1 343 ? 48.640 19.010 -9.081 1.00 21.66 343 SER A CA 1
ATOM 2788 C C . SER A 1 343 ? 48.321 17.523 -8.803 1.00 21.66 343 SER A C 1
ATOM 2790 O O . SER A 1 343 ? 48.318 17.080 -7.662 1.00 21.66 343 SER A O 1
ATOM 2792 N N . ASN A 1 344 ? 48.349 16.775 -9.929 1.00 22.47 344 ASN A N 1
ATOM 2793 C CA . ASN A 1 344 ? 48.610 15.334 -10.168 1.00 22.47 344 ASN A CA 1
ATOM 2794 C C . ASN A 1 344 ? 47.503 14.343 -9.726 1.00 22.47 344 ASN A C 1
ATOM 2796 O O . ASN A 1 344 ? 46.905 14.507 -8.679 1.00 22.47 344 ASN A O 1
ATOM 2800 N N . SER A 1 345 ? 47.132 13.284 -10.462 1.00 22.44 345 SER A N 1
ATOM 2801 C CA . SER A 1 345 ? 47.930 12.358 -11.287 1.00 22.44 345 SER A CA 1
ATOM 2802 C C . SER A 1 345 ? 47.095 11.555 -12.326 1.00 22.44 345 SER A C 1
ATOM 2804 O O . SER A 1 345 ? 45.896 11.767 -12.480 1.00 22.44 345 SER A O 1
ATOM 2806 N N . ASN A 1 346 ? 47.780 10.665 -13.054 1.00 20.98 346 ASN A N 1
ATOM 2807 C CA . ASN A 1 346 ? 47.484 10.044 -14.351 1.00 20.98 346 ASN A CA 1
ATOM 2808 C C . ASN A 1 346 ? 46.544 8.810 -14.381 1.00 20.98 346 ASN A C 1
ATOM 2810 O O . ASN A 1 346 ? 46.607 7.962 -13.498 1.00 20.98 346 ASN A O 1
ATOM 2814 N N . ASN A 1 347 ? 45.909 8.646 -15.560 1.00 25.20 347 ASN A N 1
ATOM 2815 C CA . ASN A 1 347 ? 45.590 7.405 -16.314 1.00 25.20 347 ASN A CA 1
ATOM 2816 C C . ASN A 1 347 ? 44.457 6.451 -15.850 1.00 25.20 347 ASN A C 1
ATOM 2818 O O . ASN A 1 347 ? 44.157 6.368 -14.667 1.00 25.20 347 ASN A O 1
ATOM 2822 N N . PRO A 1 348 ? 43.928 5.581 -16.748 1.00 27.30 348 PRO A N 1
ATOM 2823 C CA . PRO A 1 348 ? 43.666 5.772 -18.178 1.00 27.30 348 PRO A CA 1
ATOM 2824 C C . PRO A 1 348 ? 42.252 5.327 -18.623 1.00 27.30 348 PRO A C 1
ATOM 2826 O O . PRO A 1 348 ? 41.478 4.683 -17.918 1.00 27.30 348 PRO A O 1
ATOM 2829 N N . VAL A 1 349 ? 41.973 5.700 -19.869 1.00 24.59 349 VAL A N 1
ATOM 2830 C CA . VAL A 1 349 ? 40.872 5.320 -20.760 1.00 24.59 349 VAL A CA 1
ATOM 2831 C C . VAL A 1 349 ? 40.585 3.816 -20.747 1.00 24.59 349 VAL A C 1
ATOM 2833 O O . VAL A 1 349 ? 41.500 3.012 -20.898 1.00 24.59 349 VAL A O 1
ATOM 2836 N N . ASN A 1 350 ? 39.302 3.441 -20.701 1.00 23.28 350 ASN A N 1
ATOM 2837 C CA . ASN A 1 350 ? 38.871 2.162 -21.256 1.00 23.28 350 ASN A CA 1
ATOM 2838 C C . ASN A 1 350 ? 37.599 2.330 -22.099 1.00 23.28 350 ASN A C 1
ATOM 2840 O O . ASN A 1 350 ? 36.532 2.719 -21.623 1.00 23.28 350 ASN A O 1
ATOM 2844 N N . SER A 1 351 ? 37.785 2.084 -23.389 1.00 28.39 351 SER A N 1
ATOM 2845 C CA . SER A 1 351 ? 36.837 2.147 -24.493 1.00 28.39 351 SER A CA 1
ATOM 2846 C C . SER A 1 351 ? 35.766 1.061 -24.406 1.00 28.39 351 SER A C 1
ATOM 2848 O O . SER A 1 351 ? 36.111 -0.109 -24.247 1.00 28.39 351 SER A O 1
ATOM 2850 N N . LYS A 1 352 ? 34.495 1.406 -24.650 1.00 26.34 352 LYS A N 1
ATOM 2851 C CA . LYS A 1 352 ? 33.486 0.447 -25.130 1.00 26.34 352 LYS A CA 1
ATOM 2852 C C . LYS A 1 352 ? 32.575 1.069 -26.190 1.00 26.34 352 LYS A C 1
ATOM 2854 O O . LYS A 1 352 ? 31.715 1.889 -25.893 1.00 26.34 352 LYS A O 1
ATOM 2859 N N . SER A 1 353 ? 32.872 0.667 -27.426 1.00 25.72 353 SER A N 1
ATOM 2860 C CA . SER A 1 353 ? 31.965 0.205 -28.487 1.00 25.72 353 SER A CA 1
ATOM 2861 C C . SER A 1 353 ? 30.562 0.817 -28.592 1.00 25.72 353 SER A C 1
ATOM 2863 O O . SER A 1 353 ? 29.677 0.582 -27.772 1.00 25.72 353 SER A O 1
ATOM 2865 N N . SER A 1 354 ? 30.383 1.491 -29.725 1.00 30.12 354 SER A N 1
ATOM 2866 C CA . SER A 1 354 ? 29.157 1.912 -30.400 1.00 30.12 354 SER A CA 1
ATOM 2867 C C . SER A 1 354 ? 28.090 0.817 -30.535 1.00 30.12 354 SER A C 1
ATOM 2869 O O . SER A 1 354 ? 28.368 -0.249 -31.084 1.00 30.12 354 SER A O 1
ATOM 2871 N N . ALA A 1 355 ? 26.849 1.132 -30.157 1.00 30.00 355 ALA A N 1
ATOM 2872 C CA . ALA A 1 355 ? 25.649 0.423 -30.599 1.00 30.00 355 ALA A CA 1
ATOM 2873 C C . ALA A 1 355 ? 24.653 1.443 -31.179 1.00 30.00 355 ALA A C 1
ATOM 2875 O O . ALA A 1 355 ? 24.393 2.485 -30.578 1.00 30.00 355 ALA A O 1
ATOM 2876 N N . ALA A 1 356 ? 24.172 1.155 -32.388 1.00 28.95 356 ALA A N 1
ATOM 2877 C CA . ALA A 1 356 ? 23.430 2.055 -33.262 1.00 28.95 356 ALA A CA 1
ATOM 2878 C C . ALA A 1 356 ? 22.086 2.522 -32.670 1.00 28.95 356 ALA A C 1
ATOM 2880 O O . ALA A 1 356 ? 21.271 1.719 -32.218 1.00 28.95 356 ALA A O 1
ATOM 2881 N N . VAL A 1 357 ? 21.841 3.834 -32.727 1.00 37.50 357 VAL A N 1
ATOM 2882 C CA . VAL A 1 357 ? 20.602 4.484 -32.277 1.00 37.50 357 VAL A CA 1
ATOM 2883 C C . VAL A 1 357 ? 19.524 4.325 -33.354 1.00 37.50 357 VAL A C 1
ATOM 2885 O O . VAL A 1 357 ? 19.595 4.959 -34.404 1.00 37.50 357 VAL A O 1
ATOM 2888 N N . GLN A 1 358 ? 18.510 3.493 -33.099 1.00 35.66 358 GLN A N 1
ATOM 2889 C CA . GLN A 1 358 ? 17.279 3.474 -33.897 1.00 35.66 358 GLN A CA 1
ATOM 2890 C C . GLN A 1 358 ? 16.322 4.570 -33.405 1.00 35.66 358 GLN A C 1
ATOM 2892 O O . GLN A 1 358 ? 15.883 4.570 -32.255 1.00 35.66 358 GLN A O 1
ATOM 2897 N N . THR A 1 359 ? 15.993 5.515 -34.284 1.00 37.06 359 THR A N 1
ATOM 2898 C CA . THR A 1 359 ? 15.060 6.618 -34.026 1.00 37.06 359 THR A CA 1
ATOM 2899 C C . THR A 1 359 ? 13.623 6.171 -34.303 1.00 37.06 359 THR A C 1
ATOM 2901 O O . THR A 1 359 ? 13.126 6.321 -35.414 1.00 37.06 359 THR A O 1
ATOM 2904 N N . ASN A 1 360 ? 12.934 5.618 -33.301 1.00 40.72 360 ASN A N 1
ATOM 2905 C CA . ASN A 1 360 ? 11.483 5.414 -33.381 1.00 40.72 360 ASN A CA 1
ATOM 2906 C C . ASN A 1 360 ? 10.768 6.719 -32.984 1.00 40.72 360 ASN A C 1
ATOM 2908 O O . ASN A 1 360 ? 11.004 7.254 -31.900 1.00 40.72 360 ASN A O 1
ATOM 2912 N N . GLY A 1 361 ? 9.926 7.242 -33.882 1.00 49.00 361 GLY A N 1
ATOM 2913 C CA . GLY A 1 361 ? 9.357 8.602 -33.905 1.00 49.00 361 GLY A CA 1
ATOM 2914 C C . GLY A 1 361 ? 8.381 9.002 -32.786 1.00 49.00 361 GLY A C 1
ATOM 2915 O O . GLY A 1 361 ? 7.338 9.582 -33.065 1.00 49.00 361 GLY A O 1
ATOM 2916 N N . THR A 1 362 ? 8.693 8.727 -31.518 1.00 56.34 362 THR A N 1
ATOM 2917 C CA . THR A 1 362 ? 7.849 9.075 -30.357 1.00 56.34 362 THR A CA 1
ATOM 2918 C C . THR A 1 362 ? 8.237 10.391 -29.668 1.00 56.34 362 THR A C 1
ATOM 2920 O O . THR A 1 362 ? 7.452 10.920 -28.881 1.00 56.34 362 THR A O 1
ATOM 2923 N N . CYS A 1 363 ? 9.416 10.956 -29.960 1.00 72.88 363 CYS A N 1
ATOM 2924 C CA . CYS A 1 363 ? 9.853 12.265 -29.451 1.00 72.88 363 CYS A CA 1
ATOM 2925 C C . CYS A 1 363 ? 9.629 13.364 -30.498 1.00 72.88 363 CYS A C 1
ATOM 2927 O O . CYS A 1 363 ? 9.843 13.120 -31.682 1.00 72.88 363 CYS A O 1
ATOM 2929 N N . LYS A 1 364 ? 9.221 14.578 -30.092 1.00 86.44 364 LYS A N 1
ATOM 2930 C CA . LYS A 1 364 ? 9.027 15.711 -31.024 1.00 86.44 364 LYS A CA 1
ATOM 2931 C C . LYS A 1 364 ? 10.339 16.054 -31.732 1.00 86.44 364 LYS A C 1
ATOM 2933 O O . LYS A 1 364 ? 11.396 16.007 -31.108 1.00 86.44 364 LYS A O 1
ATOM 2938 N N . ILE A 1 365 ? 10.289 16.475 -32.993 1.00 91.62 365 ILE A N 1
ATOM 2939 C CA . ILE A 1 365 ? 11.504 16.715 -33.792 1.00 91.62 365 ILE A CA 1
ATOM 2940 C C . ILE A 1 365 ? 12.509 17.690 -33.147 1.00 91.62 365 ILE A C 1
ATOM 2942 O O . ILE A 1 365 ? 13.707 17.422 -33.124 1.00 91.62 365 ILE A O 1
ATOM 2946 N N . GLY A 1 366 ? 12.043 18.784 -32.539 1.00 88.88 366 GLY A N 1
ATOM 2947 C CA . GLY A 1 366 ? 12.936 19.714 -31.841 1.00 88.88 366 GLY A CA 1
ATOM 2948 C C . GLY A 1 366 ? 13.608 19.076 -30.620 1.00 88.88 366 GLY A C 1
ATOM 2949 O O . GLY A 1 366 ? 14.729 19.421 -30.255 1.00 88.88 366 GLY A O 1
ATOM 2950 N N . GLU A 1 367 ? 12.956 18.100 -29.991 1.00 88.25 367 GLU A N 1
ATOM 2951 C CA . GLU A 1 367 ? 13.561 17.323 -28.914 1.00 88.25 367 GLU A CA 1
ATOM 2952 C C . GLU A 1 367 ? 14.613 16.348 -29.452 1.00 88.25 367 GLU A C 1
ATOM 2954 O O . GLU A 1 367 ? 15.694 16.262 -28.867 1.00 88.25 367 GLU A O 1
ATOM 2959 N N . LEU A 1 368 ? 14.358 15.716 -30.603 1.00 89.38 368 LEU A N 1
ATOM 2960 C CA . LEU A 1 368 ? 15.338 14.888 -31.310 1.00 89.38 368 LEU A CA 1
ATOM 2961 C C . LEU A 1 368 ? 16.588 15.701 -31.684 1.00 89.38 368 LEU A C 1
ATOM 2963 O O . LEU A 1 368 ? 17.709 15.271 -31.419 1.00 89.38 368 LEU A O 1
ATOM 2967 N N . ALA A 1 369 ? 16.409 16.916 -32.207 1.00 91.69 369 ALA A N 1
ATOM 2968 C CA . ALA A 1 369 ? 17.515 17.808 -32.542 1.00 91.69 369 ALA A CA 1
ATOM 2969 C C . ALA A 1 369 ? 18.297 18.257 -31.294 1.00 91.69 369 ALA A C 1
ATOM 2971 O O . ALA A 1 369 ? 19.527 18.209 -31.240 1.00 91.69 369 ALA A O 1
ATOM 2972 N N . ARG A 1 370 ? 17.585 18.662 -30.236 1.00 90.94 370 ARG A N 1
ATOM 2973 C CA . ARG A 1 370 ? 18.207 19.152 -28.998 1.00 90.94 370 ARG A CA 1
ATOM 2974 C C . ARG A 1 370 ? 18.973 18.068 -28.238 1.00 90.94 370 ARG A C 1
ATOM 2976 O O . ARG A 1 370 ? 19.866 18.413 -27.464 1.00 90.94 370 ARG A O 1
ATOM 2983 N N . THR A 1 371 ? 18.608 16.800 -28.418 1.00 89.19 371 THR A N 1
ATOM 2984 C CA . THR A 1 371 ? 19.195 15.667 -27.692 1.00 89.19 371 THR A CA 1
ATOM 2985 C C . THR A 1 371 ? 20.148 14.862 -28.570 1.00 89.19 371 THR A C 1
ATOM 2987 O O . THR A 1 371 ? 21.354 14.904 -28.343 1.00 89.19 371 THR A O 1
ATOM 2990 N N . VAL A 1 372 ? 19.636 14.181 -29.594 1.00 91.25 372 VAL A N 1
ATOM 2991 C CA . VAL A 1 372 ? 20.390 13.221 -30.413 1.00 91.25 372 VAL A CA 1
ATOM 2992 C C . VAL A 1 372 ? 21.357 13.929 -31.354 1.00 91.25 372 VAL A C 1
ATOM 2994 O O . VAL A 1 372 ? 22.553 13.651 -31.307 1.00 91.25 372 VAL A O 1
ATOM 2997 N N . LEU A 1 373 ? 20.883 14.896 -32.148 1.00 93.50 373 LEU A N 1
ATOM 2998 C CA . LEU A 1 373 ? 21.758 15.652 -33.054 1.00 93.50 373 LEU A CA 1
ATOM 2999 C C . LEU A 1 373 ? 22.850 16.397 -32.281 1.00 93.50 373 LEU A C 1
ATOM 3001 O O . LEU A 1 373 ? 24.021 16.306 -32.639 1.00 93.50 373 LEU A O 1
ATOM 3005 N N . ARG A 1 374 ? 22.493 17.074 -31.181 1.00 94.69 374 ARG A N 1
ATOM 3006 C CA . ARG A 1 374 ? 23.480 17.701 -30.289 1.00 94.69 374 ARG A CA 1
ATOM 3007 C C . ARG A 1 374 ? 24.561 16.712 -29.853 1.00 94.69 374 ARG A C 1
ATOM 3009 O O . ARG A 1 374 ? 25.735 17.042 -29.964 1.00 94.69 374 ARG A O 1
ATOM 3016 N N . ALA A 1 375 ? 24.179 15.540 -29.347 1.00 89.75 375 ALA A N 1
ATOM 3017 C CA . ALA A 1 375 ? 25.138 14.566 -28.831 1.00 89.75 375 ALA A CA 1
ATOM 3018 C C . ALA A 1 375 ? 26.097 14.075 -29.927 1.00 89.75 375 ALA A C 1
ATOM 3020 O O . ALA A 1 375 ? 27.300 13.970 -29.692 1.00 89.75 375 ALA A O 1
ATOM 3021 N N . ILE A 1 376 ? 25.585 13.839 -31.138 1.00 91.81 376 ILE A N 1
ATOM 3022 C CA . ILE A 1 376 ? 26.400 13.448 -32.295 1.00 91.81 376 ILE A CA 1
ATOM 3023 C C . ILE A 1 376 ? 27.411 14.553 -32.633 1.00 91.81 376 ILE A C 1
ATOM 3025 O O . ILE A 1 376 ? 28.603 14.271 -32.774 1.00 91.81 376 ILE A O 1
ATOM 3029 N N . LEU A 1 377 ? 26.974 15.814 -32.667 1.00 94.56 377 LEU A N 1
ATOM 3030 C CA . LEU A 1 377 ? 27.843 16.963 -32.933 1.00 94.56 377 LEU A CA 1
ATOM 3031 C C . LEU A 1 377 ? 28.914 17.161 -31.846 1.00 94.56 377 LEU A C 1
ATOM 3033 O O . LEU A 1 377 ? 30.090 17.315 -32.169 1.00 94.56 377 LEU A O 1
ATOM 3037 N N . GLU A 1 378 ? 28.541 17.109 -30.565 1.00 93.00 378 GLU A N 1
ATOM 3038 C CA . GLU A 1 378 ? 29.470 17.259 -29.430 1.00 93.00 378 GLU A CA 1
ATOM 3039 C C . GLU A 1 378 ? 30.473 16.091 -29.348 1.00 93.00 378 GLU A C 1
ATOM 3041 O O . GLU A 1 378 ? 31.611 16.282 -28.924 1.00 93.00 378 GLU A O 1
ATOM 3046 N N . SER A 1 379 ? 30.097 14.897 -29.823 1.00 88.75 379 SER A N 1
ATOM 3047 C CA . SER A 1 379 ? 31.002 13.740 -29.912 1.00 88.75 379 SER A CA 1
ATOM 3048 C C . SER A 1 379 ? 32.022 13.822 -31.057 1.00 88.75 379 SER A C 1
ATOM 3050 O O . SER A 1 379 ? 32.890 12.959 -31.168 1.00 88.75 379 SER A O 1
ATOM 3052 N N . GLY A 1 380 ? 31.940 14.854 -31.905 1.00 89.44 380 GLY A N 1
ATOM 3053 C CA . GLY A 1 380 ? 32.887 15.082 -32.998 1.00 89.44 380 GLY A CA 1
ATOM 3054 C C . GLY A 1 380 ? 32.688 14.177 -34.215 1.00 89.44 380 GLY A C 1
ATOM 3055 O O . GLY A 1 380 ? 33.614 14.055 -35.017 1.00 89.44 380 GLY A O 1
ATOM 3056 N N . LYS A 1 381 ? 31.504 13.563 -34.358 1.00 89.31 381 LYS A N 1
ATOM 3057 C CA . LYS A 1 381 ? 31.148 12.681 -35.485 1.00 89.31 381 LYS A CA 1
ATOM 3058 C C . LYS A 1 381 ? 30.932 13.420 -36.807 1.00 89.31 381 LYS A C 1
ATOM 3060 O O . LYS A 1 381 ? 31.119 12.823 -37.859 1.00 89.31 381 LYS A O 1
ATOM 3065 N N . ALA A 1 382 ? 30.578 14.705 -36.757 1.00 91.19 382 ALA A N 1
ATOM 3066 C CA . ALA A 1 382 ? 30.527 15.579 -37.930 1.00 91.19 382 ALA A CA 1
ATOM 3067 C C . ALA A 1 382 ? 31.890 16.249 -38.143 1.00 91.19 382 ALA A C 1
ATOM 3069 O O . ALA A 1 382 ? 32.425 16.858 -37.216 1.00 91.19 382 ALA A O 1
ATOM 3070 N N . SER A 1 383 ? 32.447 16.156 -39.353 1.00 93.19 383 SER A N 1
ATOM 3071 C CA . SER A 1 383 ? 33.804 16.645 -39.645 1.00 93.19 383 SER A CA 1
ATOM 3072 C C . SER A 1 383 ? 33.928 18.171 -39.506 1.00 93.19 383 SER A C 1
ATOM 3074 O O . SER A 1 383 ? 32.960 18.906 -39.669 1.00 93.19 383 SER A O 1
ATOM 3076 N N . LYS A 1 384 ? 35.139 18.706 -39.288 1.00 92.62 384 LYS A N 1
ATOM 3077 C CA . LYS A 1 384 ? 35.357 20.172 -39.233 1.00 92.62 384 LYS A CA 1
ATOM 3078 C C . LYS A 1 384 ? 34.884 20.911 -40.497 1.00 92.62 384 LYS A C 1
ATOM 3080 O O . LYS A 1 384 ? 34.466 22.063 -40.384 1.00 92.62 384 LYS A O 1
ATOM 3085 N N . ALA A 1 385 ? 34.980 20.275 -41.668 1.00 90.81 385 ALA A N 1
ATOM 3086 C CA . ALA A 1 385 ? 34.479 20.826 -42.927 1.00 90.81 385 ALA A CA 1
ATOM 3087 C C . ALA A 1 385 ? 32.946 20.892 -42.915 1.00 90.81 385 ALA A C 1
ATOM 3089 O O . ALA A 1 385 ? 32.375 21.949 -43.146 1.00 90.81 385 ALA A O 1
ATOM 3090 N N . GLU A 1 386 ? 32.295 19.814 -42.491 1.00 92.94 386 GLU A N 1
ATOM 3091 C CA . GLU A 1 386 ? 30.840 19.756 -42.371 1.00 92.94 386 GLU A CA 1
ATOM 3092 C C . GLU A 1 386 ? 30.299 20.732 -41.312 1.00 92.94 386 GLU A C 1
ATOM 3094 O O . GLU A 1 386 ? 29.309 21.418 -41.545 1.00 92.94 386 GLU A O 1
ATOM 3099 N N . ILE A 1 387 ? 30.994 20.900 -40.179 1.00 97.25 387 ILE A N 1
ATOM 3100 C CA . ILE A 1 387 ? 30.660 21.932 -39.184 1.00 97.25 387 ILE A CA 1
ATOM 3101 C C . ILE A 1 387 ? 30.749 23.338 -39.790 1.00 97.25 387 ILE A C 1
ATOM 3103 O O . ILE A 1 387 ? 29.944 24.200 -39.443 1.00 97.25 387 ILE A O 1
ATOM 3107 N N . LYS A 1 388 ? 31.705 23.596 -40.696 1.00 93.00 388 LYS A N 1
ATOM 3108 C CA . LYS A 1 388 ? 31.791 24.878 -41.413 1.00 93.00 388 LYS A CA 1
ATOM 3109 C C . LYS A 1 388 ? 30.582 25.065 -42.330 1.00 93.00 388 LYS A C 1
ATOM 3111 O O . LYS A 1 388 ? 30.036 26.166 -42.368 1.00 93.00 388 LYS A O 1
ATOM 3116 N N . ASP A 1 389 ? 30.137 24.004 -42.992 1.00 92.88 389 ASP A N 1
ATOM 3117 C CA . ASP A 1 389 ? 28.966 24.043 -43.867 1.00 92.88 389 ASP A CA 1
ATOM 3118 C C . ASP A 1 389 ? 27.668 24.244 -43.069 1.00 92.88 389 ASP A C 1
ATOM 3120 O O . ASP A 1 389 ? 26.825 25.043 -43.474 1.00 92.88 389 ASP A O 1
ATOM 3124 N N . MET A 1 390 ? 27.547 23.655 -41.873 1.00 97.06 390 MET A N 1
ATOM 3125 C CA . MET A 1 390 ? 26.417 23.848 -40.945 1.00 97.06 390 MET A CA 1
ATOM 3126 C C . MET A 1 390 ? 26.236 25.289 -40.440 1.00 97.06 390 MET A C 1
ATOM 3128 O O . MET A 1 390 ? 25.171 25.624 -39.917 1.00 97.06 390 MET A O 1
ATOM 3132 N N . LEU A 1 391 ? 27.244 26.153 -40.605 1.00 94.94 391 LEU A N 1
ATOM 3133 C CA . LEU A 1 391 ? 27.138 27.595 -40.341 1.00 94.94 391 LEU A CA 1
ATOM 3134 C C . LEU A 1 391 ? 26.473 28.363 -41.493 1.00 94.94 391 LEU A C 1
ATOM 3136 O O . LEU A 1 391 ? 26.208 29.559 -41.365 1.00 94.94 391 LEU A O 1
ATOM 3140 N N . THR A 1 392 ? 26.224 27.707 -42.627 1.00 92.50 392 THR A N 1
ATOM 3141 C CA . THR A 1 392 ? 25.632 28.322 -43.816 1.00 92.50 392 THR A CA 1
ATOM 3142 C C . THR A 1 392 ? 24.142 28.008 -43.918 1.00 92.50 392 THR A C 1
ATOM 3144 O O . THR A 1 392 ? 23.673 26.921 -43.561 1.00 92.50 392 THR A O 1
ATOM 3147 N N . PHE A 1 393 ? 23.382 28.968 -44.447 1.00 91.94 393 PHE A N 1
ATOM 3148 C CA . PHE A 1 393 ? 21.961 28.782 -44.737 1.00 91.94 393 PHE A CA 1
ATOM 3149 C C . PHE A 1 393 ? 21.740 27.668 -45.770 1.00 91.94 393 PHE A C 1
ATOM 3151 O O . PHE A 1 393 ? 20.924 26.783 -45.534 1.00 91.94 393 PHE A O 1
ATOM 3158 N N . ASN A 1 394 ? 22.505 27.664 -46.869 1.00 88.19 394 ASN A N 1
ATOM 3159 C CA . ASN A 1 394 ? 22.307 26.725 -47.980 1.00 88.19 394 ASN A CA 1
ATOM 3160 C C . ASN A 1 394 ? 22.432 25.263 -47.545 1.00 88.19 394 ASN A C 1
ATOM 3162 O O . ASN A 1 394 ? 21.542 24.465 -47.829 1.00 88.19 394 ASN A O 1
ATOM 3166 N N . TYR A 1 395 ? 23.492 24.918 -46.813 1.00 94.56 395 TYR A N 1
ATOM 3167 C CA . TYR A 1 395 ? 23.658 23.556 -46.312 1.00 94.56 395 TYR A CA 1
ATOM 3168 C C . TYR A 1 395 ? 22.524 23.177 -45.354 1.00 94.56 395 TYR A C 1
ATOM 3170 O O . TYR A 1 395 ? 21.946 22.102 -45.459 1.00 94.56 395 TYR A O 1
ATOM 3178 N N . SER A 1 396 ? 22.145 24.083 -44.453 1.00 95.06 396 SER A N 1
ATOM 3179 C CA . SER A 1 396 ? 21.100 23.817 -43.458 1.00 95.06 396 SER A CA 1
ATOM 3180 C C . SER A 1 396 ? 19.723 23.629 -44.099 1.00 95.06 396 SER A C 1
ATOM 3182 O O . SER A 1 396 ? 18.957 22.756 -43.686 1.00 95.06 396 SER A O 1
ATOM 3184 N N . LYS A 1 397 ? 19.442 24.387 -45.163 1.00 90.75 397 LYS A N 1
ATOM 3185 C CA . LYS A 1 397 ? 18.211 24.285 -45.942 1.00 90.75 397 LYS A CA 1
ATOM 3186 C C . LYS A 1 397 ? 18.127 22.980 -46.727 1.00 90.75 397 LYS A C 1
ATOM 3188 O O . LYS A 1 397 ? 17.089 22.325 -46.690 1.00 90.75 397 LYS A O 1
ATOM 3193 N N . VAL A 1 398 ? 19.206 22.601 -47.412 1.00 88.06 398 VAL A N 1
ATOM 3194 C CA . VAL A 1 398 ? 19.261 21.384 -48.239 1.00 88.06 398 VAL A CA 1
ATOM 3195 C C . VAL A 1 398 ? 19.304 20.121 -47.375 1.00 88.06 398 VAL A C 1
ATOM 3197 O O . VAL A 1 398 ? 18.608 19.152 -47.669 1.00 88.06 398 VAL A O 1
ATOM 3200 N N . THR A 1 399 ? 20.088 20.131 -46.297 1.00 91.31 399 THR A N 1
ATOM 3201 C CA . THR A 1 399 ? 20.357 18.941 -45.478 1.00 91.31 399 THR A CA 1
ATOM 3202 C C . THR A 1 399 ? 19.311 18.715 -44.389 1.00 91.31 399 THR A C 1
ATOM 3204 O O . THR A 1 399 ? 19.004 17.565 -44.092 1.00 91.31 399 THR A O 1
ATOM 3207 N N . PHE A 1 400 ? 18.744 19.778 -43.804 1.00 94.38 400 PHE A N 1
ATOM 3208 C CA . PHE A 1 400 ? 17.824 19.684 -42.659 1.00 94.38 400 PHE A CA 1
ATOM 3209 C C . PHE A 1 400 ? 16.464 20.355 -42.881 1.00 94.38 400 PHE A C 1
ATOM 3211 O O . PHE A 1 400 ? 15.637 20.323 -41.979 1.00 94.38 400 PHE A O 1
ATOM 3218 N N . GLY A 1 401 ? 16.220 20.993 -44.032 1.00 90.56 401 GLY A N 1
ATOM 3219 C CA . GLY A 1 401 ? 14.965 21.712 -44.306 1.00 90.56 401 GLY A CA 1
ATOM 3220 C C . GLY A 1 401 ? 14.856 23.092 -43.642 1.00 90.56 401 GLY A C 1
ATOM 3221 O O . GLY A 1 401 ? 13.947 23.865 -43.967 1.00 90.56 401 GLY A O 1
ATOM 3222 N N . LEU A 1 402 ? 15.825 23.447 -42.790 1.00 94.69 402 LEU A N 1
ATOM 3223 C CA . LEU A 1 402 ? 15.808 24.637 -41.943 1.00 94.69 402 LEU A CA 1
ATOM 3224 C C . LEU A 1 402 ? 15.898 25.943 -42.740 1.00 94.69 402 LEU A C 1
ATOM 3226 O O . LEU A 1 402 ? 16.601 26.048 -43.740 1.00 94.69 402 LEU A O 1
ATOM 3230 N N . GLN A 1 403 ? 15.226 26.981 -42.241 1.00 91.81 403 GLN A N 1
ATOM 3231 C CA . GLN A 1 403 ? 15.260 28.335 -42.820 1.00 91.81 403 GLN A CA 1
ATOM 3232 C C . GLN A 1 403 ? 16.385 29.211 -42.246 1.00 91.81 403 GLN A C 1
ATOM 3234 O O . GLN A 1 403 ? 16.459 30.406 -42.521 1.00 91.81 403 GLN A O 1
ATOM 3239 N N . TYR A 1 404 ? 17.248 28.626 -41.421 1.00 94.56 404 TYR A N 1
ATOM 3240 C CA . TYR A 1 404 ? 18.355 29.291 -40.751 1.00 94.56 404 TYR A CA 1
ATOM 3241 C C . TYR A 1 404 ? 19.550 28.334 -40.703 1.00 94.56 404 TYR A C 1
ATOM 3243 O O . TYR A 1 404 ? 19.340 27.117 -40.754 1.00 94.56 404 TYR A O 1
ATOM 3251 N N . PRO A 1 405 ? 20.787 28.851 -40.589 1.00 97.19 405 PRO A N 1
ATOM 3252 C CA . PRO A 1 405 ? 21.943 28.025 -40.274 1.00 97.19 405 PRO A CA 1
ATOM 3253 C C . PRO A 1 405 ? 21.667 27.095 -39.091 1.00 97.19 405 PRO A C 1
ATOM 3255 O O . PRO A 1 405 ? 21.110 27.516 -38.077 1.00 97.19 405 PRO A O 1
ATOM 3258 N N . LEU A 1 406 ? 22.053 25.827 -39.210 1.00 97.75 406 LEU A N 1
ATOM 3259 C CA . LEU A 1 406 ? 21.892 24.850 -38.142 1.00 97.75 406 LEU A CA 1
ATOM 3260 C C . LEU A 1 406 ? 22.716 25.263 -36.919 1.00 97.75 406 LEU A C 1
ATOM 3262 O O . LEU A 1 406 ? 22.257 25.105 -35.786 1.00 97.75 406 LEU A O 1
ATOM 3266 N N . LEU A 1 407 ? 23.911 25.807 -37.162 1.00 97.81 407 LEU A N 1
ATOM 3267 C CA . LEU A 1 407 ? 24.824 26.300 -36.144 1.00 97.81 407 LEU A CA 1
ATOM 3268 C C . LEU A 1 407 ? 25.130 27.785 -36.343 1.00 97.81 407 LEU A C 1
ATOM 3270 O O . LEU A 1 407 ? 25.262 28.273 -37.462 1.00 97.81 407 LEU A O 1
ATOM 3274 N N . VAL A 1 408 ? 25.347 28.489 -35.237 1.00 96.56 408 VAL A N 1
ATOM 3275 C CA . VAL A 1 408 ? 25.987 29.815 -35.211 1.00 96.56 408 VAL A CA 1
ATOM 3276 C C . VAL A 1 408 ? 27.061 29.841 -34.137 1.00 96.56 408 VAL A C 1
ATOM 3278 O O . VAL A 1 408 ? 26.937 29.164 -33.119 1.00 96.56 408 VAL A O 1
ATOM 3281 N N . LYS A 1 409 ? 28.139 30.599 -34.350 1.00 95.06 409 LYS A N 1
ATOM 3282 C CA . LYS A 1 409 ? 29.242 30.691 -33.383 1.00 95.06 409 LYS A CA 1
ATOM 3283 C C . LYS A 1 409 ? 28.833 31.529 -32.177 1.00 95.06 409 LYS A C 1
ATOM 3285 O O . LYS A 1 409 ? 28.230 32.594 -32.335 1.00 95.06 409 LYS A O 1
ATOM 3290 N N . SER A 1 410 ? 29.235 31.099 -30.987 1.00 90.50 410 SER A N 1
ATOM 3291 C CA . SER A 1 410 ? 29.146 31.946 -29.801 1.00 90.50 410 SER A CA 1
ATOM 3292 C C . SER A 1 410 ? 29.957 33.232 -30.010 1.00 90.50 410 SER A C 1
ATOM 3294 O O . SER A 1 410 ? 31.077 33.185 -30.520 1.00 90.50 410 SER A O 1
ATOM 3296 N N . GLY A 1 411 ? 29.363 34.383 -29.686 1.00 84.75 411 GLY A N 1
ATOM 3297 C CA . GLY A 1 411 ? 29.953 35.709 -29.909 1.00 84.75 411 GLY A CA 1
ATOM 3298 C C . GLY A 1 411 ? 29.742 36.312 -31.306 1.00 84.75 411 GLY A C 1
ATOM 3299 O O . GLY A 1 411 ? 30.177 37.435 -31.536 1.00 84.75 411 GLY A O 1
ATOM 3300 N N . SER A 1 412 ? 29.076 35.613 -32.234 1.00 88.38 412 SER A N 1
ATOM 3301 C CA . SER A 1 412 ? 28.642 36.204 -33.512 1.00 88.38 412 SER A CA 1
ATOM 3302 C C . SER A 1 412 ? 27.282 36.906 -33.388 1.00 88.38 412 SER A C 1
ATOM 3304 O O . SER A 1 412 ? 26.524 36.633 -32.458 1.00 88.38 412 SER A O 1
ATOM 3306 N N . THR A 1 413 ? 26.958 37.805 -34.319 1.00 90.69 413 THR A N 1
ATOM 3307 C CA . THR A 1 413 ? 25.637 38.452 -34.387 1.00 90.69 413 THR A CA 1
ATOM 3308 C C . THR A 1 413 ? 24.627 37.511 -35.046 1.00 90.69 413 THR A C 1
ATOM 3310 O O . THR A 1 413 ? 24.811 37.122 -36.198 1.00 90.69 413 THR A O 1
ATOM 3313 N N . PHE A 1 414 ? 23.554 37.148 -34.339 1.00 92.25 414 PHE A N 1
ATOM 3314 C CA . PHE A 1 414 ? 22.462 36.313 -34.857 1.00 92.25 414 PHE A CA 1
ATOM 3315 C C . PHE A 1 414 ? 21.141 36.578 -34.112 1.00 92.25 414 PHE A C 1
ATOM 3317 O O . PHE A 1 414 ? 21.138 37.118 -33.007 1.00 92.25 414 PHE A O 1
ATOM 3324 N N . ASP A 1 415 ? 20.005 36.174 -34.695 1.00 91.25 415 ASP A N 1
ATOM 3325 C CA . ASP A 1 415 ? 18.691 36.239 -34.032 1.00 91.25 415 ASP A CA 1
ATOM 3326 C C . ASP A 1 415 ? 18.564 35.127 -32.980 1.00 91.25 415 ASP A C 1
ATOM 3328 O O . ASP A 1 415 ? 18.233 33.980 -33.293 1.00 91.25 415 ASP A O 1
ATOM 3332 N N . ALA A 1 416 ? 18.806 35.472 -31.714 1.00 89.69 416 ALA A N 1
ATOM 3333 C CA . ALA A 1 416 ? 18.793 34.531 -30.596 1.00 89.69 416 ALA A CA 1
ATOM 3334 C C . ALA A 1 416 ? 17.467 33.763 -30.431 1.00 89.69 416 ALA A C 1
ATOM 3336 O O . ALA A 1 416 ? 17.475 32.659 -29.888 1.00 89.69 416 ALA A O 1
ATOM 3337 N N . LYS A 1 417 ? 16.332 34.280 -30.930 1.00 92.81 417 LYS A N 1
ATOM 3338 C CA . LYS A 1 417 ? 15.029 33.593 -30.831 1.00 92.81 417 LYS A CA 1
ATOM 3339 C C . LYS A 1 417 ? 14.962 32.324 -31.686 1.00 92.81 417 LYS A C 1
ATOM 3341 O O . LYS A 1 417 ? 14.122 31.461 -31.434 1.00 92.81 417 LYS A O 1
ATOM 3346 N N . ARG A 1 418 ? 15.836 32.197 -32.691 1.00 94.75 418 ARG A N 1
ATOM 3347 C CA . ARG A 1 418 ? 15.866 31.071 -33.642 1.00 94.75 418 ARG A CA 1
ATOM 3348 C C . ARG A 1 418 ? 16.767 29.919 -33.206 1.00 94.75 418 ARG A C 1
ATOM 3350 O O . ARG A 1 418 ? 16.830 28.917 -33.913 1.00 94.75 418 ARG A O 1
ATOM 3357 N N . TYR A 1 419 ? 17.439 30.035 -32.061 1.00 97.06 419 TYR A N 1
ATOM 3358 C CA . TYR A 1 419 ? 18.404 29.050 -31.576 1.00 97.06 419 TYR A CA 1
ATOM 3359 C C . TYR A 1 419 ? 18.099 28.643 -30.131 1.00 97.06 419 TYR A C 1
ATOM 3361 O O . TYR A 1 419 ? 17.485 29.381 -29.362 1.00 97.06 419 TYR A O 1
ATOM 3369 N N . TYR A 1 420 ? 18.494 27.431 -29.748 1.00 95.19 420 TYR A N 1
ATOM 3370 C CA . TYR A 1 420 ? 18.390 26.971 -28.369 1.00 95.19 420 TYR A CA 1
ATOM 3371 C C . TYR A 1 420 ? 19.324 27.774 -27.467 1.00 95.19 420 TYR A C 1
ATOM 3373 O O . TYR A 1 420 ? 20.488 27.965 -27.787 1.00 95.19 420 TYR A O 1
ATOM 3381 N N . VAL A 1 421 ? 18.831 28.155 -26.289 1.00 89.44 421 VAL A N 1
ATOM 3382 C CA . VAL A 1 421 ? 19.549 29.012 -25.326 1.00 89.44 421 VAL A CA 1
ATOM 3383 C C . VAL A 1 421 ? 20.854 28.388 -24.814 1.00 89.44 421 VAL A C 1
ATOM 3385 O O . VAL A 1 421 ? 21.779 29.100 -24.441 1.00 89.44 421 VAL A O 1
ATOM 3388 N N . LYS A 1 422 ? 20.949 27.054 -24.772 1.00 92.19 422 LYS A N 1
ATOM 3389 C CA . LYS A 1 422 ? 22.153 26.362 -24.299 1.00 92.19 422 LYS A CA 1
ATOM 3390 C C . LYS A 1 422 ? 23.135 26.175 -25.467 1.00 92.19 422 LYS A C 1
ATOM 3392 O O . LYS A 1 422 ? 22.749 25.500 -26.424 1.00 92.19 422 LYS A O 1
ATOM 3397 N N . PRO A 1 423 ? 24.385 26.667 -25.400 1.00 92.50 423 PRO A N 1
ATOM 3398 C CA . PRO A 1 423 ? 25.377 26.385 -26.433 1.00 92.50 423 PRO A CA 1
ATOM 3399 C C . PRO A 1 423 ? 25.796 24.906 -26.416 1.00 92.50 423 PRO A C 1
ATOM 3401 O O . PRO A 1 423 ? 25.576 24.204 -25.425 1.00 92.50 423 PRO A O 1
ATOM 3404 N N . LEU A 1 424 ? 26.341 24.414 -27.525 1.00 95.06 424 LEU A N 1
ATOM 3405 C CA . LEU A 1 424 ? 27.028 23.126 -27.645 1.00 95.06 424 LEU A CA 1
ATOM 3406 C C . LEU A 1 424 ? 28.498 23.350 -27.980 1.00 95.06 424 LEU A C 1
ATOM 3408 O O . LEU A 1 424 ? 28.821 24.239 -28.768 1.00 95.06 424 LEU A O 1
ATOM 3412 N N . THR A 1 425 ? 29.367 22.527 -27.402 1.00 95.50 425 THR A N 1
ATOM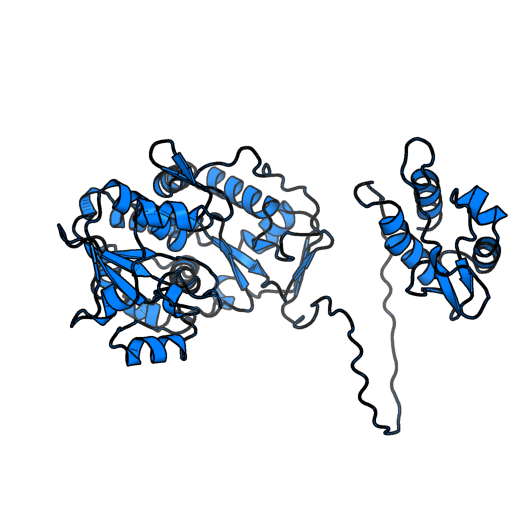 3413 C CA . THR A 1 425 ? 30.814 22.618 -27.608 1.00 95.50 425 THR A CA 1
ATOM 3414 C C . THR A 1 425 ? 31.243 21.578 -28.637 1.00 95.50 425 THR A C 1
ATOM 3416 O O . THR A 1 425 ? 31.161 20.379 -28.392 1.00 95.50 425 THR A O 1
ATOM 3419 N N . ILE A 1 426 ? 31.718 22.040 -29.793 1.00 95.00 426 ILE A N 1
ATOM 3420 C CA . ILE A 1 426 ? 32.192 21.193 -30.891 1.00 95.00 426 ILE A CA 1
ATOM 3421 C C . ILE A 1 426 ? 33.638 21.586 -31.186 1.00 95.00 426 ILE A C 1
ATOM 3423 O O . ILE A 1 426 ? 33.924 22.747 -31.481 1.00 95.00 426 ILE A O 1
ATOM 3427 N N . TYR A 1 427 ? 34.568 20.633 -31.093 1.00 92.62 427 TYR A N 1
ATOM 3428 C CA . TYR A 1 427 ? 36.005 20.883 -31.285 1.00 92.62 427 TYR A CA 1
ATOM 3429 C C . TYR A 1 427 ? 36.531 22.081 -30.463 1.00 92.62 427 TYR A C 1
ATOM 3431 O O . TYR A 1 427 ? 37.217 22.956 -30.997 1.00 92.62 427 TYR A O 1
ATOM 3439 N N . ASN A 1 428 ? 36.187 22.122 -29.168 1.00 91.69 428 ASN A N 1
ATOM 3440 C CA . ASN A 1 428 ? 36.551 23.183 -28.213 1.00 91.69 428 ASN A CA 1
ATOM 3441 C C . ASN A 1 428 ? 36.082 24.597 -28.605 1.00 91.69 428 ASN A C 1
ATOM 3443 O O . ASN A 1 428 ? 36.669 25.590 -28.177 1.00 91.69 428 ASN A O 1
ATOM 3447 N N . LYS A 1 429 ? 35.038 24.704 -29.433 1.00 92.50 429 LYS A N 1
ATOM 3448 C CA . LYS A 1 429 ? 34.386 25.970 -29.779 1.00 92.50 429 LYS A CA 1
ATOM 3449 C C . LYS A 1 429 ? 32.899 25.873 -29.484 1.00 92.50 429 LYS A C 1
ATOM 3451 O O . LYS A 1 429 ? 32.282 24.847 -29.765 1.00 92.50 429 LYS A O 1
ATOM 3456 N N . ASP A 1 430 ? 32.337 26.952 -28.960 1.00 95.69 430 ASP A N 1
ATOM 3457 C CA . ASP A 1 430 ? 30.921 27.004 -28.619 1.00 95.69 430 ASP A CA 1
ATOM 3458 C C . ASP A 1 430 ? 30.083 27.500 -29.795 1.00 95.69 430 ASP A C 1
ATOM 3460 O O . ASP A 1 430 ? 30.387 28.515 -30.434 1.00 95.69 430 ASP A O 1
ATOM 3464 N N . TYR A 1 431 ? 28.989 26.790 -30.039 1.00 97.19 431 TYR A N 1
ATOM 3465 C CA . TYR A 1 431 ? 27.987 27.097 -31.049 1.00 97.19 431 TYR A CA 1
ATOM 3466 C C . TYR A 1 431 ? 26.593 27.110 -30.423 1.00 97.19 431 TYR A C 1
ATOM 3468 O O . TYR A 1 431 ? 26.383 26.530 -29.361 1.00 97.19 431 TYR A O 1
ATOM 3476 N N . TYR A 1 432 ? 25.620 27.723 -31.089 1.00 97.00 432 TYR A N 1
ATOM 3477 C CA . TYR A 1 432 ? 24.200 27.585 -30.767 1.00 97.00 432 TYR A CA 1
ATOM 3478 C C . TYR A 1 432 ? 23.492 26.796 -31.866 1.00 97.00 432 TYR A C 1
ATOM 3480 O O . TYR A 1 432 ? 23.754 27.009 -33.046 1.00 97.00 432 TYR A O 1
ATOM 3488 N N . LEU A 1 433 ? 22.598 25.888 -31.465 1.00 97.50 433 LEU A N 1
ATOM 3489 C CA . LEU A 1 433 ? 21.845 25.009 -32.365 1.00 97.50 433 LEU A CA 1
ATOM 3490 C C . LEU A 1 433 ? 20.490 25.626 -32.710 1.00 97.50 433 LEU A C 1
ATOM 3492 O O . LEU A 1 433 ? 19.792 26.083 -31.804 1.00 97.50 433 LEU A O 1
ATOM 3496 N N . CYS A 1 434 ? 20.097 25.604 -33.982 1.00 96.62 434 CYS A N 1
ATOM 3497 C CA . CYS A 1 434 ? 18.801 26.109 -3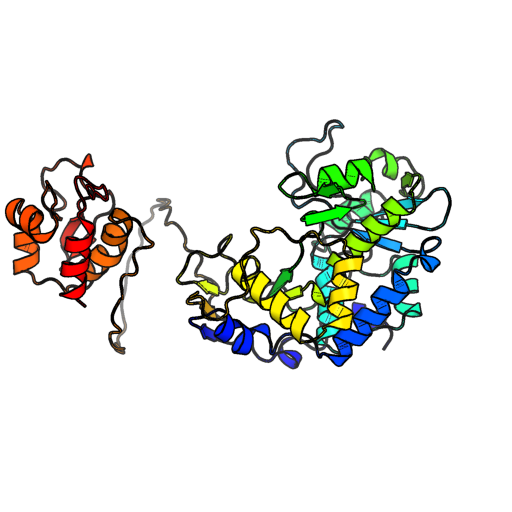4.431 1.00 96.62 434 CYS A CA 1
ATOM 3498 C C . CYS A 1 434 ? 17.638 25.398 -33.712 1.00 96.62 434 CYS A C 1
ATOM 3500 O O . CYS A 1 434 ? 17.664 24.182 -33.508 1.00 96.62 434 CYS A O 1
ATOM 3502 N N . SER A 1 435 ? 16.615 26.159 -33.316 1.00 95.19 435 SER A N 1
ATOM 3503 C CA . SER A 1 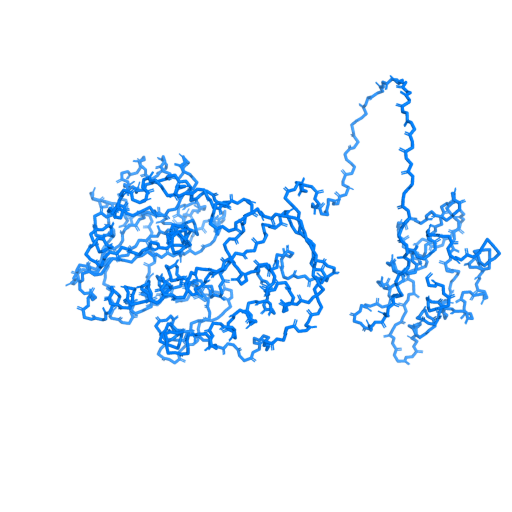435 ? 15.416 25.675 -32.618 1.00 95.19 435 SER A CA 1
ATOM 3504 C C . SER A 1 435 ? 14.169 25.600 -33.507 1.00 95.19 435 SER A C 1
ATOM 3506 O O . SER A 1 435 ? 13.126 25.135 -33.049 1.00 95.19 435 SER A O 1
ATOM 3508 N N . GLN A 1 436 ? 14.259 26.053 -34.762 1.00 94.12 436 GLN A N 1
ATOM 3509 C CA . GLN A 1 436 ? 13.134 26.192 -35.696 1.00 94.12 436 GLN A CA 1
ATOM 3510 C C . GLN A 1 436 ? 12.847 24.893 -36.459 1.00 94.12 436 GLN A C 1
ATOM 3512 O O . GLN A 1 436 ? 12.967 24.849 -37.679 1.00 94.12 436 GLN A O 1
ATOM 3517 N N . TRP A 1 437 ? 12.475 23.849 -35.720 1.00 95.00 437 TRP A N 1
ATOM 3518 C CA . TRP A 1 437 ? 12.112 22.545 -36.274 1.00 95.00 437 TRP A CA 1
ATOM 3519 C C . TRP A 1 437 ? 10.597 22.409 -36.413 1.00 95.00 437 TRP A C 1
ATOM 3521 O O . TRP A 1 437 ? 9.863 22.683 -35.458 1.00 95.00 437 TRP A O 1
ATOM 3531 N N . PHE A 1 438 ? 10.133 21.935 -37.567 1.00 91.38 438 PHE A N 1
ATOM 3532 C CA . PHE A 1 438 ? 8.717 21.777 -37.876 1.00 91.38 438 PHE A CA 1
ATOM 3533 C C . PHE A 1 438 ? 8.355 20.325 -38.188 1.00 91.38 438 PHE A C 1
ATOM 3535 O O . PHE A 1 438 ? 9.107 19.577 -38.807 1.00 91.38 438 PHE A O 1
ATOM 3542 N N . GLU A 1 439 ? 7.165 19.935 -37.737 1.00 88.50 439 GLU A N 1
ATOM 3543 C CA . GLU A 1 439 ? 6.603 18.593 -37.897 1.00 88.50 439 GLU A CA 1
ATOM 3544 C C . GLU A 1 439 ? 5.116 18.711 -38.251 1.00 88.50 439 GLU A C 1
ATOM 3546 O O . GLU A 1 439 ? 4.219 18.294 -37.521 1.00 88.50 439 GLU A O 1
ATOM 3551 N N . THR A 1 440 ? 4.851 19.403 -39.356 1.00 84.19 440 THR A N 1
ATOM 3552 C CA . THR A 1 440 ? 3.506 19.653 -39.888 1.00 84.19 440 THR A CA 1
ATOM 3553 C C . THR A 1 440 ? 3.376 19.042 -41.279 1.00 84.19 440 THR A C 1
ATOM 3555 O O . THR A 1 440 ? 4.376 18.798 -41.947 1.00 84.19 440 THR A O 1
ATOM 3558 N N . LYS A 1 441 ? 2.146 18.837 -41.769 1.00 78.38 441 LYS A N 1
ATOM 3559 C CA . LYS A 1 441 ? 1.925 18.301 -43.127 1.00 78.38 441 LYS A CA 1
ATOM 3560 C C . LYS A 1 441 ? 2.537 19.177 -44.233 1.00 78.38 441 LYS A C 1
ATOM 3562 O O . LYS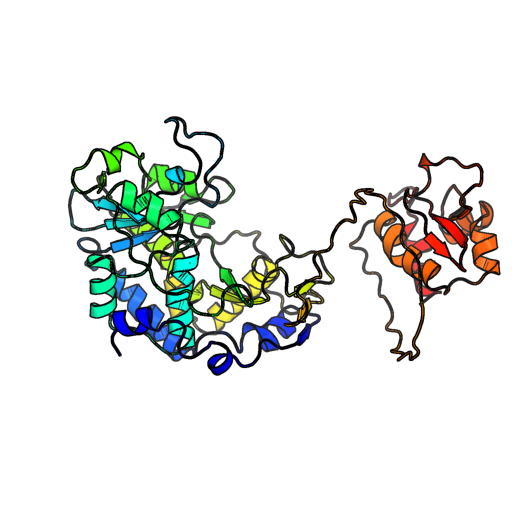 A 1 441 ? 2.927 18.644 -45.262 1.00 78.38 441 LYS A O 1
ATOM 3567 N N . ALA A 1 442 ? 2.618 20.493 -44.018 1.00 76.50 442 ALA A N 1
ATOM 3568 C CA . ALA A 1 442 ? 3.172 21.448 -44.981 1.00 76.50 442 ALA A CA 1
ATOM 3569 C C . ALA A 1 442 ? 4.696 21.632 -44.856 1.00 76.50 442 ALA A C 1
ATOM 3571 O O . ALA A 1 442 ? 5.346 22.003 -45.828 1.00 76.50 442 ALA A O 1
ATOM 3572 N N . ASN A 1 443 ? 5.266 21.386 -43.671 1.00 80.12 443 ASN A N 1
ATOM 3573 C CA . ASN A 1 443 ? 6.705 21.445 -43.427 1.00 80.12 443 ASN A CA 1
ATOM 3574 C C . ASN A 1 443 ? 7.102 20.422 -42.354 1.00 80.12 443 ASN A C 1
ATOM 3576 O O . ASN A 1 443 ? 6.700 20.567 -41.191 1.00 80.12 443 ASN A O 1
ATOM 3580 N N . ASN A 1 444 ? 7.854 19.397 -42.756 1.00 88.12 444 ASN A N 1
ATOM 3581 C CA . ASN A 1 444 ? 8.268 18.289 -41.902 1.00 88.12 444 ASN A CA 1
ATOM 3582 C C . ASN A 1 444 ? 9.767 18.011 -42.064 1.00 88.12 444 ASN A C 1
ATOM 3584 O O . ASN A 1 444 ? 10.181 17.324 -42.998 1.00 88.12 444 ASN A O 1
ATOM 3588 N N . ASP A 1 445 ? 10.567 18.502 -41.120 1.00 92.25 445 ASP A N 1
ATOM 3589 C CA . ASP A 1 445 ? 12.027 18.386 -41.167 1.00 92.25 445 ASP A CA 1
ATOM 3590 C C . ASP A 1 445 ? 12.518 17.004 -40.669 1.00 92.25 445 ASP A C 1
ATOM 3592 O O . ASP A 1 445 ? 13.703 16.675 -40.775 1.00 92.25 445 ASP A O 1
ATOM 3596 N N . ARG A 1 446 ? 11.625 16.164 -40.112 1.00 92.56 446 ARG A N 1
ATOM 3597 C CA . ARG A 1 446 ? 12.002 14.919 -39.415 1.00 92.56 446 ARG A CA 1
ATOM 3598 C C . ARG A 1 446 ? 12.738 13.933 -40.319 1.00 92.56 446 ARG A C 1
ATOM 3600 O O . ARG A 1 446 ? 13.796 13.468 -39.897 1.00 92.56 446 ARG A O 1
ATOM 3607 N N . PRO A 1 447 ? 12.250 13.612 -41.532 1.00 93.25 447 PRO A N 1
ATOM 3608 C CA . PRO A 1 447 ? 12.921 12.629 -42.380 1.00 93.25 447 PRO A CA 1
ATOM 3609 C C . PRO A 1 447 ? 14.349 13.048 -42.744 1.00 93.25 447 PRO A C 1
ATOM 3611 O O . PRO A 1 447 ? 15.234 12.203 -42.861 1.00 93.25 447 PRO A O 1
ATOM 3614 N N . LEU A 1 448 ? 14.587 14.356 -42.893 1.00 92.56 448 LEU A N 1
ATOM 3615 C CA . LEU A 1 448 ? 15.903 14.912 -43.202 1.00 92.56 448 LEU A CA 1
ATOM 3616 C C . LEU A 1 448 ? 16.850 14.790 -42.004 1.00 92.56 448 LEU A C 1
ATOM 3618 O O . LEU A 1 448 ? 17.977 14.315 -42.152 1.00 92.56 448 LEU A O 1
ATOM 3622 N N . LEU A 1 449 ? 16.366 15.129 -40.807 1.00 94.12 449 LEU A N 1
ATOM 3623 C CA . LEU A 1 449 ? 17.126 14.974 -39.571 1.00 94.12 449 LEU A CA 1
ATOM 3624 C C . LEU A 1 449 ? 17.472 13.505 -39.282 1.00 94.12 449 LEU A C 1
ATOM 3626 O O . LEU A 1 449 ? 18.619 13.193 -38.972 1.00 94.12 449 LEU A O 1
ATOM 3630 N N . GLU A 1 450 ? 16.509 12.593 -39.415 1.00 91.50 450 GLU A N 1
ATOM 3631 C CA . GLU A 1 450 ? 16.720 11.157 -39.186 1.00 91.50 450 GLU A CA 1
ATOM 3632 C C . GLU A 1 450 ? 17.681 10.553 -40.217 1.00 91.50 450 GLU A C 1
ATOM 3634 O O . GLU A 1 450 ? 18.563 9.771 -39.855 1.00 91.50 450 GLU A O 1
ATOM 3639 N N . LYS A 1 451 ? 17.590 10.975 -41.487 1.00 93.12 451 LYS A N 1
ATOM 3640 C CA . LYS A 1 451 ? 18.558 10.600 -42.526 1.00 93.12 451 LYS A CA 1
ATOM 3641 C C . LYS A 1 451 ? 19.970 11.066 -42.170 1.00 93.12 451 LYS A C 1
ATOM 3643 O O . LYS A 1 451 ? 20.909 10.283 -42.295 1.00 93.12 451 LYS A O 1
ATOM 3648 N N . TRP A 1 452 ? 20.128 12.312 -41.720 1.00 94.19 452 TRP A N 1
ATOM 3649 C CA . TRP A 1 452 ? 21.441 12.831 -41.336 1.00 94.19 452 TRP A CA 1
ATOM 3650 C C . TRP A 1 452 ? 22.008 12.097 -40.112 1.00 94.19 452 TRP A C 1
ATOM 3652 O O . TRP A 1 452 ? 23.170 11.698 -40.136 1.00 94.19 452 TRP A O 1
ATOM 3662 N N . ILE A 1 453 ? 21.184 11.839 -39.088 1.00 92.81 453 ILE A N 1
ATOM 3663 C CA . ILE A 1 453 ? 21.570 11.078 -37.885 1.00 92.81 453 ILE A CA 1
ATOM 3664 C C . ILE A 1 453 ? 22.043 9.669 -38.257 1.00 92.81 453 ILE A C 1
ATOM 3666 O O . ILE A 1 453 ? 23.079 9.221 -37.773 1.00 92.81 453 ILE A O 1
ATOM 3670 N N . LYS A 1 454 ? 21.326 8.983 -39.154 1.00 89.75 454 LYS A N 1
ATOM 3671 C CA . LYS A 1 454 ? 21.688 7.632 -39.606 1.00 89.75 454 LYS A CA 1
ATOM 3672 C C . LYS A 1 454 ? 23.054 7.582 -40.299 1.00 89.75 454 LYS A C 1
ATOM 3674 O O . LYS A 1 454 ? 23.741 6.569 -40.207 1.00 89.75 454 LYS A O 1
ATOM 3679 N N . ASN A 1 455 ? 23.451 8.666 -40.963 1.00 85.12 455 ASN A N 1
ATOM 3680 C CA . ASN A 1 455 ? 24.742 8.768 -41.641 1.00 85.12 455 ASN A CA 1
ATOM 3681 C C . ASN A 1 455 ? 25.905 9.124 -40.691 1.00 85.12 455 ASN A C 1
ATOM 3683 O O . ASN A 1 455 ? 27.053 9.090 -41.124 1.00 85.12 455 ASN A O 1
ATOM 3687 N N . HIS A 1 456 ? 25.626 9.423 -39.414 1.00 85.94 456 HIS A N 1
ATOM 3688 C CA . HIS A 1 456 ? 26.616 9.823 -38.404 1.00 85.94 456 HIS A CA 1
ATOM 3689 C C . HIS A 1 456 ? 26.452 9.019 -37.093 1.00 85.94 456 HIS A C 1
ATOM 3691 O O . HIS A 1 456 ? 26.126 9.601 -36.051 1.00 85.94 456 HIS A O 1
ATOM 3697 N N . PRO A 1 457 ? 26.636 7.682 -37.143 1.00 61.31 457 PRO A N 1
ATOM 3698 C CA . PRO A 1 457 ? 26.311 6.753 -36.058 1.00 61.31 457 PRO A CA 1
ATOM 3699 C C . PRO A 1 457 ? 27.163 6.903 -34.808 1.00 61.31 457 PRO A C 1
ATOM 3701 O O . PRO A 1 457 ? 28.358 7.269 -34.873 1.00 61.31 457 PRO A O 1
#

Sequence (457 aa):
MSLINKIKNIENPPLSNTLGNYGSGSHNTIDEFFDYYIKPKLPQPCVVRKWHTLLMDYTDEANFNTLSCCLRYGNNGSAKPSVHGESGYYKLRRGWLTKNVEDEFEFFYADNFFSSFIYKMALDGYCPSIKEFRDAFLTHSFPYGFGFMVDKKVNEFKGVVVATASEPGFLGEYKLSHIFDAGNNFEVNGDVYSGKYADQQLSLKYYDIGHSNDFLSNPNKVRKMTISNDAKKVIVAKFLRFAHPFNYFLTPSKKKHSCAVKVYKNDIGEDPRMISYVKAYLKKTYPTEYREFLDRIMWYQDPNEPKPNGSVYIGIHYDINNVNRTVTTIKNKSTGKKGKGHSNSNNPVNSKSSAAVQTNGTCKIGELARTVLRAILESGKASKAEIKDMLTFNYSKVTFGLQYPLLVKSGSTFDAKRYYVKPLTIYNKDYYLCSQWFETKANNDRPLLEKWIKNHP

Foldseek 3Di:
DFPLVCQQVLCPPPVCVLQNDQAWDWDFWLQRCCVPPWVSQAFDPVLLVLLLVLLCVLLPLVCQQAHEFEFWADDFQACDADVVGGGTPQVRQALFKEAEPVGRHIYGYADLLLQQSLRSCRSVSHDHDSVSVSCCRNVQQRARDDVQPPSCVVCVVLLRDGHDHDRNNCPPQKDWFFLDDLQAQFQAPNDTQHDDCRNVVLCVVANPPDGQCQQSVDPNSYHYDHHDSSSSLQSSLSRCSRHRSLGTIIDGDLQFKAWPDDAVVSDCSPRLQSSQQSLVVCCVSPVPSSVVNCVSNRGHDDPPRDHHDGRDTTGMIGRPPRNDDDVDPPPDDDDDDDDDDDDDDDDDDDDDDDDDDDDDPPDDQLVCCVPLVLVLQLVQLQDPVRVVVLQDQVSCCVQQVDNHRQKDFPPDDDDPVQWDPDWGAGPNTTITGGRPADPDPVGHRRVSSSVVSNVRD

Secondary structure (DSSP, 8-state):
--HHHHHHTTT-S-HHHHH----EEEEEEHHHHIIIIIGGGSPPHHHHHHHHHHHHHHT-GGGGGG-EEEE---SS--SSPPTTS--GGGGG-BT-EEEESSSS-EEEE--THHHHHHHHHHHTT----HHHHHHHHHTT-S-----TTHHHHHHHTTT---------S-BTTEEEEESS-TTSSEEETTEEE-STTHHHHHHHHH-----HHHHHTSTT--EEE---HHHHHHHHHHHHHHH-GGGEEEEE-GGGEEESS--GGG-GGG-HHHHHHHHHHHHHH-HHHHHHHHHHTTB---TTSPPP-TT-EEEEEEESS---------------------------------------S-S-HHHHIIIIIHHHHHTT-S-HHHHHHTTSHHHHHHHH--SS-SEEETTS---GGGB-SS-EEETTEEEEEB----BSSS-B-HHHHHHHHHT--

Radius of gyration: 28.39 Å; chains: 1; bounding box: 72×60×76 Å